Protein AF-0000000069699788 (afdb_homodimer)

InterPro domains:
  IPR000847 LysR, HTH, N-terminal domain [PF00126] (5-62)
  IPR000847 LysR, HTH, N-terminal domain [PS50931] (1-59)
  IPR005119 LysR, substrate-binding [PF03466] (88-291)
  IPR036388 Winged helix-like DNA-binding domain superfamily [G3DSA:1.10.10.10] (3-87)
  IPR036390 Winged helix DNA-binding domain superfamily [SSF46785] (4-112)
  IPR058163 LysR-type transcriptional regulator, proteobacterial-type [PTHR30537] (1-296)

Foldseek 3Di:
DDPLVLLVLLLQCVVVQHLVVSCVVVVHDSVVSVVSQVVNCVVVVHHQWDDDPPGTDGDPVVVVSNVVSQVVNVVVVLVVCVVVVPPDLDADEAEEEEAAVCCVPFVVVLVVVVCVVRVRYHYHYHHDPAPPPCVVVVHQKYKDWFDDDDDLWDKDFLFWWFKFKKAFVVQCVVQNADPAQVSLQSKAEEAADYPDDDFADAWQDPDPCRGGDDHDHPYYDHGLLVVLVCRLVGNTMYIDTQLSNLVCVVVRSMDTGPVVTTDDTIIIIMIGNPDVDRRPSSVVSCVRRSVSSSVVVVVSVPRD/DDPLVLLVLLLQCVVVQHLVVSCVVVVHDSVVSVVSQVVNCVVVVHHQWDDDPPGTDGDPVVVVSNVVSQVVNVVVVLVVVVVVVPPDLDADEAEEEEAAVCCVPFVVVLVVVLCVVRVRYHYHYHHDPAPPPCVVPVHQKYKDWFDDDDDLWDKDFLFWWFKFKKAFVVQCVVQNADPAQVSLQSKAEEAADYPDDDFADAWQDPDPCRGGDDHDHPYYDHGLLVVLVCRLVGNTMYIDTQLSNLVCVVVRSMDTGPVVTTDDTIIIIMIGNPDVDRRPSSVVSCVSRSVSSSVVVVVSVVRD

pLDDT: mean 87.3, std 12.42, range [48.44, 98.69]

Secondary structure (DSSP, 8-state):
--HHHHHHHHHHHHHHT-HHHHHHHTT--HHHHHHHHHHHHHHHTS--EEE-SS-EEE-HHHHHHHHHHHHHHHHHHHHHHHHHT------EEEEEEE-HHHIIIIIHHHHHHHHHH-TTEEEEEEE-SS---TTTTT-SEEEEESPPP--SEEEEEEEEE-EEEEE-HHHHHHH---SSGGGGGGS-BEEE--SSPP--EE---SSGGGTEE----SEEESSHHHHHHHHHTTS-BEEEEHHHHHHHHHTTS-EEE-GGG--PPEEEEEEEE--TT--HHHHHHHHHHHHHHHHHHHHHHH--/--HHHHHHHHHHHHHHT-HHHHHHHTT--HHHHHHHHHHHHHHHTS--EEEETTEEEE-HHHHHHHHHHHHHHHHHHHHHHHHHT------EEEEEEE-HHHIIIIIHHHHHHHHHH-TTEEEEEEE-SS---TTTTT-SEEEEESPPP--SEEEEEEEEE-EEEEE-HHHHHHH---SSGGGGGGS-BEEE--SSPP--EE---SSGGGTEE----SEEESSHHHHHHHHHTTS-BEEEEHHHHHHHHHTTS-EEE-GGG--PPEEEEEEEE--TT--HHHHHHHHHHHHHHHHHHHHHHH--

Radius of gyration: 26.77 Å; Cα contacts (8 Å, |Δi|>4): 1022; chains: 2; bounding box: 54×75×65 Å

Sequence (608 aa):
MDRLSAMALLVKVTELGSMSAAARALNMPLTTVSRHIGELESALGVRLLARTTRKLTLTDAGVDYVAAARRILEEVENAERQATGEYQEPKGELVISAPTMFGRQHVLPVISEFIARYPQIRVRLLLSDRNADLVSDHVDLAVRIGDLADSSMVATRLGTMRIVACAHPALLAKYGEPQRPRDLAALPIIRIESPMPYRGWRFRAAEREDQLINLPPVLSVTTPESAADAARLGVGVARLLHYQALDGLRHGELRLLLESVEPDPAPVHLLYTARDLAPLKLRKFIDFAAPALRQALLRIAGAAMDRLSAMALLVKVTELGSMSAAARALNMPLTTVSRHIGELESALGVRLLARTTRKLTLTDAGVDYVAAARRILEEVENAERQATGEYQEPKGELVISAPTMFGRQHVLPVISEFIARYPQIRVRLLLSDRNADLVSDHVDLAVRIGDLADSSMVATRLGTMRIVACAHPALLAKYGEPQRPRDLAALPIIRIESPMPYRGWRFRAAEREDQLINLPPVLSVTTPESAADAARLGVGVARLLHYQALDGLRHGELRLLLESVEPDPAPVHLLYTARDLAPLKLRKFIDFAAPALRQALLRIAGAA

Nearest PDB structures (foldseek):
  3szp-assembly1_A-2  TM=6.443E-01  e=1.017E-22  Vibrio cholerae
  7trw-assembly1_A-2  TM=9.042E-01  e=1.168E-17  Yersinia pestis CO92
  3mz1-assembly1_A  TM=8.546E-01  e=2.684E-17  Sinorhizobium meliloti 1021
  8sbf-assembly1_D  TM=5.765E-01  e=1.850E-18  Acinetobacter baylyi ADP1
  5y2v-assembly1_C  TM=5.385E-01  e=7.259E-18  Synechocystis sp. PCC 6803 substr. Kazusa

Organism: Klebsiella variicola (NCBI:txid244366)

Solvent-accessible surface area (backbone atoms only — not comparable to full-atom values): 32813 Å² total; per-residue (Å²): 127,56,69,65,58,44,40,52,49,51,46,41,22,60,74,62,49,28,62,62,54,29,12,61,74,65,72,39,59,50,68,56,51,53,47,44,52,49,51,52,23,59,75,70,71,45,65,36,66,42,74,51,104,85,47,67,38,68,30,75,60,19,52,54,47,44,58,50,35,55,50,50,54,50,50,52,51,48,52,53,40,61,71,64,65,57,86,69,72,47,56,49,77,45,33,36,32,23,37,42,70,56,27,51,71,57,45,43,58,49,49,48,54,48,36,71,73,33,73,56,35,27,39,35,42,45,57,41,82,55,88,60,66,56,74,79,68,66,48,51,31,34,46,43,78,39,86,76,71,95,59,86,46,41,74,42,80,54,50,62,41,49,46,39,36,33,26,15,56,68,49,33,73,73,68,50,74,56,82,49,65,66,50,50,72,76,48,50,26,42,38,70,57,54,98,54,79,85,78,54,48,66,31,54,46,90,49,74,77,31,26,54,42,78,72,80,53,45,34,35,26,54,40,70,65,48,39,42,52,39,13,48,72,47,60,20,36,26,75,40,48,44,75,69,44,42,67,35,36,73,70,60,30,30,42,82,43,58,70,91,29,40,39,80,55,33,42,28,32,40,32,29,64,63,47,101,72,62,53,62,48,56,53,53,45,49,69,57,42,51,62,52,49,31,49,50,44,52,52,51,69,67,52,116,126,56,68,66,56,44,37,52,50,51,45,42,23,59,75,63,49,27,62,61,54,29,11,62,74,66,73,39,57,51,68,54,51,50,47,44,52,49,49,51,24,60,76,70,71,45,67,37,66,42,75,50,102,84,48,67,39,67,30,75,60,18,52,54,46,43,56,50,36,54,50,50,53,50,49,51,52,49,53,55,38,62,72,66,63,57,84,65,73,47,56,48,77,45,32,36,32,21,37,43,68,56,28,52,71,56,43,43,58,48,49,48,54,48,37,72,75,34,75,58,34,26,40,36,42,46,56,40,83,55,87,61,65,56,76,77,68,66,50,52,32,33,45,44,76,40,86,76,70,95,59,87,46,41,73,41,81,54,50,62,40,50,47,39,35,32,26,14,56,67,50,34,72,72,69,49,75,56,84,50,64,69,49,51,72,78,47,52,26,41,37,68,57,53,97,52,78,85,80,54,47,66,32,55,45,92,49,73,77,34,26,55,44,78,73,80,53,45,33,35,24,54,39,70,66,48,38,40,51,38,12,46,71,46,60,20,37,26,77,40,49,45,75,66,42,42,69,35,37,72,71,60,29,28,41,81,44,57,69,91,28,40,40,79,54,31,41,28,32,41,31,30,62,63,47,99,70,61,53,62,48,56,52,53,44,49,68,57,43,51,63,54,50,31,51,50,44,50,52,52,70,65,52,117

Structure (mmCIF, N/CA/C/O backbone):
data_AF-0000000069699788-model_v1
#
loop_
_entity.id
_entity.type
_entity.pdbx_description
1 polymer 'HTH-type transcriptional regulator DmlR'
#
loop_
_atom_site.group_PDB
_atom_site.id
_atom_site.type_symbol
_atom_site.label_atom_id
_atom_site.label_alt_id
_atom_site.label_comp_id
_atom_site.label_asym_id
_atom_site.label_entity_id
_atom_site.label_seq_id
_atom_site.pdbx_PDB_ins_code
_atom_site.Cartn_x
_atom_site.Cartn_y
_atom_site.Cartn_z
_atom_site.occupancy
_atom_site.B_iso_or_equiv
_atom_site.auth_seq_id
_atom_site.auth_comp_id
_atom_site.auth_asym_id
_atom_site.auth_atom_id
_atom_site.pdbx_PDB_model_num
ATOM 1 N N . MET A 1 1 ? 3.166 20.844 39.188 1 67.69 1 MET A N 1
ATOM 2 C CA . MET A 1 1 ? 2.504 21.031 37.906 1 67.69 1 MET A CA 1
ATOM 3 C C . MET A 1 1 ? 1.3 20.109 37.781 1 67.69 1 MET A C 1
ATOM 5 O O . MET A 1 1 ? 1.326 18.969 38.25 1 67.69 1 MET A O 1
ATOM 9 N N . ASP A 1 2 ? 0.26 20.703 37.438 1 76.5 2 ASP A N 1
ATOM 10 C CA . ASP A 1 2 ? -0.927 19.875 37.312 1 76.5 2 ASP A CA 1
ATOM 11 C C . ASP A 1 2 ? -0.752 18.875 36.156 1 76.5 2 ASP A C 1
ATOM 13 O O . ASP A 1 2 ? 0.087 19.062 35.281 1 76.5 2 ASP A O 1
ATOM 17 N N . ARG A 1 3 ? -1.4 17.875 36.375 1 78.81 3 ARG A N 1
ATOM 18 C CA . ARG A 1 3 ? -1.256 16.703 35.531 1 78.81 3 ARG A CA 1
ATOM 19 C C . ARG A 1 3 ? -1.461 17.062 34.062 1 78.81 3 ARG A C 1
ATOM 21 O O . ARG A 1 3 ? -0.766 16.531 33.188 1 78.81 3 ARG A O 1
ATOM 28 N N . LEU A 1 4 ? -2.289 17.984 33.812 1 82.38 4 LEU A N 1
ATOM 29 C CA . LEU A 1 4 ? -2.572 18.391 32.438 1 82.38 4 LEU A CA 1
ATOM 30 C C . LEU A 1 4 ? -1.394 19.156 31.859 1 82.38 4 LEU A C 1
ATOM 32 O O . LEU A 1 4 ? -1.051 18.953 30.688 1 82.38 4 LEU A O 1
ATOM 36 N N . SER A 1 5 ? -0.827 19.938 32.656 1 84.44 5 SER A N 1
ATOM 37 C CA . SER A 1 5 ? 0.346 20.688 32.219 1 84.44 5 SER A CA 1
ATOM 38 C C . SER A 1 5 ? 1.521 19.75 31.922 1 84.44 5 SER A C 1
ATOM 40 O O . SER A 1 5 ? 2.264 19.969 30.953 1 84.44 5 SER A O 1
ATOM 42 N N . ALA A 1 6 ? 1.62 18.797 32.719 1 86.81 6 ALA A N 1
ATOM 43 C CA . ALA A 1 6 ? 2.686 17.812 32.5 1 86.81 6 ALA A CA 1
ATOM 44 C C . ALA A 1 6 ? 2.463 17.031 31.203 1 86.81 6 ALA A C 1
ATOM 46 O O . ALA A 1 6 ? 3.41 16.766 30.469 1 86.81 6 ALA A O 1
ATOM 47 N N . MET A 1 7 ? 1.229 16.688 30.969 1 86.56 7 MET A N 1
ATOM 48 C CA . MET A 1 7 ? 0.874 16 29.719 1 86.56 7 MET A CA 1
ATOM 49 C C . MET A 1 7 ? 1.205 16.875 28.516 1 86.56 7 MET A C 1
ATOM 51 O O . MET A 1 7 ? 1.792 16.391 27.547 1 86.56 7 MET A O 1
ATOM 55 N N . ALA A 1 8 ? 0.854 18.078 28.609 1 87.12 8 ALA A N 1
ATOM 56 C CA . ALA A 1 8 ? 1.105 19.016 27.516 1 87.12 8 ALA A CA 1
ATOM 57 C C . ALA A 1 8 ? 2.602 19.172 27.25 1 87.12 8 ALA A C 1
ATOM 59 O O . ALA A 1 8 ? 3.031 19.234 26.094 1 87.12 8 ALA A O 1
ATOM 60 N N . LEU A 1 9 ? 3.299 19.203 28.297 1 88.56 9 LEU A N 1
ATOM 61 C CA . LEU A 1 9 ? 4.75 19.328 28.203 1 88.56 9 LEU A CA 1
ATOM 62 C C . LEU A 1 9 ? 5.352 18.109 27.531 1 88.56 9 LEU A C 1
ATOM 64 O O . LEU A 1 9 ? 6.191 18.234 26.641 1 88.56 9 LEU A O 1
ATOM 68 N N . LEU A 1 10 ? 4.93 16.953 27.891 1 90 10 LEU A N 1
ATOM 69 C CA . LEU A 1 10 ? 5.426 15.711 27.297 1 90 10 LEU A CA 1
ATOM 70 C C . LEU A 1 10 ? 5.098 15.641 25.812 1 90 10 LEU A C 1
ATOM 72 O O . LEU A 1 10 ? 5.949 15.266 25 1 90 10 LEU A O 1
ATOM 76 N N . VAL A 1 11 ? 3.91 16 25.484 1 87.56 11 VAL A N 1
ATOM 77 C CA . VAL A 1 11 ? 3.488 16 24.094 1 87.56 11 VAL A CA 1
ATOM 78 C C . VAL A 1 11 ? 4.363 16.969 23.281 1 87.56 11 VAL A C 1
ATOM 80 O O . VAL A 1 11 ? 4.809 16.641 22.188 1 87.56 11 VAL A O 1
ATOM 83 N N . LYS A 1 12 ? 4.645 18.094 23.828 1 88 12 LYS A N 1
ATOM 84 C CA . LYS A 1 12 ? 5.465 19.094 23.141 1 88 12 LYS A CA 1
ATOM 85 C C . LYS A 1 12 ? 6.902 18.594 22.984 1 88 12 LYS A C 1
ATOM 87 O O . LYS A 1 12 ? 7.512 18.781 21.922 1 88 12 LYS A O 1
ATOM 92 N N . VAL A 1 13 ? 7.402 18 23.984 1 86.62 13 VAL A N 1
ATOM 93 C CA . VAL A 1 13 ? 8.742 17.438 23.938 1 86.62 13 VAL A CA 1
ATOM 94 C C . VAL A 1 13 ? 8.828 16.375 22.828 1 86.62 13 VAL A C 1
ATOM 96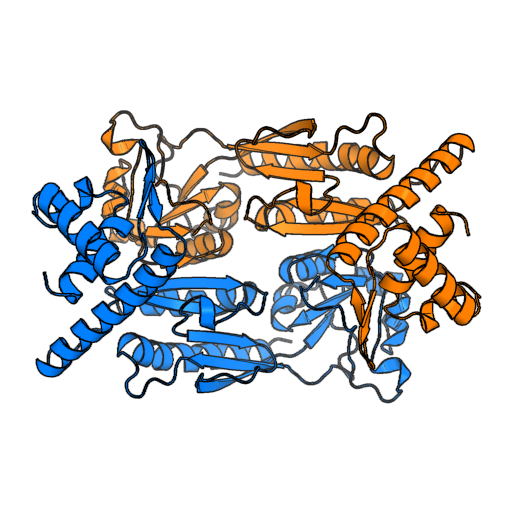 O O . VAL A 1 13 ? 9.812 16.328 22.094 1 86.62 13 VAL A O 1
ATOM 99 N N . THR A 1 14 ? 7.801 15.633 22.75 1 85.25 14 THR A N 1
ATOM 100 C CA . THR A 1 14 ? 7.762 14.562 21.766 1 85.25 14 THR A CA 1
ATOM 101 C C . THR A 1 14 ? 7.66 15.141 20.359 1 85.25 14 THR A C 1
ATOM 103 O O . THR A 1 14 ? 8.328 14.664 19.438 1 85.25 14 THR A O 1
ATOM 106 N N . GLU A 1 15 ? 6.852 16.094 20.25 1 80.12 15 GLU A N 1
ATOM 107 C CA . GLU A 1 15 ? 6.645 16.75 18.953 1 80.12 15 GLU A CA 1
ATOM 108 C C . GLU A 1 15 ? 7.941 17.375 18.438 1 80.12 15 GLU A C 1
ATOM 110 O O . GLU A 1 15 ? 8.25 17.281 17.25 1 80.12 15 GLU A O 1
ATOM 115 N N . LEU A 1 16 ? 8.688 17.938 19.375 1 77.81 16 LEU A N 1
ATOM 116 C CA . LEU A 1 16 ? 9.875 18.688 18.984 1 77.81 16 LEU A CA 1
ATOM 117 C C . LEU A 1 16 ? 11.117 17.797 19.062 1 77.81 16 LEU A C 1
ATOM 119 O O . LEU A 1 16 ? 12.18 18.172 18.562 1 77.81 16 LEU A O 1
ATOM 123 N N . GLY A 1 17 ? 10.938 16.641 19.672 1 79.75 17 GLY A N 1
ATOM 124 C CA . GLY A 1 17 ? 11.992 15.648 19.766 1 79.75 17 GLY A CA 1
ATOM 125 C C . GLY A 1 17 ? 13.125 16.062 20.672 1 79.75 17 GLY A C 1
ATOM 126 O O . GLY A 1 17 ? 14.219 15.492 20.625 1 79.75 17 GLY A O 1
ATOM 127 N N . SER A 1 18 ? 12.938 17.156 21.391 1 84.38 18 SER A N 1
ATOM 128 C CA . SER A 1 18 ? 13.984 17.703 22.25 1 84.38 18 SER A CA 1
ATOM 129 C C . SER A 1 18 ? 13.398 18.406 23.469 1 84.38 18 SER A C 1
ATOM 131 O O . SER A 1 18 ? 12.438 19.172 23.344 1 84.38 18 SER A O 1
ATOM 133 N N . MET A 1 19 ? 14.039 18.172 24.609 1 86.69 19 MET A N 1
ATOM 134 C CA . MET A 1 19 ? 13.609 18.828 25.828 1 86.69 19 MET A CA 1
ATOM 135 C C . MET A 1 19 ? 13.977 20.312 25.797 1 86.69 19 MET A C 1
ATOM 137 O O . MET A 1 19 ? 13.203 21.156 26.25 1 86.69 19 MET A O 1
ATOM 141 N N . SER A 1 20 ? 15.141 20.531 25.219 1 87.56 20 SER A N 1
ATOM 142 C CA . SER A 1 20 ? 15.586 21.922 25.141 1 87.56 20 SER A CA 1
ATOM 143 C C . SER A 1 20 ? 14.711 22.734 24.188 1 87.56 20 SER A C 1
ATOM 145 O O . SER A 1 20 ? 14.375 23.891 24.453 1 87.56 20 SER A O 1
ATOM 147 N N . ALA A 1 21 ? 14.367 22.094 23.156 1 85.06 21 ALA A N 1
ATOM 148 C CA . ALA A 1 21 ? 13.5 22.75 22.188 1 85.06 21 ALA A CA 1
ATOM 149 C C . ALA A 1 21 ? 12.125 23.047 22.797 1 85.06 21 ALA A C 1
ATOM 151 O O . ALA A 1 21 ? 11.562 24.109 22.578 1 85.06 21 ALA A O 1
ATOM 152 N N . ALA A 1 22 ? 11.68 22.094 23.5 1 88.62 22 ALA A N 1
ATOM 153 C CA . ALA A 1 22 ? 10.391 22.281 24.172 1 88.62 22 ALA A CA 1
ATOM 154 C C . ALA A 1 22 ? 10.469 23.391 25.203 1 88.62 22 ALA A C 1
ATOM 156 O O . ALA A 1 22 ? 9.547 24.203 25.328 1 88.62 22 ALA A O 1
ATOM 157 N N . ALA A 1 23 ? 11.523 23.453 25.875 1 89.75 23 ALA A N 1
ATOM 158 C CA . ALA A 1 23 ? 11.727 24.5 26.875 1 89.75 23 ALA A CA 1
ATOM 159 C C . ALA A 1 23 ? 11.68 25.891 26.234 1 89.75 23 ALA A C 1
ATOM 161 O O . ALA A 1 23 ? 10.992 26.781 26.734 1 89.75 23 ALA A O 1
ATOM 162 N N . ARG A 1 24 ? 12.328 26 25.172 1 86.44 24 ARG A N 1
ATOM 163 C CA . ARG A 1 24 ? 12.352 27.266 24.438 1 86.44 24 ARG A CA 1
ATOM 164 C C . ARG A 1 24 ? 10.961 27.625 23.922 1 86.44 24 ARG A C 1
ATOM 166 O O . ARG A 1 24 ? 10.516 28.766 24.062 1 86.44 24 ARG A O 1
ATOM 173 N N . ALA A 1 25 ? 10.344 26.625 23.438 1 83.19 25 ALA A N 1
ATOM 174 C CA . ALA A 1 25 ? 9.031 26.844 22.844 1 83.19 25 ALA A CA 1
ATOM 175 C C . ALA A 1 25 ? 8 27.25 23.891 1 83.19 25 ALA A C 1
ATOM 177 O O . ALA A 1 25 ? 7.094 28.031 23.609 1 83.19 25 ALA A O 1
ATOM 178 N N . LEU A 1 26 ? 8.188 26.719 25 1 83.5 26 LEU A N 1
ATOM 179 C CA . LEU A 1 26 ? 7.207 26.953 26.062 1 83.5 26 LEU A CA 1
ATOM 180 C C . LEU A 1 26 ? 7.688 28.031 27.016 1 83.5 26 LEU A C 1
ATOM 182 O O . LEU A 1 26 ? 7.039 28.297 28.031 1 83.5 26 LEU A O 1
ATOM 186 N N . ASN A 1 27 ? 8.836 28.578 26.656 1 88.25 27 ASN A N 1
ATOM 187 C CA . ASN A 1 27 ? 9.445 29.609 27.484 1 88.25 27 ASN A CA 1
ATOM 188 C C . ASN A 1 27 ? 9.586 29.156 28.938 1 88.25 27 ASN A C 1
ATOM 190 O O . ASN A 1 27 ? 9.18 29.875 29.859 1 88.25 27 ASN A O 1
ATOM 194 N N . MET A 1 28 ? 10 27.953 29.109 1 87.94 28 MET A N 1
ATOM 195 C CA . MET A 1 28 ? 10.266 27.344 30.406 1 87.94 28 MET A CA 1
ATOM 196 C C . MET A 1 28 ? 11.719 26.891 30.5 1 87.94 28 MET A C 1
ATOM 198 O O . MET A 1 28 ? 12.312 26.453 29.516 1 87.94 28 MET A O 1
ATOM 202 N N . PRO A 1 29 ? 12.328 27.156 31.656 1 89.06 29 PRO A N 1
ATOM 203 C CA . PRO A 1 29 ? 13.688 26.625 31.828 1 89.06 29 PRO A CA 1
ATOM 204 C C . PRO A 1 29 ? 13.758 25.109 31.609 1 89.06 29 PRO A C 1
ATOM 206 O O . PRO A 1 29 ? 12.836 24.391 31.984 1 89.06 29 PRO A O 1
ATOM 209 N N . LEU A 1 30 ? 14.867 24.734 31.047 1 91.19 30 LEU A N 1
ATOM 210 C CA . LEU A 1 30 ? 15.094 23.328 30.781 1 91.19 30 LEU A CA 1
ATOM 211 C C . LEU A 1 30 ? 15.008 22.5 32.062 1 91.19 30 LEU A C 1
ATOM 213 O O . LEU A 1 30 ? 14.5 21.375 32.062 1 91.19 30 LEU A O 1
ATOM 217 N N . THR A 1 31 ? 15.508 23.047 33.125 1 90.56 31 THR A N 1
ATOM 218 C CA . THR A 1 31 ? 15.484 22.359 34.438 1 90.56 31 THR A CA 1
ATOM 219 C C . THR A 1 31 ? 14.055 22.078 34.875 1 90.56 31 THR A C 1
ATOM 221 O O . THR A 1 31 ? 13.773 21.016 35.438 1 90.56 31 THR A O 1
ATOM 224 N N . THR A 1 32 ? 13.203 23.016 34.531 1 88.56 32 THR A N 1
ATOM 225 C CA . THR A 1 32 ? 11.797 22.859 34.875 1 88.56 32 THR A CA 1
ATOM 226 C C . THR A 1 32 ? 11.141 21.781 34.031 1 88.56 32 THR A C 1
ATOM 228 O O . THR A 1 32 ? 10.406 20.938 34.562 1 88.56 32 THR A O 1
ATOM 231 N N . VAL A 1 33 ? 11.461 21.797 32.75 1 90.38 33 VAL A N 1
ATOM 232 C CA . VAL A 1 33 ? 10.938 20.797 31.828 1 90.38 33 VAL A CA 1
ATOM 233 C C . VAL A 1 33 ? 11.383 19.406 32.281 1 90.38 33 VAL A C 1
ATOM 235 O O . VAL A 1 33 ? 10.562 18.484 32.344 1 90.38 33 VAL A O 1
ATOM 238 N N . SER A 1 34 ? 12.617 19.266 32.594 1 89.56 34 SER A N 1
ATOM 239 C CA . SER A 1 34 ? 13.188 17.984 33 1 89.56 34 SER A CA 1
ATOM 240 C C . SER A 1 34 ? 12.555 17.5 34.312 1 89.56 34 SER A C 1
ATOM 242 O O . SER A 1 34 ? 12.234 16.312 34.438 1 89.56 34 SER A O 1
ATOM 244 N N . ARG A 1 35 ? 12.414 18.422 35.156 1 88.88 35 ARG A N 1
ATOM 245 C CA . ARG A 1 35 ? 11.836 18.094 36.469 1 88.88 35 ARG A CA 1
ATOM 246 C C . ARG A 1 35 ? 10.391 17.609 36.312 1 88.88 35 ARG A C 1
ATOM 248 O O . ARG A 1 35 ? 10 16.609 36.906 1 88.88 35 ARG A O 1
ATOM 255 N N . HIS A 1 36 ? 9.664 18.328 35.5 1 89.38 36 HIS A N 1
ATOM 256 C CA . HIS A 1 36 ? 8.258 18 35.344 1 89.38 36 HIS A CA 1
ATOM 257 C C . HIS A 1 36 ? 8.094 16.641 34.656 1 89.38 36 HIS A C 1
ATOM 259 O O . HIS A 1 36 ? 7.219 15.852 35.062 1 89.38 36 HIS A O 1
ATOM 265 N N . ILE A 1 37 ? 8.906 16.359 33.719 1 89.88 37 ILE A N 1
ATOM 266 C CA . ILE A 1 37 ? 8.867 15.055 33.031 1 89.88 37 ILE A CA 1
ATOM 267 C C . ILE A 1 37 ? 9.25 13.961 34.031 1 89.88 37 ILE A C 1
ATOM 269 O O . ILE A 1 37 ? 8.609 12.906 34.062 1 89.88 37 ILE A O 1
ATOM 273 N N . GLY A 1 38 ? 10.273 14.234 34.781 1 88.75 38 GLY A N 1
ATOM 274 C CA . GLY A 1 38 ? 10.664 13.297 35.844 1 88.75 38 GLY A CA 1
ATOM 275 C C . GLY A 1 38 ? 9.57 13.023 36.844 1 88.75 38 GLY A C 1
ATOM 276 O O . GLY A 1 38 ? 9.359 11.875 37.25 1 88.75 38 GLY A O 1
ATOM 277 N N . GLU A 1 39 ? 8.953 14.062 37.25 1 88.44 39 GLU A N 1
ATOM 278 C CA . GLU A 1 39 ? 7.848 13.938 38.188 1 88.44 39 GLU A CA 1
ATOM 279 C C . GLU A 1 39 ? 6.711 13.102 37.625 1 88.44 39 GLU A C 1
ATOM 281 O O . GLU A 1 39 ? 6.113 12.281 38.312 1 88.44 39 GLU A O 1
ATOM 286 N N . LEU A 1 40 ? 6.43 13.352 36.406 1 89.12 40 LEU A N 1
ATOM 287 C CA . LEU A 1 40 ? 5.387 12.594 35.719 1 89.12 40 LEU A CA 1
ATOM 288 C C . LEU A 1 40 ? 5.738 11.117 35.656 1 89.12 40 LEU A C 1
ATOM 290 O O . LEU A 1 40 ? 4.91 10.266 35.969 1 89.12 40 LEU A O 1
ATOM 294 N N . GLU A 1 41 ? 6.949 10.805 35.312 1 91.06 41 GLU A N 1
ATOM 295 C CA . GLU A 1 41 ? 7.414 9.422 35.25 1 91.06 41 GLU A CA 1
ATOM 296 C C . GLU A 1 41 ? 7.383 8.766 36.625 1 91.06 41 GLU A C 1
ATOM 298 O O . GLU A 1 41 ? 6.984 7.605 36.75 1 91.06 41 GLU A O 1
ATOM 303 N N . SER A 1 42 ? 7.785 9.5 37.625 1 87.5 42 SER A N 1
ATOM 304 C CA . SER A 1 42 ? 7.777 9.008 39 1 87.5 42 SER A CA 1
ATOM 305 C C . SER A 1 42 ? 6.359 8.703 39.469 1 87.5 42 SER A C 1
ATOM 307 O O . SER A 1 42 ? 6.117 7.664 40.094 1 87.5 42 SER A O 1
ATOM 309 N N . ALA A 1 43 ? 5.488 9.602 39.156 1 85.81 43 ALA A N 1
ATOM 310 C CA . ALA A 1 43 ? 4.098 9.422 39.562 1 85.81 43 ALA A CA 1
ATOM 311 C C . ALA A 1 43 ? 3.494 8.188 38.906 1 85.81 43 ALA A C 1
ATOM 313 O O . ALA A 1 43 ? 2.682 7.48 39.5 1 85.81 43 ALA A O 1
ATOM 314 N N . LEU A 1 44 ? 3.898 7.98 37.625 1 85.88 44 LEU A N 1
ATOM 315 C CA . LEU A 1 44 ? 3.377 6.863 36.844 1 85.88 44 LEU A CA 1
ATOM 316 C C . LEU A 1 44 ? 4.129 5.578 37.156 1 85.88 44 LEU A C 1
ATOM 318 O O . LEU A 1 44 ? 3.643 4.48 36.875 1 85.88 44 LEU A O 1
ATOM 322 N N . GLY A 1 45 ? 5.387 5.746 37.719 1 88.19 45 GLY A N 1
ATOM 323 C CA . GLY A 1 45 ? 6.215 4.602 38.031 1 88.19 45 GLY A CA 1
ATOM 324 C C . GLY A 1 45 ? 6.879 3.967 36.844 1 88.19 45 GLY A C 1
ATOM 325 O O . GLY A 1 45 ? 7.281 2.801 36.875 1 88.19 45 GLY A O 1
ATOM 326 N N . VAL A 1 46 ? 6.797 4.648 35.719 1 88.69 46 VAL A N 1
ATOM 327 C CA . VAL A 1 46 ? 7.406 4.133 34.5 1 88.69 46 VAL A CA 1
ATOM 328 C C . VAL A 1 46 ? 8.156 5.254 33.781 1 88.69 46 VAL A C 1
ATOM 330 O O . VAL A 1 46 ? 7.84 6.434 33.969 1 88.69 46 VAL A O 1
ATOM 333 N N . ARG A 1 47 ? 9.148 4.855 33.031 1 89.25 47 ARG A N 1
ATOM 334 C CA . ARG A 1 47 ? 9.844 5.809 32.156 1 89.25 47 ARG A CA 1
ATOM 335 C C . ARG A 1 47 ? 9.109 5.996 30.844 1 89.25 47 ARG A C 1
ATOM 337 O O . ARG A 1 47 ? 8.664 5.023 30.234 1 89.25 47 ARG A O 1
ATOM 344 N N . LEU A 1 48 ? 8.93 7.277 30.547 1 89.5 48 LEU A N 1
ATOM 345 C CA . LEU A 1 48 ? 8.242 7.598 29.297 1 89.5 48 LEU A CA 1
ATOM 346 C C . LEU A 1 48 ? 9.242 7.957 28.203 1 89.5 48 LEU A C 1
ATOM 348 O O . LEU A 1 48 ? 8.984 7.723 27.016 1 89.5 48 LEU A O 1
ATOM 352 N N . LEU A 1 49 ? 10.359 8.523 28.641 1 88.06 49 LEU A N 1
ATOM 353 C CA . LEU A 1 49 ? 11.398 8.961 27.703 1 88.06 49 LEU A CA 1
ATOM 354 C C . LEU A 1 49 ? 12.695 8.188 27.938 1 88.06 49 LEU A C 1
ATOM 356 O O . LEU A 1 49 ? 13.055 7.906 29.078 1 88.06 49 LEU A O 1
ATOM 360 N N . ALA A 1 50 ? 13.156 7.594 26.812 1 81.44 50 ALA A N 1
ATOM 361 C CA . ALA A 1 50 ? 14.492 6.996 26.875 1 81.44 50 ALA A CA 1
ATOM 362 C C . ALA A 1 50 ? 15.547 7.934 26.297 1 81.44 50 ALA A C 1
ATOM 364 O O . ALA A 1 50 ? 15.344 8.523 25.234 1 81.44 50 ALA A O 1
ATOM 365 N N . ARG A 1 51 ? 16.438 8.375 27.172 1 67.81 51 ARG A N 1
ATOM 366 C CA . ARG A 1 51 ? 17.469 9.328 26.797 1 67.81 51 ARG A CA 1
ATOM 367 C C . ARG A 1 51 ? 18.781 8.609 26.469 1 67.81 51 ARG A C 1
ATOM 369 O O . ARG A 1 51 ? 19.25 7.781 27.25 1 67.81 51 ARG A O 1
ATOM 376 N N . THR A 1 52 ? 18.969 8.383 25.281 1 58.5 52 THR A N 1
ATOM 377 C CA . THR A 1 52 ? 20.375 8.094 25.016 1 58.5 52 THR A CA 1
ATOM 378 C C . THR A 1 52 ? 21.141 9.375 24.734 1 58.5 52 THR A C 1
ATOM 380 O O . THR A 1 52 ? 20.547 10.445 24.578 1 58.5 52 THR A O 1
ATOM 383 N N . THR A 1 53 ? 22.562 9.523 24.953 1 52.91 53 THR A N 1
ATOM 384 C CA . THR A 1 53 ? 23.438 10.688 24.828 1 52.91 53 THR A CA 1
ATOM 385 C C . THR A 1 53 ? 23.047 11.539 23.625 1 52.91 53 THR A C 1
ATOM 387 O O . THR A 1 53 ? 23.234 12.75 23.641 1 52.91 53 THR A O 1
ATOM 390 N N . ARG A 1 54 ? 22.453 11.039 22.547 1 55.62 54 ARG A N 1
ATOM 391 C CA . ARG A 1 54 ? 22.344 11.758 21.281 1 55.62 54 ARG A CA 1
ATOM 392 C C . ARG A 1 54 ? 20.891 11.891 20.844 1 55.62 54 ARG A C 1
ATOM 394 O O . ARG A 1 54 ? 20.562 12.695 19.969 1 55.62 54 ARG A O 1
ATOM 401 N N . LYS A 1 55 ? 19.984 10.984 21.516 1 61.97 55 LYS A N 1
ATOM 402 C CA . LYS A 1 55 ? 18.656 11.062 20.938 1 61.97 55 LYS A CA 1
ATOM 403 C C . LYS A 1 55 ? 17.578 10.797 21.969 1 61.97 55 LYS A C 1
ATOM 405 O O . LYS A 1 55 ? 17.719 9.906 22.812 1 61.97 55 LYS A O 1
ATOM 410 N N . LEU A 1 56 ? 16.484 11.727 22.109 1 76.44 56 LEU A N 1
ATOM 411 C CA . LEU A 1 56 ? 15.297 11.539 22.938 1 76.44 56 LEU A CA 1
ATOM 412 C C . LEU A 1 56 ? 14.281 10.648 22.234 1 76.44 56 LEU A C 1
ATOM 414 O O . LEU A 1 56 ? 13.828 10.969 21.125 1 76.44 56 LEU A O 1
ATOM 418 N N . THR A 1 57 ? 14.125 9.422 22.781 1 82.06 57 THR A N 1
ATOM 419 C CA . THR A 1 57 ? 13.125 8.523 22.219 1 82.06 57 THR A CA 1
ATOM 420 C C . THR A 1 57 ? 12.078 8.156 23.266 1 82.06 57 THR A C 1
ATOM 422 O O . THR A 1 57 ? 12.344 8.219 24.469 1 82.06 57 THR A O 1
ATOM 425 N N . LEU A 1 58 ? 10.852 7.883 22.766 1 84.56 58 LEU A N 1
ATOM 426 C CA . LEU A 1 58 ? 9.797 7.398 23.641 1 84.56 58 LEU A CA 1
ATOM 427 C C . LEU A 1 58 ? 9.977 5.918 23.953 1 84.56 58 LEU A C 1
ATOM 429 O O . LEU A 1 58 ? 10.367 5.141 23.078 1 84.56 58 LEU A O 1
ATOM 433 N N . THR A 1 59 ? 9.758 5.539 25.188 1 81.81 59 THR A N 1
ATOM 434 C CA . THR A 1 59 ? 9.57 4.129 25.516 1 81.81 59 THR A CA 1
ATOM 435 C C . THR A 1 59 ? 8.227 3.629 25 1 81.81 59 THR A C 1
ATOM 437 O O . THR A 1 59 ? 7.414 4.414 24.516 1 81.81 59 THR A O 1
ATOM 440 N N . ASP A 1 60 ? 8.023 2.312 25.078 1 79.25 60 ASP A N 1
ATOM 441 C CA . ASP A 1 60 ? 6.723 1.765 24.703 1 79.25 60 ASP A CA 1
ATOM 442 C C . ASP A 1 60 ? 5.602 2.4 25.531 1 79.25 60 ASP A C 1
ATOM 444 O O . ASP A 1 60 ? 4.566 2.781 24.984 1 79.25 60 ASP A O 1
ATOM 448 N N . ALA A 1 61 ? 5.898 2.498 26.719 1 81.75 61 ALA A N 1
ATOM 449 C CA . ALA A 1 61 ? 4.941 3.16 27.609 1 81.75 61 ALA A CA 1
ATOM 450 C C . ALA A 1 61 ? 4.77 4.629 27.234 1 81.75 61 ALA A C 1
ATOM 452 O O . ALA A 1 61 ? 3.668 5.176 27.328 1 81.75 61 ALA A O 1
ATOM 453 N N . GLY A 1 62 ? 5.828 5.211 26.781 1 86.5 62 GLY A N 1
ATOM 454 C CA . GLY A 1 62 ? 5.789 6.594 26.328 1 86.5 62 GLY A CA 1
ATOM 455 C C . GLY A 1 62 ? 4.918 6.801 25.109 1 86.5 62 GLY A C 1
ATOM 456 O O . GLY A 1 62 ? 4.156 7.77 25.031 1 86.5 62 GLY A O 1
ATOM 457 N N . VAL A 1 63 ? 5.012 5.891 24.234 1 80.19 63 VAL A N 1
ATOM 458 C CA . VAL A 1 63 ? 4.215 5.961 23.016 1 80.19 63 VAL A CA 1
ATOM 459 C C . VAL A 1 63 ? 2.73 5.918 23.359 1 80.19 63 VAL A C 1
ATOM 461 O O . VAL A 1 63 ? 1.955 6.762 22.906 1 80.19 63 VAL A O 1
ATOM 464 N N . ASP A 1 64 ? 2.41 5.055 24.234 1 79.75 64 ASP A N 1
ATOM 465 C CA . ASP A 1 64 ? 1.022 4.895 24.656 1 79.75 64 ASP A CA 1
ATOM 466 C C . ASP A 1 64 ? 0.539 6.117 25.422 1 79.75 64 ASP A C 1
ATOM 468 O O . ASP A 1 64 ? -0.571 6.605 25.203 1 79.75 64 ASP A O 1
ATOM 472 N N . TYR A 1 65 ? 1.383 6.551 26.297 1 83.62 65 TYR A N 1
ATOM 473 C CA . TYR A 1 65 ? 0.98 7.652 27.156 1 83.62 65 TYR A CA 1
ATOM 474 C C . TYR A 1 65 ? 0.825 8.945 26.359 1 83.62 65 TYR A C 1
ATOM 476 O O . TYR A 1 65 ? -0.108 9.711 26.594 1 83.62 65 TYR A O 1
ATOM 484 N N . VAL A 1 66 ? 1.705 9.148 25.406 1 86.12 66 VAL A N 1
ATOM 485 C CA . VAL A 1 66 ? 1.637 10.359 24.594 1 86.12 66 VAL A CA 1
ATOM 486 C C . VAL A 1 66 ? 0.37 10.344 23.734 1 86.12 66 VAL A C 1
ATOM 488 O O . VAL A 1 66 ? -0.309 11.359 23.609 1 86.12 66 VAL A O 1
ATOM 491 N N . ALA A 1 67 ? 0.029 9.25 23.281 1 78 67 ALA A N 1
ATOM 492 C CA . ALA A 1 67 ? -1.21 9.117 22.516 1 78 67 ALA A CA 1
ATOM 493 C C . ALA A 1 67 ? -2.424 9.453 23.375 1 78 67 ALA A C 1
ATOM 495 O O . ALA A 1 67 ? -3.312 10.195 22.953 1 78 67 ALA A O 1
ATOM 496 N N . ALA A 1 68 ? -2.383 8.953 24.562 1 79.44 68 ALA A N 1
ATOM 497 C CA . ALA A 1 68 ? -3.473 9.203 25.5 1 79.44 68 ALA A CA 1
ATOM 498 C C . ALA A 1 68 ? -3.504 10.672 25.906 1 79.44 68 ALA A C 1
ATOM 500 O O . ALA A 1 68 ? -4.574 11.281 25.969 1 79.44 68 ALA A O 1
ATOM 501 N N . ALA A 1 69 ? -2.326 11.195 26.156 1 85.06 69 ALA A N 1
ATOM 502 C CA . ALA A 1 69 ? -2.223 12.586 26.594 1 85.06 69 ALA A CA 1
ATOM 503 C C . ALA A 1 69 ? -2.783 13.539 25.531 1 85.06 69 ALA A C 1
ATOM 505 O O . ALA A 1 69 ? -3.488 14.492 25.859 1 85.06 69 ALA A O 1
ATOM 506 N N . ARG A 1 70 ? -2.5 13.242 24.328 1 80.69 70 ARG A N 1
ATOM 507 C CA . ARG A 1 70 ? -3.014 14.07 23.25 1 80.69 70 ARG A CA 1
ATOM 508 C C . ARG A 1 70 ? -4.539 14.078 23.234 1 80.69 70 ARG A C 1
ATOM 510 O O . ARG A 1 70 ? -5.16 15.133 23.109 1 80.69 70 ARG A O 1
ATOM 517 N N . ARG A 1 71 ? -5.086 13.016 23.516 1 74.69 71 ARG A N 1
ATOM 518 C CA . ARG A 1 71 ? -6.539 12.875 23.531 1 74.69 71 ARG A CA 1
ATOM 519 C C . ARG A 1 71 ? -7.141 13.648 24.703 1 74.69 71 ARG A C 1
ATOM 521 O O . ARG A 1 71 ? -8.148 14.344 24.547 1 74.69 71 ARG A O 1
ATOM 528 N N . ILE A 1 72 ? -6.527 13.422 25.797 1 76.19 72 ILE A N 1
ATOM 529 C CA . ILE A 1 72 ? -7.02 14.047 27.016 1 76.19 72 ILE A CA 1
ATOM 530 C C . ILE A 1 72 ? -6.961 15.562 26.875 1 76.19 72 ILE A C 1
ATOM 532 O O . ILE A 1 72 ? -7.93 16.266 27.188 1 76.19 72 ILE A O 1
ATOM 536 N N . LEU A 1 73 ? -5.871 16.016 26.406 1 80.69 73 LEU A N 1
ATOM 537 C CA . LEU A 1 73 ? -5.707 17.453 26.266 1 80.69 73 LEU A CA 1
ATOM 538 C C . LEU A 1 73 ? -6.723 18.031 25.281 1 80.69 73 LEU A C 1
ATOM 540 O O . LEU A 1 73 ? -7.258 19.109 25.484 1 80.69 73 LEU A O 1
ATOM 544 N N . GLU A 1 74 ? -6.984 17.344 24.312 1 74.94 74 GLU A N 1
ATOM 545 C CA . GLU A 1 74 ? -7.992 17.75 23.328 1 74.94 74 GLU A CA 1
ATOM 546 C C . GLU A 1 74 ? -9.383 17.781 23.953 1 74.94 74 GLU A C 1
ATOM 548 O O . GLU A 1 74 ? -10.164 18.703 23.703 1 74.94 74 GLU A O 1
ATOM 553 N N . GLU A 1 75 ? -9.633 16.828 24.781 1 71 75 GLU A N 1
ATOM 554 C CA . GLU A 1 75 ? -10.922 16.766 25.453 1 71 75 GLU A CA 1
ATOM 555 C C . GLU A 1 75 ? -11.094 17.938 26.422 1 71 75 GLU A C 1
ATOM 557 O O . GLU A 1 75 ? -12.18 18.5 26.531 1 71 75 GLU A O 1
ATOM 562 N N . VAL A 1 76 ? -10.055 18.234 27.094 1 71.81 76 VAL A N 1
ATOM 563 C CA . VAL A 1 76 ? -10.078 19.359 28.016 1 71.81 76 VAL A CA 1
ATOM 564 C C . VAL A 1 76 ? -10.352 20.656 27.25 1 71.81 76 VAL A C 1
ATOM 566 O O . VAL A 1 76 ? -11.195 21.453 27.656 1 71.81 76 VAL A O 1
ATOM 569 N N . GLU A 1 77 ? -9.648 20.797 26.203 1 71.69 77 GLU A N 1
ATOM 570 C CA . GLU A 1 77 ? -9.828 21.984 25.391 1 71.69 77 GLU A CA 1
ATOM 571 C C . GLU A 1 77 ? -11.258 22.094 24.859 1 71.69 77 GLU A C 1
ATOM 573 O O . GLU A 1 77 ? -11.859 23.172 24.875 1 71.69 77 GLU A O 1
ATOM 578 N N . ASN A 1 78 ? -11.789 21.047 24.469 1 68.56 78 ASN A N 1
ATOM 579 C CA . ASN A 1 78 ? -13.156 21 23.969 1 68.56 78 ASN A CA 1
ATOM 580 C C . ASN A 1 78 ? -14.164 21.375 25.047 1 68.56 78 ASN A C 1
ATOM 582 O O . ASN A 1 78 ? -15.102 22.125 24.781 1 68.56 78 ASN A O 1
ATOM 586 N N . ALA A 1 79 ? -13.938 20.859 26.172 1 66.5 79 ALA A N 1
ATOM 587 C CA . ALA A 1 79 ? -14.82 21.156 27.297 1 66.5 79 ALA A CA 1
ATOM 588 C C . ALA A 1 79 ? -14.797 22.641 27.641 1 66.5 79 ALA A C 1
ATOM 590 O O . ALA A 1 79 ? -15.844 23.234 27.906 1 66.5 79 ALA A O 1
ATOM 591 N N . GLU A 1 80 ? -13.656 23.125 27.641 1 67.38 80 GLU A N 1
ATOM 592 C CA . GLU A 1 80 ? -13.508 24.531 27.969 1 67.38 80 GLU A CA 1
ATOM 593 C C . GLU A 1 80 ? -14.148 25.422 26.922 1 67.38 80 GLU A C 1
ATOM 595 O O . GLU A 1 80 ? -14.805 26.406 27.25 1 67.38 80 GLU A O 1
ATOM 600 N N . ARG A 1 81 ? -13.984 25.078 25.734 1 67.56 81 ARG A N 1
ATOM 601 C CA . ARG A 1 81 ? -14.57 25.828 24.625 1 67.56 81 ARG A CA 1
ATOM 602 C C . ARG A 1 81 ? -16.094 25.734 24.641 1 67.56 81 ARG A C 1
ATOM 604 O O . ARG A 1 81 ? -16.781 26.734 24.422 1 67.56 81 ARG A O 1
ATOM 611 N N . GLN A 1 82 ? -16.547 24.609 24.812 1 62.72 82 GLN A N 1
ATOM 612 C CA . GLN A 1 82 ? -18 24.438 24.938 1 62.72 82 GLN A CA 1
ATOM 613 C C . GLN A 1 82 ? -18.562 25.297 26.047 1 62.72 82 GLN A C 1
ATOM 615 O O . GLN A 1 82 ? -19.641 25.891 25.906 1 62.72 82 GLN A O 1
ATOM 620 N N . ALA A 1 83 ? -17.859 25.359 26.969 1 61.75 83 ALA A N 1
ATOM 621 C CA . ALA A 1 83 ? -18.297 26.156 28.109 1 61.75 83 ALA A CA 1
ATOM 622 C C . ALA A 1 83 ? -18.297 27.641 27.781 1 61.75 83 ALA A C 1
ATOM 624 O O . ALA A 1 83 ? -19.141 28.391 28.297 1 61.75 83 ALA A O 1
ATOM 625 N N . THR A 1 84 ? -17.391 27.953 26.906 1 59.88 84 THR A N 1
ATOM 626 C CA . THR A 1 84 ? -17.297 29.375 26.625 1 59.88 84 THR A CA 1
ATOM 627 C C . THR A 1 84 ? -18.141 29.766 25.422 1 59.88 84 THR A C 1
ATOM 629 O O . THR A 1 84 ? -18.188 30.938 25.031 1 59.88 84 THR A O 1
ATOM 632 N N . GLY A 1 85 ? -19.016 29.047 24.797 1 55.53 85 GLY A N 1
ATOM 633 C CA . GLY A 1 85 ? -19.906 29.312 23.688 1 55.53 85 GLY A CA 1
ATOM 634 C C . GLY A 1 85 ? -19.172 29.516 22.375 1 55.53 85 GLY A C 1
ATOM 635 O O . GLY A 1 85 ? -19.75 30.016 21.406 1 55.53 85 GLY A O 1
ATOM 636 N N . GLU A 1 86 ? -17.969 29.766 22.25 1 50.62 86 GLU A N 1
ATOM 637 C CA . GLU A 1 86 ? -17.203 30.078 21.047 1 50.62 86 GLU A CA 1
ATOM 638 C C . GLU A 1 86 ? -17.531 29.109 19.906 1 50.62 86 GLU A C 1
ATOM 640 O O . GLU A 1 86 ? -17.625 27.906 20.125 1 50.62 86 GLU A O 1
ATOM 645 N N . TYR A 1 87 ? -18.391 29.75 18.938 1 52.97 87 TYR A N 1
ATOM 646 C CA . TYR A 1 87 ? -18.703 29.156 17.641 1 52.97 87 TYR A CA 1
ATOM 647 C C . TYR A 1 87 ? -17.547 28.297 17.156 1 52.97 87 TYR A C 1
ATOM 649 O O . TYR A 1 87 ? -16.422 28.781 17.016 1 52.97 87 TYR A O 1
ATOM 657 N N . GLN A 1 88 ? -17.422 27.094 17.469 1 62.22 88 GLN A N 1
ATOM 658 C CA . GLN A 1 88 ? -16.391 26.094 17.688 1 62.22 88 GLN A CA 1
ATOM 659 C C . GLN A 1 88 ? -15.859 25.547 16.359 1 62.22 88 GLN A C 1
ATOM 661 O O . GLN A 1 88 ? -16.5 24.719 15.727 1 62.22 88 GLN A O 1
ATOM 666 N N . GLU A 1 89 ? -15.234 26.438 15.633 1 79.75 89 GLU A N 1
ATOM 667 C CA . GLU A 1 89 ? -14.508 25.812 14.523 1 79.75 89 GLU A CA 1
ATOM 668 C C . GLU A 1 89 ? -13.773 24.547 14.992 1 79.75 89 GLU A C 1
ATOM 670 O O . GLU A 1 89 ? -13.055 24.578 15.992 1 79.75 89 GLU A O 1
ATOM 675 N N . PRO A 1 90 ? -14.188 23.484 14.32 1 86.31 90 PRO A N 1
ATOM 676 C CA . PRO A 1 90 ? -13.492 22.266 14.719 1 86.31 90 PRO A CA 1
ATOM 677 C C . PRO A 1 90 ? -11.977 22.359 14.57 1 86.31 90 PRO A C 1
ATOM 679 O O . PRO A 1 90 ? -11.484 23.016 13.641 1 86.31 90 PRO A O 1
ATOM 682 N N . LYS A 1 91 ? -11.32 21.922 15.516 1 88.06 91 LYS A N 1
ATOM 683 C CA . LYS A 1 91 ? -9.859 21.922 15.5 1 88.06 91 LYS A CA 1
ATOM 684 C C . LYS A 1 91 ? -9.289 20.625 16.062 1 88.06 91 LYS A C 1
ATOM 686 O O . LYS A 1 91 ? -10.016 19.844 16.688 1 88.06 91 LYS A O 1
ATOM 691 N N . GLY A 1 92 ? -7.977 20.422 15.789 1 89.25 92 GLY A N 1
ATOM 692 C CA . GLY A 1 92 ? -7.293 19.266 16.344 1 89.25 92 GLY A CA 1
ATOM 693 C C . GLY A 1 92 ? -6.949 18.219 15.297 1 89.25 92 GLY A C 1
ATOM 694 O O . GLY A 1 92 ? -6.898 18.516 14.102 1 89.25 92 GLY A O 1
ATOM 695 N N . GLU A 1 93 ? -6.648 17.031 15.781 1 91.38 93 GLU A N 1
ATOM 696 C CA . GLU A 1 93 ? -6.203 15.961 14.891 1 91.38 93 GLU A CA 1
ATOM 697 C C . GLU A 1 93 ? -7.254 14.859 14.789 1 91.38 93 GLU A C 1
ATOM 699 O O . GLU A 1 93 ? -7.836 14.445 15.797 1 91.38 93 GLU A O 1
ATOM 704 N N . LEU A 1 94 ? -7.512 14.523 13.641 1 92.75 94 LEU A N 1
ATOM 705 C CA . LEU A 1 94 ? -8.391 13.398 13.359 1 92.75 94 LEU A CA 1
ATOM 706 C C . LEU A 1 94 ? -7.605 12.227 12.781 1 92.75 94 LEU A C 1
ATOM 708 O O . LEU A 1 94 ? -6.883 12.375 11.797 1 92.75 94 LEU A O 1
ATOM 712 N N . VAL A 1 95 ? -7.707 11.086 13.398 1 93.12 95 VAL A N 1
ATOM 713 C CA . VAL A 1 95 ? -7.027 9.891 12.93 1 93.12 95 VAL A CA 1
ATOM 714 C C . VAL A 1 95 ? -8.023 8.977 12.219 1 93.12 95 VAL A C 1
ATOM 716 O O . VAL A 1 95 ? -8.977 8.492 12.828 1 93.12 95 VAL A O 1
ATOM 719 N N . ILE A 1 96 ? -7.746 8.773 10.938 1 94.56 96 ILE A N 1
ATOM 720 C CA . ILE A 1 96 ? -8.648 8.008 10.086 1 94.56 96 ILE A CA 1
ATOM 721 C C . ILE A 1 96 ? -7.922 6.789 9.523 1 94.56 96 ILE A C 1
ATOM 723 O O . ILE A 1 96 ? -6.777 6.891 9.078 1 94.56 96 ILE A O 1
ATOM 727 N N . SER A 1 97 ? -8.562 5.633 9.562 1 93.5 97 SER A N 1
ATOM 728 C CA . SER A 1 97 ? -8.008 4.422 8.969 1 93.5 97 SER A CA 1
ATOM 729 C C . SER A 1 97 ? -8.914 3.881 7.871 1 93.5 97 SER A C 1
ATOM 731 O O . SER A 1 97 ? -10.141 4.016 7.945 1 93.5 97 SER A O 1
ATOM 733 N N . ALA A 1 98 ? -8.312 3.279 6.875 1 94.19 98 ALA A N 1
ATOM 734 C CA . ALA A 1 98 ? -9.047 2.697 5.758 1 94.19 98 ALA A CA 1
ATOM 735 C C . ALA A 1 98 ? -8.203 1.667 5.016 1 94.19 98 ALA A C 1
ATOM 737 O O . ALA A 1 98 ? -6.977 1.63 5.176 1 94.19 98 ALA A O 1
ATOM 738 N N . PRO A 1 99 ? -8.867 0.782 4.254 1 93.38 99 PRO A N 1
ATOM 739 C CA . PRO A 1 99 ? -8.078 -0.037 3.332 1 93.38 99 PRO A CA 1
ATOM 740 C C . PRO A 1 99 ? -7.246 0.8 2.363 1 93.38 99 PRO A C 1
ATOM 742 O O . PRO A 1 99 ? -7.691 1.86 1.917 1 93.38 99 PRO A O 1
ATOM 745 N N . THR A 1 100 ? -6.168 0.319 1.968 1 93.62 100 THR A N 1
ATOM 746 C CA . THR A 1 100 ? -5.156 1.119 1.286 1 93.62 100 THR A CA 1
ATOM 747 C C . THR A 1 100 ? -5.711 1.71 -0.006 1 93.62 100 THR A C 1
ATOM 749 O O . THR A 1 100 ? -5.789 2.932 -0.154 1 93.62 100 THR A O 1
ATOM 752 N N . MET A 1 101 ? -6.113 0.91 -0.907 1 95.69 101 MET A N 1
ATOM 753 C CA . MET A 1 101 ? -6.574 1.394 -2.205 1 95.69 101 MET A CA 1
ATOM 754 C C . MET A 1 101 ? -7.848 2.219 -2.059 1 95.69 101 MET A C 1
ATOM 756 O O . MET A 1 101 ? -7.992 3.264 -2.695 1 95.69 101 MET A O 1
ATOM 760 N N . PHE A 1 102 ? -8.773 1.771 -1.214 1 96.62 102 PHE A N 1
ATOM 761 C CA . PHE A 1 102 ? -10.016 2.506 -1.01 1 96.62 102 PHE A CA 1
ATOM 762 C C . PHE A 1 102 ? -9.75 3.859 -0.364 1 96.62 102 PHE A C 1
ATOM 764 O O . PHE A 1 102 ? -10.359 4.863 -0.73 1 96.62 102 PHE A O 1
ATOM 771 N N . GLY A 1 103 ? -8.914 3.807 0.606 1 97.31 103 GLY A N 1
ATOM 772 C CA . GLY A 1 103 ? -8.516 5.039 1.271 1 97.31 103 GLY A CA 1
ATOM 773 C C . GLY A 1 103 ? -7.934 6.066 0.322 1 97.31 103 GLY A C 1
ATOM 774 O O . GLY A 1 103 ? -8.258 7.254 0.405 1 97.31 103 GLY A O 1
ATOM 775 N N . ARG A 1 104 ? -7.121 5.625 -0.548 1 97.12 104 ARG A N 1
ATOM 776 C CA . ARG A 1 104 ? -6.48 6.523 -1.504 1 97.12 104 ARG A CA 1
ATOM 777 C C . ARG A 1 104 ? -7.488 7.059 -2.514 1 97.12 104 ARG A C 1
ATOM 779 O O . ARG A 1 104 ? -7.52 8.266 -2.787 1 97.12 104 ARG A O 1
ATOM 786 N N . GLN A 1 105 ? -8.305 6.227 -2.969 1 97.12 105 GLN A N 1
ATOM 787 C CA . GLN A 1 105 ? -9.156 6.574 -4.105 1 97.12 105 GLN A CA 1
ATOM 788 C C . GLN A 1 105 ? -10.406 7.32 -3.646 1 97.12 105 GLN A C 1
ATOM 790 O O . GLN A 1 105 ? -10.93 8.172 -4.371 1 97.12 105 GLN A O 1
ATOM 795 N N . HIS A 1 106 ? -10.836 7 -2.422 1 97.69 106 HIS A N 1
ATOM 796 C CA . HIS A 1 106 ? -12.172 7.488 -2.1 1 97.69 106 HIS A CA 1
ATOM 797 C C . HIS A 1 106 ? -12.18 8.25 -0.777 1 97.69 106 HIS A C 1
ATOM 799 O O . HIS A 1 106 ? -12.992 9.156 -0.581 1 97.69 106 HIS A O 1
ATOM 805 N N . VAL A 1 107 ? -11.289 7.93 0.141 1 98.31 107 VAL A N 1
ATOM 806 C CA . VAL A 1 107 ? -11.289 8.594 1.441 1 98.31 107 VAL A CA 1
ATOM 807 C C . VAL A 1 107 ? -10.43 9.852 1.375 1 98.31 107 VAL A C 1
ATOM 809 O O . VAL A 1 107 ? -10.844 10.922 1.839 1 98.31 107 VAL A O 1
ATOM 812 N N . LEU A 1 108 ? -9.312 9.75 0.768 1 98.56 108 LEU A N 1
ATOM 813 C CA . LEU A 1 108 ? -8.344 10.844 0.705 1 98.56 108 LEU A CA 1
ATOM 814 C C . LEU A 1 108 ? -8.938 12.055 -0.004 1 98.56 108 LEU A C 1
ATOM 816 O O . LEU A 1 108 ? -8.773 13.188 0.46 1 98.56 108 LEU A O 1
ATOM 820 N N . PRO A 1 109 ? -9.672 11.914 -1.096 1 98.31 109 PRO A N 1
ATOM 821 C CA . PRO A 1 109 ? -10.297 13.086 -1.715 1 98.31 109 PRO A CA 1
ATOM 822 C C . PRO A 1 109 ? -11.273 13.797 -0.777 1 98.31 109 PRO A C 1
ATOM 824 O O . PRO A 1 109 ? -11.344 15.031 -0.775 1 98.31 109 PRO A O 1
ATOM 827 N N . VAL A 1 110 ? -11.945 13.008 -0.017 1 98.19 110 VAL A N 1
ATOM 828 C CA . VAL A 1 110 ? -12.867 13.578 0.952 1 98.19 110 VAL A CA 1
ATOM 829 C C . VAL A 1 110 ? -12.094 14.336 2.025 1 98.19 110 VAL A C 1
ATOM 831 O O . VAL A 1 110 ? -12.469 15.445 2.404 1 98.19 110 VAL A O 1
ATOM 834 N N . ILE A 1 111 ? -11.047 13.734 2.498 1 98.38 111 ILE A N 1
ATOM 835 C CA . ILE A 1 111 ? -10.188 14.367 3.494 1 98.38 111 ILE A CA 1
ATOM 836 C C . ILE A 1 111 ? -9.641 15.68 2.941 1 98.38 111 ILE A C 1
ATOM 838 O O . ILE A 1 111 ? -9.594 16.688 3.648 1 98.38 111 ILE A O 1
ATOM 842 N N . SER A 1 112 ? -9.188 15.633 1.711 1 97.75 112 SER A N 1
ATOM 843 C CA . SER A 1 112 ? -8.625 16.812 1.062 1 97.75 112 SER A CA 1
ATOM 844 C C . SER A 1 112 ? -9.617 17.969 1.084 1 97.75 112 SER A C 1
ATOM 846 O O . S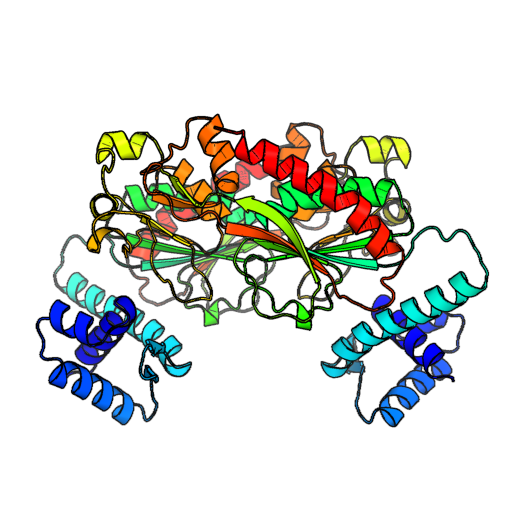ER A 1 112 ? -9.258 19.094 1.47 1 97.75 112 SER A O 1
ATOM 848 N N . GLU A 1 113 ? -10.836 17.75 0.768 1 96.88 113 GLU A N 1
ATOM 849 C CA . GLU A 1 113 ? -11.875 18.781 0.77 1 96.88 113 GLU A CA 1
ATOM 850 C C . GLU A 1 113 ? -12.18 19.25 2.188 1 96.88 113 GLU A C 1
ATOM 852 O O . GLU A 1 113 ? -12.43 20.438 2.41 1 96.88 113 GLU A O 1
ATOM 857 N N . PHE A 1 114 ? -12.164 18.281 3.09 1 97.5 114 PHE A N 1
ATOM 858 C CA . PHE A 1 114 ? -12.492 18.594 4.48 1 97.5 114 PHE A CA 1
ATOM 859 C C . PHE A 1 114 ? -11.438 19.516 5.086 1 97.5 114 PHE A C 1
ATOM 861 O O . PHE A 1 114 ? -11.781 20.484 5.762 1 97.5 114 PHE A O 1
ATOM 868 N N . ILE A 1 115 ? -10.172 19.234 4.809 1 95.5 115 ILE A N 1
ATOM 869 C CA . ILE A 1 115 ? -9.078 20.031 5.332 1 95.5 115 ILE A CA 1
ATOM 870 C C . ILE A 1 115 ? -9.125 21.438 4.727 1 95.5 115 ILE A C 1
ATOM 872 O O . ILE A 1 115 ? -8.805 22.422 5.395 1 95.5 115 ILE A O 1
ATOM 876 N N . ALA A 1 116 ? -9.477 21.531 3.504 1 93.94 116 ALA A N 1
ATOM 877 C CA . ALA A 1 116 ? -9.625 22.828 2.85 1 93.94 116 ALA A CA 1
ATOM 878 C C . ALA A 1 116 ? -10.711 23.656 3.516 1 93.94 116 ALA A C 1
ATOM 880 O O . ALA A 1 116 ? -10.578 24.875 3.648 1 93.94 116 ALA A O 1
ATOM 881 N N . ARG A 1 117 ? -11.766 23 3.986 1 93.12 117 ARG A N 1
ATOM 882 C CA . ARG A 1 117 ? -12.906 23.656 4.613 1 93.12 117 ARG A CA 1
ATOM 883 C C . ARG A 1 117 ? -12.609 24.016 6.066 1 93.12 117 ARG A C 1
ATOM 885 O O . ARG A 1 117 ? -13.086 25.016 6.578 1 93.12 117 ARG A O 1
ATOM 892 N N . TYR A 1 118 ? -11.867 23.156 6.691 1 93.69 118 TYR A N 1
ATOM 893 C CA . TYR A 1 118 ? -11.547 23.359 8.102 1 93.69 118 TYR A CA 1
ATOM 894 C C . TYR A 1 118 ? -10.039 23.391 8.32 1 93.69 118 TYR A C 1
ATOM 896 O O . TYR A 1 118 ? -9.445 22.406 8.781 1 93.69 118 TYR A O 1
ATOM 904 N N . PRO A 1 119 ? -9.414 24.484 8.188 1 90.62 119 PRO A N 1
ATOM 905 C CA . PRO A 1 119 ? -7.957 24.594 8.125 1 90.62 119 PRO A CA 1
ATOM 906 C C . PRO A 1 119 ? -7.285 24.328 9.469 1 90.62 119 PRO A C 1
ATOM 908 O O . PRO A 1 119 ? -6.066 24.156 9.539 1 90.62 119 PRO A O 1
ATOM 911 N N . GLN A 1 120 ? -8.031 24.297 10.539 1 91.75 120 GLN A N 1
ATOM 912 C CA . GLN A 1 120 ? -7.426 24.062 11.852 1 91.75 120 GLN A CA 1
ATOM 913 C C . GLN A 1 120 ? -7.43 22.578 12.203 1 91.75 120 GLN A C 1
ATOM 915 O O . GLN A 1 120 ? -6.992 22.203 13.289 1 91.75 120 GLN A O 1
ATOM 920 N N . ILE A 1 121 ? -7.902 21.797 11.32 1 93 121 ILE A N 1
ATOM 921 C CA . ILE A 1 121 ? -7.906 20.344 11.508 1 93 121 ILE A CA 1
ATOM 922 C C . ILE A 1 121 ? -6.707 19.719 10.797 1 93 121 ILE A C 1
ATOM 924 O O . ILE A 1 121 ? -6.383 20.109 9.672 1 93 121 ILE A O 1
ATOM 928 N N . ARG A 1 122 ? -6.035 18.906 11.5 1 95.44 122 ARG A N 1
ATOM 929 C CA . ARG A 1 122 ? -5.027 18.031 10.906 1 95.44 122 ARG A CA 1
ATOM 930 C C . ARG A 1 122 ? -5.523 16.594 10.836 1 95.44 122 ARG A C 1
ATOM 932 O O . ARG A 1 122 ? -6.309 16.156 11.68 1 95.44 122 ARG A O 1
ATOM 939 N N . VAL A 1 123 ? -5.059 15.898 9.836 1 97.06 123 VAL A N 1
ATOM 940 C CA . VAL A 1 123 ? -5.539 14.531 9.656 1 97.06 123 VAL A CA 1
ATOM 941 C C . VAL A 1 123 ? -4.355 13.578 9.57 1 97.06 123 VAL A C 1
ATOM 943 O O . VAL A 1 123 ? -3.344 13.883 8.938 1 97.06 123 VAL A O 1
ATOM 946 N N . ARG A 1 124 ? -4.465 12.5 10.227 1 95.75 124 ARG A N 1
ATOM 947 C CA . ARG A 1 124 ? -3.607 11.336 10.039 1 95.75 124 ARG A CA 1
ATOM 948 C C . ARG A 1 124 ? -4.371 10.195 9.367 1 95.75 124 ARG A C 1
ATOM 950 O O . ARG A 1 124 ? -5.348 9.68 9.922 1 95.75 124 ARG A O 1
ATOM 957 N N . LEU A 1 125 ? -3.959 9.906 8.188 1 96.06 125 LEU A N 1
ATOM 958 C CA . LEU A 1 125 ? -4.594 8.828 7.43 1 96.06 125 LEU A CA 1
ATOM 959 C C . LEU A 1 125 ? -3.736 7.566 7.465 1 96.06 125 LEU A C 1
ATOM 961 O O . LEU A 1 125 ? -2.678 7.512 6.832 1 96.06 125 LEU A O 1
ATOM 965 N N . LEU A 1 126 ? -4.23 6.566 8.141 1 93.12 126 LEU A N 1
ATOM 966 C CA . LEU A 1 126 ? -3.555 5.281 8.289 1 93.12 126 LEU A CA 1
ATOM 967 C C . LEU A 1 126 ? -4.148 4.242 7.344 1 93.12 126 LEU A C 1
ATOM 969 O O . LEU A 1 126 ? -5.273 3.777 7.555 1 93.12 126 LEU A O 1
ATOM 973 N N . LEU A 1 127 ? -3.363 3.891 6.355 1 91.62 127 LEU A N 1
ATOM 974 C CA . LEU A 1 127 ? -3.859 2.943 5.363 1 91.62 127 LEU A CA 1
ATOM 975 C C . LEU A 1 127 ? -3.223 1.57 5.559 1 91.62 127 LEU A C 1
ATOM 977 O O . LEU A 1 127 ? -2.002 1.461 5.688 1 91.62 127 LEU A O 1
ATOM 981 N N . SER A 1 128 ? -4.117 0.55 5.586 1 87.62 128 SER A N 1
ATOM 982 C CA . SER A 1 128 ? -3.648 -0.824 5.738 1 87.62 128 SER A CA 1
ATOM 983 C C . SER A 1 128 ? -4.707 -1.822 5.285 1 87.62 128 SER A C 1
ATOM 985 O O . SER A 1 128 ? -5.898 -1.617 5.512 1 87.62 128 SER A O 1
ATOM 987 N N . ASP A 1 129 ? -4.191 -2.879 4.695 1 84.81 129 ASP A N 1
ATOM 988 C CA . ASP A 1 129 ? -5.113 -3.936 4.293 1 84.81 129 ASP A CA 1
ATOM 989 C C . ASP A 1 129 ? -5.18 -5.039 5.348 1 84.81 129 ASP A C 1
ATOM 991 O O . ASP A 1 129 ? -5.879 -6.039 5.164 1 84.81 129 ASP A O 1
ATOM 995 N N . ARG A 1 130 ? -4.406 -4.805 6.309 1 70.31 130 ARG A N 1
ATOM 996 C CA . ARG A 1 130 ? -4.469 -5.734 7.43 1 70.31 130 ARG A CA 1
ATOM 997 C C . ARG A 1 130 ? -5.43 -5.238 8.508 1 70.31 130 ARG A C 1
ATOM 999 O O . ARG A 1 130 ? -5.59 -4.027 8.688 1 70.31 130 ARG A O 1
ATOM 1006 N N . ASN A 1 131 ? -6.512 -5.977 8.836 1 53.22 131 ASN A N 1
ATOM 1007 C CA . ASN A 1 131 ? -7.402 -5.48 9.875 1 53.22 131 ASN A CA 1
ATOM 1008 C C . ASN A 1 131 ? -6.625 -4.973 11.086 1 53.22 131 ASN A C 1
ATOM 1010 O O . ASN A 1 131 ? -6.055 -5.762 11.844 1 53.22 131 ASN A O 1
ATOM 1014 N N . ALA A 1 132 ? -6 -3.947 10.789 1 51 132 ALA A N 1
ATOM 1015 C CA . ALA A 1 132 ? -5.277 -3.314 11.891 1 51 132 ALA A CA 1
ATOM 1016 C C . ALA A 1 132 ? -6.109 -3.326 13.172 1 51 132 ALA A C 1
ATOM 1018 O O . ALA A 1 132 ? -7.34 -3.287 13.117 1 51 132 ALA A O 1
ATOM 1019 N N . ASP A 1 133 ? -5.48 -3.744 14.203 1 50.91 133 ASP A N 1
ATOM 1020 C CA . ASP A 1 133 ? -6.141 -3.564 15.492 1 50.91 133 ASP A CA 1
ATOM 1021 C C . ASP A 1 133 ? -6.516 -2.102 15.719 1 50.91 133 ASP A C 1
ATOM 1023 O O . ASP A 1 133 ? -5.641 -1.252 15.898 1 50.91 133 ASP A O 1
ATOM 1027 N N . LEU A 1 134 ? -7.672 -1.68 15.258 1 53.59 134 LEU A N 1
ATOM 1028 C CA . LEU A 1 134 ? -8.266 -0.352 15.383 1 53.59 134 LEU A CA 1
ATOM 1029 C C . LEU A 1 134 ? -8 0.231 16.766 1 53.59 134 LEU A C 1
ATOM 1031 O O . LEU A 1 134 ? -7.84 1.444 16.922 1 53.59 134 LEU A O 1
ATOM 1035 N N . VAL A 1 135 ? -7.992 -0.655 17.688 1 49.19 135 VAL A N 1
ATOM 1036 C CA . VAL A 1 135 ? -8 -0.208 19.078 1 49.19 135 VAL A CA 1
ATOM 1037 C C . VAL A 1 135 ? -6.613 0.301 19.453 1 49.19 135 VAL A C 1
ATOM 1039 O O . VAL A 1 135 ? -6.484 1.333 20.125 1 49.19 135 VAL A O 1
ATOM 1042 N N . SER A 1 136 ? -5.707 -0.367 18.828 1 52.22 136 SER A N 1
ATOM 1043 C CA . SER A 1 136 ? -4.379 -0.048 19.344 1 52.22 136 SER A CA 1
ATOM 1044 C C . SER A 1 136 ? -3.865 1.27 18.781 1 52.22 136 SER A C 1
ATOM 1046 O O . SER A 1 136 ? -3.096 1.978 19.422 1 52.22 136 SER A O 1
ATOM 1048 N N . ASP A 1 137 ? -4.492 1.663 17.641 1 59.91 137 ASP A N 1
ATOM 1049 C CA . ASP A 1 137 ? -3.869 2.826 17.016 1 59.91 137 ASP A CA 1
ATOM 1050 C C . ASP A 1 137 ? -4.664 4.098 17.312 1 59.91 137 ASP A C 1
ATOM 1052 O O . ASP A 1 137 ? -4.352 5.168 16.781 1 59.91 137 ASP A O 1
ATOM 1056 N N . HIS A 1 138 ? -5.512 4.164 18.312 1 74.69 138 HIS A N 1
ATOM 1057 C CA . HIS A 1 138 ? -6.336 5.32 18.656 1 74.69 138 HIS A CA 1
ATOM 1058 C C . HIS A 1 138 ? -6.98 5.922 17.406 1 74.69 138 HIS A C 1
ATOM 1060 O O . HIS A 1 138 ? -6.875 7.129 17.172 1 74.69 138 HIS A O 1
ATOM 1066 N N . VAL A 1 139 ? -7.625 5.188 16.703 1 86.25 139 VAL A N 1
ATOM 1067 C CA . VAL A 1 139 ? -8.32 5.586 15.477 1 86.25 139 VAL A CA 1
ATOM 1068 C C . VAL A 1 139 ? -9.672 6.207 15.836 1 86.25 139 VAL A C 1
ATOM 1070 O O . VAL A 1 139 ? -10.438 5.633 16.609 1 86.25 139 VAL A O 1
ATOM 1073 N N . ASP A 1 140 ? -9.836 7.48 15.352 1 87.69 140 ASP A N 1
ATOM 1074 C CA . ASP A 1 140 ? -11.102 8.164 15.57 1 87.69 140 ASP A CA 1
ATOM 1075 C C . ASP A 1 140 ? -12.203 7.574 14.695 1 87.69 140 ASP A C 1
ATOM 1077 O O . ASP A 1 140 ? -13.359 7.477 15.117 1 87.69 140 ASP A O 1
ATOM 1081 N N . LEU A 1 141 ? -11.82 7.273 13.492 1 91.5 141 LEU A N 1
ATOM 1082 C CA . LEU A 1 141 ? -12.766 6.793 12.484 1 91.5 141 LEU A CA 1
ATOM 1083 C C . LEU A 1 141 ? -12.102 5.781 11.555 1 91.5 141 LEU A C 1
ATOM 1085 O O . LEU A 1 141 ? -10.953 5.973 11.141 1 91.5 141 LEU A O 1
ATOM 1089 N N . ALA A 1 142 ? -12.891 4.738 11.234 1 92.25 142 ALA A N 1
ATOM 1090 C CA . ALA A 1 142 ? -12.367 3.717 10.328 1 92.25 142 ALA A CA 1
ATOM 1091 C C . ALA A 1 142 ? -13.383 3.367 9.242 1 92.25 142 ALA A C 1
ATOM 1093 O O . ALA A 1 142 ? -14.57 3.23 9.523 1 92.25 142 ALA A O 1
ATOM 1094 N N . VAL A 1 143 ? -12.852 3.301 8.023 1 93.88 143 VAL A N 1
ATOM 1095 C CA . VAL A 1 143 ? -13.617 2.66 6.965 1 93.88 143 VAL A CA 1
ATOM 1096 C C . VAL A 1 143 ? -13.242 1.185 6.867 1 93.88 143 VAL A C 1
ATOM 1098 O O . VAL A 1 143 ? -12.055 0.846 6.816 1 93.88 143 VAL A O 1
ATOM 1101 N N . ARG A 1 144 ? -14.25 0.345 6.848 1 92.12 144 ARG A N 1
ATOM 1102 C CA . ARG A 1 144 ? -14 -1.091 6.781 1 92.12 144 ARG A CA 1
ATOM 1103 C C . ARG A 1 144 ? -14.867 -1.752 5.715 1 92.12 144 ARG A C 1
ATOM 1105 O O . ARG A 1 144 ? -16.047 -1.409 5.562 1 92.12 144 ARG A O 1
ATOM 1112 N N . ILE A 1 145 ? -14.211 -2.623 5.062 1 93 145 ILE A N 1
ATOM 1113 C CA . ILE A 1 145 ? -14.906 -3.463 4.09 1 93 145 ILE A CA 1
ATOM 1114 C C . ILE A 1 145 ? -14.891 -4.914 4.559 1 93 145 ILE A C 1
ATOM 1116 O O . ILE A 1 145 ? -13.82 -5.5 4.754 1 93 145 ILE A O 1
ATOM 1120 N N . GLY A 1 146 ? -16.016 -5.496 4.695 1 89.5 146 GLY A N 1
ATOM 1121 C CA . GLY A 1 146 ? -16.141 -6.852 5.207 1 89.5 146 GLY A CA 1
ATOM 1122 C C . GLY A 1 146 ? -16.875 -6.922 6.527 1 89.5 146 GLY A C 1
ATOM 1123 O O . GLY A 1 146 ? -17.312 -5.898 7.059 1 89.5 146 GLY A O 1
ATOM 1124 N N . ASP A 1 147 ? -16.938 -8.094 7.062 1 81 147 ASP A N 1
ATOM 1125 C CA . ASP A 1 147 ? -17.672 -8.297 8.312 1 81 147 ASP A CA 1
ATOM 1126 C C . ASP A 1 147 ? -16.891 -7.754 9.5 1 81 147 ASP A C 1
ATOM 1128 O O . ASP A 1 147 ? -15.664 -7.824 9.531 1 81 147 ASP A O 1
ATOM 1132 N N . LEU A 1 148 ? -17.641 -7.133 10.328 1 76 148 LEU A N 1
ATOM 1133 C CA . LEU A 1 148 ? -17.016 -6.5 11.484 1 76 148 LEU A CA 1
ATOM 1134 C C . LEU A 1 148 ? -16.984 -7.453 12.672 1 76 148 LEU A C 1
ATOM 1136 O O . LEU A 1 148 ? -17.938 -8.219 12.891 1 76 148 LEU A O 1
ATOM 1140 N N . ALA A 1 149 ? -15.781 -7.402 13.25 1 69.06 149 ALA A N 1
ATOM 1141 C CA . ALA A 1 149 ? -15.758 -8.086 14.547 1 69.06 149 ALA A CA 1
ATOM 1142 C C . ALA A 1 149 ? -16.5 -7.277 15.602 1 69.06 149 ALA A C 1
ATOM 1144 O O . ALA A 1 149 ? -16.812 -6.102 15.398 1 69.06 149 ALA A O 1
ATOM 1145 N N . ASP A 1 150 ? -16.859 -7.93 16.625 1 63.66 150 ASP A N 1
ATOM 1146 C CA . ASP A 1 150 ? -17.5 -7.242 17.734 1 63.66 150 ASP A CA 1
ATOM 1147 C C . ASP A 1 150 ? -16.625 -6.133 18.297 1 63.66 150 ASP A C 1
ATOM 1149 O O . ASP A 1 150 ? -15.414 -6.336 18.484 1 63.66 150 ASP A O 1
ATOM 1153 N N . SER A 1 151 ? -17.094 -4.965 18 1 65.94 151 SER A N 1
ATOM 1154 C CA . SER A 1 151 ? -16.344 -3.869 18.594 1 65.94 151 SER A CA 1
ATOM 1155 C C . SER A 1 151 ? -17.25 -2.891 19.312 1 65.94 151 SER A C 1
ATOM 1157 O O . SER A 1 151 ? -18.469 -2.936 19.156 1 65.94 151 SER A O 1
ATOM 1159 N N . SER A 1 152 ? -16.625 -2.172 20.219 1 68.81 152 SER A N 1
ATOM 1160 C CA . SER A 1 152 ? -17.312 -1.121 20.953 1 68.81 152 SER A CA 1
ATOM 1161 C C . SER A 1 152 ? -17.547 0.102 20.078 1 68.81 152 SER A C 1
ATOM 1163 O O . SER A 1 152 ? -18.188 1.065 20.5 1 68.81 152 SER A O 1
ATOM 1165 N N . MET A 1 153 ? -17.312 -0.103 18.859 1 74.75 153 MET A N 1
ATOM 1166 C CA . MET A 1 153 ? -17.453 1.046 17.984 1 74.75 153 MET A CA 1
ATOM 1167 C C . MET A 1 153 ? -18.844 1.07 17.328 1 74.75 153 MET A C 1
ATOM 1169 O O . MET A 1 153 ? -19.484 0.028 17.188 1 74.75 153 MET A O 1
ATOM 1173 N N . VAL A 1 154 ? -19.266 2.299 17.172 1 82.25 154 VAL A N 1
ATOM 1174 C CA . VAL A 1 154 ? -20.5 2.488 16.406 1 82.25 154 VAL A CA 1
ATOM 1175 C C . VAL A 1 154 ? -20.234 2.244 14.93 1 82.25 154 VAL A C 1
ATOM 1177 O O . VAL A 1 154 ? -19.234 2.709 14.383 1 82.25 154 VAL A O 1
ATOM 1180 N N . ALA A 1 155 ? -21.125 1.513 14.359 1 87.62 155 ALA A N 1
ATOM 1181 C CA . ALA A 1 155 ? -20.969 1.191 12.945 1 87.62 155 ALA A CA 1
ATOM 1182 C C . ALA A 1 155 ? -22.109 1.794 12.133 1 87.62 155 ALA A C 1
ATOM 1184 O O . ALA A 1 155 ? -23.297 1.6 12.453 1 87.62 155 ALA A O 1
ATOM 1185 N N . THR A 1 156 ? -21.734 2.566 11.148 1 88.31 156 THR A N 1
ATOM 1186 C CA . THR A 1 156 ? -22.688 3.072 10.164 1 88.31 156 THR A CA 1
ATOM 1187 C C . THR A 1 156 ? -22.469 2.398 8.812 1 88.31 156 THR A C 1
ATOM 1189 O O . THR A 1 156 ? -21.359 2.438 8.258 1 88.31 156 THR A O 1
ATOM 1192 N N . ARG A 1 157 ? -23.547 1.839 8.305 1 92.56 157 ARG A N 1
ATOM 1193 C CA . ARG A 1 157 ? -23.453 1.178 7.004 1 92.56 157 ARG A CA 1
ATOM 1194 C C . ARG A 1 157 ? -23.406 2.197 5.871 1 92.56 157 ARG A C 1
ATOM 1196 O O . ARG A 1 157 ? -24.234 3.111 5.824 1 92.56 157 ARG A O 1
ATOM 1203 N N . LEU A 1 158 ? -22.469 2.006 5.012 1 95.75 158 LEU A N 1
ATOM 1204 C CA . LEU A 1 158 ? -22.344 2.895 3.863 1 95.75 158 LEU A CA 1
ATOM 1205 C C . LEU A 1 158 ? -22.875 2.234 2.6 1 95.75 158 LEU A C 1
ATOM 1207 O O . LEU A 1 158 ? -23.391 2.916 1.711 1 95.75 158 LEU A O 1
ATOM 1211 N N . GLY A 1 159 ? -22.719 0.952 2.463 1 95.94 159 GLY A N 1
ATOM 1212 C CA . GLY A 1 159 ? -23.078 0.19 1.277 1 95.94 159 GLY A CA 1
ATOM 1213 C C . GLY A 1 159 ? -22.438 -1.185 1.236 1 95.94 159 GLY A C 1
ATOM 1214 O O . GLY A 1 159 ? -22.203 -1.799 2.279 1 95.94 159 GLY A O 1
ATOM 1215 N N . THR A 1 160 ? -22.375 -1.687 0.04 1 96.12 160 THR A N 1
ATOM 1216 C CA . THR A 1 160 ? -21.766 -3 -0.154 1 96.12 160 THR A CA 1
ATOM 1217 C C . THR A 1 160 ? -20.766 -2.971 -1.313 1 96.12 160 THR A C 1
ATOM 1219 O O . THR A 1 160 ? -20.719 -1.999 -2.068 1 96.12 160 THR A O 1
ATOM 1222 N N . MET A 1 161 ? -19.938 -3.947 -1.343 1 97.06 161 MET A N 1
ATOM 1223 C CA . MET A 1 161 ? -18.891 -4.082 -2.352 1 97.06 161 MET A CA 1
ATOM 1224 C C . MET A 1 161 ? -18.875 -5.496 -2.924 1 97.06 161 MET A C 1
ATOM 1226 O O . MET A 1 161 ? -18.719 -6.469 -2.182 1 97.06 161 MET A O 1
ATOM 1230 N N . ARG A 1 162 ? -19.016 -5.598 -4.234 1 97.19 162 ARG A N 1
ATOM 1231 C CA . ARG A 1 162 ? -18.938 -6.898 -4.891 1 97.19 162 ARG A CA 1
ATOM 1232 C C . ARG A 1 162 ? -17.547 -7.496 -4.773 1 97.19 162 ARG A C 1
ATOM 1234 O O . ARG A 1 162 ? -16.547 -6.766 -4.73 1 97.19 162 ARG A O 1
ATOM 1241 N N . ILE A 1 163 ? -17.516 -8.773 -4.645 1 96.81 163 ILE A N 1
ATOM 1242 C CA . ILE A 1 163 ? -16.281 -9.562 -4.762 1 96.81 163 ILE A CA 1
ATOM 1243 C C . ILE A 1 163 ? -16.266 -10.289 -6.102 1 96.81 163 ILE A C 1
ATOM 1245 O O . ILE A 1 163 ? -17.188 -11.039 -6.422 1 96.81 163 ILE A O 1
ATOM 1249 N N . VAL A 1 164 ? -15.172 -10.109 -6.863 1 97.69 164 VAL A N 1
ATOM 1250 C CA . VAL A 1 164 ? -15.234 -10.562 -8.25 1 97.69 164 VAL A CA 1
ATOM 1251 C C . VAL A 1 164 ? -13.961 -11.32 -8.602 1 97.69 164 VAL A C 1
ATOM 1253 O O . VAL A 1 164 ? -12.898 -11.078 -8.016 1 97.69 164 VAL A O 1
ATOM 1256 N N . ALA A 1 165 ? -14.078 -12.203 -9.492 1 98.12 165 ALA A N 1
ATOM 1257 C CA . ALA A 1 165 ? -12.938 -12.805 -10.172 1 98.12 165 ALA A CA 1
ATOM 1258 C C . ALA A 1 165 ? -12.727 -12.164 -11.547 1 98.12 165 ALA A C 1
ATOM 1260 O O . ALA A 1 165 ? -13.688 -11.867 -12.258 1 98.12 165 ALA A O 1
ATOM 1261 N N . CYS A 1 166 ? -11.445 -11.945 -11.914 1 98.5 166 CYS A N 1
ATOM 1262 C CA . CYS A 1 166 ? -11.188 -11.297 -13.195 1 98.5 166 CYS A CA 1
ATOM 1263 C C . CYS A 1 166 ? -9.852 -11.75 -13.781 1 98.5 166 CYS A C 1
ATOM 1265 O O . CYS A 1 166 ? -8.992 -12.25 -13.055 1 98.5 166 CYS A O 1
ATOM 1267 N N . ALA A 1 167 ? -9.688 -11.578 -15.023 1 98.69 167 ALA A N 1
ATOM 1268 C CA . ALA A 1 167 ? -8.469 -11.922 -15.758 1 98.69 167 ALA A CA 1
ATOM 1269 C C . ALA A 1 167 ? -8.375 -11.141 -17.062 1 98.69 167 ALA A C 1
ATOM 1271 O O . ALA A 1 167 ? -9.359 -10.562 -17.516 1 98.69 167 ALA A O 1
ATOM 1272 N N . HIS A 1 168 ? -7.16 -11.102 -17.547 1 98.56 168 HIS A N 1
ATOM 1273 C CA . HIS A 1 168 ? -6.941 -10.5 -18.859 1 98.56 168 HIS A CA 1
ATOM 1274 C C . HIS A 1 168 ? -7.629 -11.312 -19.953 1 98.56 168 HIS A C 1
ATOM 1276 O O . HIS A 1 168 ? -7.598 -12.547 -19.938 1 98.56 168 HIS A O 1
ATOM 1282 N N . PRO A 1 169 ? -8.203 -10.688 -20.953 1 98.06 169 PRO A N 1
ATOM 1283 C CA . PRO A 1 169 ? -8.898 -11.398 -22.031 1 98.06 169 PRO A CA 1
ATOM 1284 C C . PRO A 1 169 ? -7.984 -12.375 -22.781 1 98.06 169 PRO A C 1
ATOM 1286 O O . PRO A 1 169 ? -8.445 -13.43 -23.234 1 98.06 169 PRO A O 1
ATOM 1289 N N . ALA A 1 170 ? -6.77 -12.062 -22.875 1 96.56 170 ALA A N 1
ATOM 1290 C CA . ALA A 1 170 ? -5.84 -12.938 -23.594 1 96.56 170 ALA A CA 1
ATOM 1291 C C . ALA A 1 170 ? -5.715 -14.289 -22.906 1 96.56 170 ALA A C 1
ATOM 1293 O O . ALA A 1 170 ? -5.496 -15.312 -23.562 1 96.56 170 ALA A O 1
ATOM 1294 N N . LEU A 1 171 ? -5.785 -14.32 -21.641 1 96.25 171 LEU A N 1
ATOM 1295 C CA . LEU A 1 171 ? -5.734 -15.57 -20.891 1 96.25 171 LEU A CA 1
ATOM 1296 C C . LEU A 1 171 ? -6.941 -16.453 -21.219 1 96.25 171 LEU A C 1
ATOM 1298 O O . LEU A 1 171 ? -6.816 -17.672 -21.328 1 96.25 171 LEU A O 1
ATOM 1302 N N . LEU A 1 172 ? -8.047 -15.789 -21.359 1 95.94 172 LEU A N 1
ATOM 1303 C CA . LEU A 1 172 ? -9.281 -16.5 -21.672 1 95.94 172 LEU A CA 1
ATOM 1304 C C . LEU A 1 172 ? -9.25 -17.078 -23.078 1 95.94 172 LEU A C 1
ATOM 1306 O O . LEU A 1 172 ? -9.773 -18.156 -23.328 1 95.94 172 LEU A O 1
ATOM 1310 N N . ALA A 1 173 ? -8.633 -16.328 -23.922 1 96.19 173 ALA A N 1
ATOM 1311 C CA . ALA A 1 173 ? -8.461 -16.828 -25.281 1 96.19 173 ALA A CA 1
ATOM 1312 C C . ALA A 1 173 ? -7.566 -18.062 -25.312 1 96.19 173 ALA A C 1
ATOM 1314 O O . ALA A 1 173 ? -7.805 -18.984 -26.094 1 96.19 173 ALA A O 1
ATOM 1315 N N . LYS A 1 174 ? -6.621 -18.109 -24.469 1 95.06 174 LYS A N 1
ATOM 1316 C CA . LYS A 1 174 ? -5.629 -19.172 -24.438 1 95.06 174 LYS A CA 1
ATOM 1317 C C . LYS A 1 174 ? -6.16 -20.406 -23.703 1 95.06 174 LYS A C 1
ATOM 1319 O O . LYS A 1 174 ? -5.98 -21.531 -24.156 1 95.06 174 LYS A O 1
ATOM 1324 N N . TYR A 1 175 ? -6.863 -20.203 -22.609 1 95.88 175 TYR A N 1
ATOM 1325 C CA . TYR A 1 175 ? -7.207 -21.312 -21.719 1 95.88 175 TYR A CA 1
ATOM 1326 C C . TYR A 1 175 ? -8.703 -21.594 -21.766 1 95.88 175 TYR A C 1
ATOM 1328 O O . TYR A 1 175 ? -9.156 -22.625 -21.266 1 95.88 175 TYR A O 1
ATOM 1336 N N . GLY A 1 176 ? -9.492 -20.672 -22.406 1 95.75 176 GLY A N 1
ATOM 1337 C CA . GLY A 1 176 ? -10.945 -20.797 -22.375 1 95.75 176 GLY A CA 1
ATOM 1338 C C . GLY A 1 176 ? -11.578 -20.062 -21.203 1 95.75 176 GLY A C 1
ATOM 1339 O O . GLY A 1 176 ? -10.922 -19.844 -20.172 1 95.75 176 GLY A O 1
ATOM 1340 N N . GLU A 1 177 ? -12.82 -19.734 -21.281 1 96.31 177 GLU A N 1
ATOM 1341 C CA . GLU A 1 177 ? -13.555 -19.062 -20.219 1 96.31 177 GLU A CA 1
ATOM 1342 C C . GLU A 1 177 ? -14.164 -20.078 -19.25 1 96.31 177 GLU A C 1
ATOM 1344 O O . GLU A 1 177 ? -14.867 -21 -19.656 1 96.31 177 GLU A O 1
ATOM 1349 N N . PRO A 1 178 ? -13.875 -19.891 -18.031 1 97.44 178 PRO A N 1
ATOM 1350 C CA . PRO A 1 178 ? -14.477 -20.812 -17.062 1 97.44 178 PRO A CA 1
ATOM 1351 C C . PRO A 1 178 ? -16 -20.672 -16.984 1 97.44 178 PRO A C 1
ATOM 1353 O O . PRO A 1 178 ? -16.516 -19.562 -16.984 1 97.44 178 PRO A O 1
ATOM 1356 N N . GLN A 1 179 ? -16.688 -21.781 -16.875 1 95.94 179 GLN A N 1
ATOM 1357 C CA . GLN A 1 179 ? -18.141 -21.781 -16.781 1 95.94 179 GLN A CA 1
ATOM 1358 C C . GLN A 1 179 ? -18.594 -22.031 -15.344 1 95.94 179 GLN A C 1
ATOM 1360 O O . GLN A 1 179 ? -19.703 -21.641 -14.969 1 95.94 179 GLN A O 1
ATOM 1365 N N . ARG A 1 180 ? -17.859 -22.812 -14.688 1 96.5 180 ARG A N 1
ATOM 1366 C CA . ARG A 1 180 ? -18.078 -23.062 -13.266 1 96.5 180 ARG A CA 1
ATOM 1367 C C . ARG A 1 180 ? -16.797 -22.875 -12.469 1 96.5 180 ARG A C 1
ATOM 1369 O O . ARG A 1 180 ? -15.695 -22.891 -13.039 1 96.5 180 ARG A O 1
ATOM 1376 N N . PRO A 1 181 ? -16.875 -22.656 -11.133 1 97.31 181 PRO A N 1
ATOM 1377 C CA . PRO A 1 181 ? -15.711 -22.312 -10.32 1 97.31 181 PRO A CA 1
ATOM 1378 C C . PRO A 1 181 ? -14.586 -23.344 -10.43 1 97.31 181 PRO A C 1
ATOM 1380 O O . PRO A 1 181 ? -13.414 -22.969 -10.523 1 97.31 181 PRO A O 1
ATOM 1383 N N . ARG A 1 182 ? -14.836 -24.578 -10.484 1 95.38 182 ARG A N 1
ATOM 1384 C CA . ARG A 1 182 ? -13.797 -25.609 -10.523 1 95.38 182 ARG A CA 1
ATOM 1385 C C . ARG A 1 182 ? -12.984 -25.5 -11.812 1 95.38 182 ARG A C 1
ATOM 1387 O O . ARG A 1 182 ? -11.867 -26.016 -11.891 1 95.38 182 ARG A O 1
ATOM 1394 N N . ASP A 1 183 ? -13.586 -24.875 -12.898 1 96.81 183 ASP A N 1
ATOM 1395 C CA . ASP A 1 183 ? -12.875 -24.688 -14.164 1 96.81 183 ASP A CA 1
ATOM 1396 C C . ASP A 1 183 ? -11.672 -23.766 -13.984 1 96.81 183 ASP A C 1
ATOM 1398 O O . ASP A 1 183 ? -10.773 -23.734 -14.828 1 96.81 183 ASP A O 1
ATOM 1402 N N . LEU A 1 184 ? -11.625 -23 -12.875 1 97.12 184 LEU A N 1
ATOM 1403 C CA . LEU A 1 184 ? -10.523 -22.078 -12.609 1 97.12 184 LEU A CA 1
ATOM 1404 C C . LEU A 1 184 ? -9.219 -22.828 -12.406 1 97.12 184 LEU A C 1
ATOM 1406 O O . LEU A 1 184 ? -8.133 -22.25 -12.516 1 97.12 184 LEU A O 1
ATOM 1410 N N . ALA A 1 185 ? -9.281 -24.078 -12.133 1 94.19 185 ALA A N 1
ATOM 1411 C CA . ALA A 1 185 ? -8.102 -24.906 -11.883 1 94.19 185 ALA A CA 1
ATOM 1412 C C . ALA A 1 185 ? -7.223 -24.984 -13.133 1 94.19 185 ALA A C 1
ATOM 1414 O O . ALA A 1 185 ? -6.031 -25.297 -13.039 1 94.19 185 ALA A O 1
ATOM 1415 N N . ALA A 1 186 ? -7.809 -24.734 -14.281 1 94.94 186 ALA A N 1
ATOM 1416 C CA . ALA A 1 186 ? -7.082 -24.828 -15.539 1 94.94 186 ALA A CA 1
ATOM 1417 C C . ALA A 1 186 ? -6.328 -23.547 -15.844 1 94.94 186 ALA A C 1
ATOM 1419 O O . ALA A 1 186 ? -5.531 -23.484 -16.781 1 94.94 186 ALA A O 1
ATOM 1420 N N . LEU A 1 187 ? -6.586 -22.516 -15.047 1 96.31 187 LEU A N 1
ATOM 1421 C CA . LEU A 1 187 ? -5.996 -21.203 -15.289 1 96.31 187 LEU A CA 1
ATOM 1422 C C . LEU A 1 187 ? -4.949 -20.875 -14.227 1 96.31 187 LEU A C 1
ATOM 1424 O O . LEU A 1 187 ? -5.039 -21.344 -13.094 1 96.31 187 LEU A O 1
ATOM 1428 N N . PRO A 1 188 ? -3.887 -20.062 -14.625 1 97.31 188 PRO A N 1
ATOM 1429 C CA . PRO A 1 188 ? -2.992 -19.547 -13.586 1 97.31 188 PRO A CA 1
ATOM 1430 C C . PRO A 1 188 ? -3.709 -18.656 -12.578 1 97.31 188 PRO A C 1
ATOM 1432 O O . PRO A 1 188 ? -4.613 -17.906 -12.945 1 97.31 188 PRO A O 1
ATOM 1435 N N . ILE A 1 189 ? -3.275 -18.781 -11.328 1 97.25 189 ILE A N 1
ATOM 1436 C CA . ILE A 1 189 ? -3.969 -18.094 -10.25 1 97.25 189 ILE A CA 1
ATOM 1437 C C . ILE A 1 189 ? -3.016 -17.109 -9.562 1 97.25 189 ILE A C 1
ATOM 1439 O O . ILE A 1 189 ? -1.845 -17.422 -9.344 1 97.25 189 ILE A O 1
ATOM 1443 N N . ILE A 1 190 ? -3.535 -15.938 -9.297 1 97.69 190 ILE A N 1
ATOM 1444 C CA . ILE A 1 190 ? -2.863 -14.953 -8.453 1 97.69 190 ILE A CA 1
ATOM 1445 C C . ILE A 1 190 ? -3.471 -14.977 -7.051 1 97.69 190 ILE A C 1
ATOM 1447 O O . ILE A 1 190 ? -4.688 -14.867 -6.895 1 97.69 190 ILE A O 1
ATOM 1451 N N . ARG A 1 191 ? -2.643 -15.109 -6.082 1 95.88 191 ARG A N 1
ATOM 1452 C CA . ARG A 1 191 ? -3.111 -15.141 -4.699 1 95.88 191 ARG A CA 1
ATOM 1453 C C . ARG A 1 191 ? -2.691 -13.883 -3.951 1 95.88 191 ARG A C 1
ATOM 1455 O O . ARG A 1 191 ? -1.559 -13.414 -4.094 1 95.88 191 ARG A O 1
ATOM 1462 N N . ILE A 1 192 ? -3.594 -13.352 -3.234 1 93.44 192 ILE A N 1
ATOM 1463 C CA . ILE A 1 192 ? -3.277 -12.273 -2.305 1 93.44 192 ILE A CA 1
ATOM 1464 C C . ILE A 1 192 ? -3.025 -12.844 -0.913 1 93.44 192 ILE A C 1
ATOM 1466 O O . ILE A 1 192 ? -3.922 -13.43 -0.305 1 93.44 192 ILE A O 1
ATOM 1470 N N . GLU A 1 193 ? -1.866 -12.578 -0.482 1 86.81 193 GLU A N 1
ATOM 1471 C CA . GLU A 1 193 ? -1.521 -13.102 0.837 1 86.81 193 GLU A CA 1
ATOM 1472 C C . GLU A 1 193 ? -2.139 -12.25 1.944 1 86.81 193 GLU A C 1
ATOM 1474 O O . GLU A 1 193 ? -2.188 -11.023 1.838 1 86.81 193 GLU A O 1
ATOM 1479 N N . SER A 1 194 ? -2.73 -12.844 2.832 1 72.06 194 SER A N 1
ATOM 1480 C CA . SER A 1 194 ? -3.328 -12.234 4.016 1 72.06 194 SER A CA 1
ATOM 1481 C C . SER A 1 194 ? -2.748 -12.828 5.297 1 72.06 194 SER A C 1
ATOM 1483 O O . SER A 1 194 ? -2.252 -13.953 5.293 1 72.06 194 SER A O 1
ATOM 1485 N N . PRO A 1 195 ? -2.635 -11.93 6.176 1 58.69 195 PRO A N 1
ATOM 1486 C CA . PRO A 1 195 ? -2.205 -12.508 7.449 1 58.69 195 PRO A CA 1
ATOM 1487 C C . PRO A 1 195 ? -3.084 -13.68 7.891 1 58.69 195 PRO A C 1
ATOM 1489 O O . PRO A 1 195 ? -2.65 -14.516 8.688 1 58.69 195 PRO A O 1
ATOM 1492 N N . MET A 1 196 ? -4.289 -13.602 7.402 1 55.12 196 MET A N 1
ATOM 1493 C CA . MET A 1 196 ? -5.191 -14.703 7.711 1 55.12 196 MET A CA 1
ATOM 1494 C C . MET A 1 196 ? -4.988 -15.859 6.734 1 55.12 196 MET A C 1
ATOM 1496 O O . MET A 1 196 ? -4.637 -15.641 5.574 1 55.12 196 MET A O 1
ATOM 1500 N N . PRO A 1 197 ? -5.09 -16.969 7.344 1 51.72 197 PRO A N 1
ATOM 1501 C CA . PRO A 1 197 ? -4.949 -18.125 6.457 1 51.72 197 PRO A CA 1
ATOM 1502 C C . PRO A 1 197 ? -5.863 -18.047 5.238 1 51.72 197 PRO A C 1
ATOM 1504 O O . PRO A 1 197 ? -7 -17.578 5.34 1 51.72 197 PRO A O 1
ATOM 1507 N N . TYR A 1 198 ? -5.18 -18.484 4.215 1 60.38 198 TYR A N 1
ATOM 1508 C CA . TYR A 1 198 ? -5.945 -18.531 2.975 1 60.38 198 TYR A CA 1
ATOM 1509 C C . TYR A 1 198 ? -7.121 -19.484 3.09 1 60.38 198 TYR A C 1
ATOM 1511 O O . TYR A 1 198 ? -6.949 -20.656 3.463 1 60.38 198 TYR A O 1
ATOM 1519 N N . ARG A 1 199 ? -8.297 -19.047 2.834 1 69.06 199 ARG A N 1
ATOM 1520 C CA . ARG A 1 199 ? -9.508 -19.844 3.027 1 69.06 199 ARG A CA 1
ATOM 1521 C C . ARG A 1 199 ? -10.164 -20.172 1.692 1 69.06 199 ARG A C 1
ATOM 1523 O O . ARG A 1 199 ? -11.312 -20.609 1.652 1 69.06 199 ARG A O 1
ATOM 1530 N N . GLY A 1 200 ? -9.422 -19.969 0.698 1 86.75 200 GLY A N 1
ATOM 1531 C CA . GLY A 1 200 ? -10 -20.297 -0.6 1 86.75 200 GLY A CA 1
ATOM 1532 C C . GLY A 1 200 ? -10.945 -19.234 -1.116 1 86.75 200 GLY A C 1
ATOM 1533 O O . GLY A 1 200 ? -11.156 -18.203 -0.457 1 86.75 200 GLY A O 1
ATOM 1534 N N . TRP A 1 201 ? -11.422 -19.516 -2.293 1 93.81 201 TRP A N 1
ATOM 1535 C CA . TRP A 1 201 ? -12.398 -18.641 -2.922 1 93.81 201 TRP A CA 1
ATOM 1536 C C . TRP A 1 201 ? -13.812 -19.203 -2.785 1 93.81 201 TRP A C 1
ATOM 1538 O O . TRP A 1 201 ? -14.07 -20.344 -3.178 1 93.81 201 TRP A O 1
ATOM 1548 N N . ARG A 1 202 ? -14.68 -18.375 -2.293 1 94.62 202 ARG A N 1
ATOM 1549 C CA . ARG A 1 202 ? -16.078 -18.781 -2.125 1 94.62 202 ARG A CA 1
ATOM 1550 C C . ARG A 1 202 ? -16.922 -18.312 -3.305 1 94.62 202 ARG A C 1
ATOM 1552 O O . ARG A 1 202 ? -16.734 -17.203 -3.816 1 94.62 202 ARG A O 1
ATOM 1559 N N . PHE A 1 203 ? -17.906 -19.156 -3.674 1 96.81 203 PHE A N 1
ATOM 1560 C CA . PHE A 1 203 ? -18.875 -18.875 -4.723 1 96.81 203 PHE A CA 1
ATOM 1561 C C . PHE A 1 203 ? -20.266 -19.281 -4.297 1 96.81 203 PHE A C 1
ATOM 1563 O O . PHE A 1 203 ? -20.438 -20.172 -3.459 1 96.81 203 PHE A O 1
ATOM 1570 N N . ARG A 1 204 ? -21.188 -18.562 -4.848 1 96.56 204 ARG A N 1
ATOM 1571 C CA . ARG A 1 204 ? -22.578 -19 -4.688 1 96.56 204 ARG A CA 1
ATOM 1572 C C . ARG A 1 204 ? -22.969 -19.969 -5.789 1 96.56 204 ARG A C 1
ATOM 1574 O O . ARG A 1 204 ? -23.828 -19.656 -6.625 1 96.56 204 ARG A O 1
ATOM 1581 N N . ALA A 1 205 ? -22.375 -21.109 -5.73 1 95.56 205 ALA A N 1
ATOM 1582 C CA . ALA A 1 205 ? -22.641 -22.141 -6.742 1 95.56 205 ALA A CA 1
ATOM 1583 C C . ALA A 1 205 ? -23.641 -23.172 -6.234 1 95.56 205 ALA A C 1
ATOM 1585 O O . ALA A 1 205 ? -23.828 -23.328 -5.027 1 95.56 205 ALA A O 1
ATOM 1586 N N . ALA A 1 206 ? -24.281 -23.844 -7.238 1 94.31 206 ALA A N 1
ATOM 1587 C CA . ALA A 1 206 ? -25.266 -24.875 -6.895 1 94.31 206 ALA A CA 1
ATOM 1588 C C . ALA A 1 206 ? -24.578 -26.125 -6.355 1 94.31 206 ALA A C 1
ATOM 1590 O O . ALA A 1 206 ? -25.031 -26.703 -5.367 1 94.31 206 ALA A O 1
ATOM 1591 N N . GLU A 1 207 ? -23.547 -26.453 -6.953 1 94.5 207 GLU A N 1
ATOM 1592 C CA . GLU A 1 207 ? -22.828 -27.672 -6.562 1 94.5 207 GLU A CA 1
ATOM 1593 C C . GLU A 1 207 ? -21.891 -27.391 -5.391 1 94.5 207 GLU A C 1
ATOM 1595 O O . GLU A 1 207 ? -21.156 -26.391 -5.391 1 94.5 207 GLU A O 1
ATOM 1600 N N . ARG A 1 208 ? -21.781 -28.281 -4.516 1 92.38 208 ARG A N 1
ATOM 1601 C CA . ARG A 1 208 ? -21 -28.125 -3.295 1 92.38 208 ARG A CA 1
ATOM 1602 C C . ARG A 1 208 ? -19.516 -27.984 -3.611 1 92.38 208 ARG A C 1
ATOM 1604 O O . ARG A 1 208 ? -18.812 -27.172 -2.988 1 92.38 208 ARG A O 1
ATOM 1611 N N . GLU A 1 209 ? -19.062 -28.734 -4.559 1 90.56 209 GLU A N 1
ATOM 1612 C CA . GLU A 1 209 ? -17.641 -28.734 -4.902 1 90.56 209 GLU A CA 1
ATOM 1613 C C . GLU A 1 209 ? -17.219 -27.391 -5.484 1 90.56 209 GLU A C 1
ATOM 1615 O O . GLU A 1 209 ? -16.016 -27.078 -5.512 1 90.56 209 GLU A O 1
ATOM 1620 N N . ASP A 1 210 ? -18.25 -26.656 -5.863 1 95 210 ASP A N 1
ATOM 1621 C CA . ASP A 1 210 ? -17.969 -25.375 -6.508 1 95 210 ASP A CA 1
ATOM 1622 C C . ASP A 1 210 ? -18.109 -24.219 -5.523 1 95 210 ASP A C 1
ATOM 1624 O O . ASP A 1 210 ? -17.781 -23.078 -5.852 1 95 210 ASP A O 1
ATOM 1628 N N . GLN A 1 211 ? -18.484 -24.469 -4.363 1 94.38 211 GLN A N 1
ATOM 1629 C CA . GLN A 1 211 ? -18.781 -23.406 -3.406 1 94.38 211 GLN A CA 1
ATOM 1630 C C . GLN A 1 211 ? -17.516 -22.891 -2.738 1 94.38 211 GLN A C 1
ATOM 1632 O O . GLN A 1 211 ? -17.469 -21.75 -2.26 1 94.38 211 GLN A O 1
ATOM 1637 N N . LEU A 1 212 ? -16.562 -23.688 -2.672 1 93.44 212 LEU A N 1
ATOM 1638 C CA . LEU A 1 212 ? -15.25 -23.344 -2.125 1 93.44 212 LEU A CA 1
ATOM 1639 C C . LEU A 1 212 ? -14.133 -23.984 -2.934 1 93.44 212 LEU A C 1
ATOM 1641 O O . LEU A 1 212 ? -14.055 -25.219 -3.027 1 93.44 212 LEU A O 1
ATOM 1645 N N . ILE A 1 213 ? -13.258 -23.094 -3.471 1 91.56 213 ILE A N 1
ATOM 1646 C CA . ILE A 1 213 ? -12.188 -23.625 -4.305 1 91.56 213 ILE A CA 1
ATOM 1647 C C . ILE A 1 213 ? -10.836 -23.156 -3.771 1 91.56 213 ILE A C 1
ATOM 1649 O O . ILE A 1 213 ? -10.695 -22 -3.359 1 91.56 213 ILE A O 1
ATOM 1653 N N . ASN A 1 214 ? -9.938 -24.016 -3.713 1 89.06 214 ASN A N 1
ATOM 1654 C CA . ASN A 1 214 ? -8.555 -23.734 -3.359 1 89.06 214 ASN A CA 1
ATOM 1655 C C . ASN A 1 214 ? -7.613 -24.016 -4.527 1 89.06 214 ASN A C 1
ATOM 1657 O O . ASN A 1 214 ? -7.555 -25.141 -5.039 1 89.06 214 ASN A O 1
ATOM 1661 N N . LEU A 1 215 ? -7 -23.031 -4.938 1 87.81 215 LEU A N 1
ATOM 1662 C CA . LEU A 1 215 ? -6.191 -23.125 -6.148 1 87.81 215 LEU A CA 1
ATOM 1663 C C . LEU A 1 215 ? -4.742 -22.734 -5.863 1 87.81 215 LEU A C 1
ATOM 1665 O O . LEU A 1 215 ? -4.488 -21.734 -5.188 1 87.81 215 LEU A O 1
ATOM 1669 N N . PRO A 1 216 ? -3.797 -23.531 -6.301 1 88.5 216 PRO A N 1
ATOM 1670 C CA . PRO A 1 216 ? -2.395 -23.141 -6.141 1 88.5 216 PRO A CA 1
ATOM 1671 C C . PRO A 1 216 ? -2.018 -21.938 -7.012 1 88.5 216 PRO A C 1
ATOM 1673 O O . PRO A 1 216 ? -2.303 -21.938 -8.211 1 88.5 216 PRO A O 1
ATOM 1676 N N . PRO A 1 217 ? -1.323 -21.016 -6.484 1 93.94 217 PRO A N 1
ATOM 1677 C CA . PRO A 1 217 ? -1.01 -19.812 -7.258 1 93.94 217 PRO A CA 1
ATOM 1678 C C . PRO A 1 217 ? 0.303 -19.938 -8.031 1 93.94 217 PRO A C 1
ATOM 1680 O O . PRO A 1 217 ? 1.216 -20.641 -7.598 1 93.94 217 PRO A O 1
ATOM 1683 N N . VAL A 1 218 ? 0.396 -19.219 -9.133 1 95.88 218 VAL A N 1
ATOM 1684 C CA . VAL A 1 218 ? 1.661 -19.031 -9.836 1 95.88 218 VAL A CA 1
ATOM 1685 C C . VAL A 1 218 ? 2.363 -17.781 -9.32 1 95.88 218 VAL A C 1
ATOM 1687 O O . VAL A 1 218 ? 3.574 -17.625 -9.492 1 95.88 218 VAL A O 1
ATOM 1690 N N . LEU A 1 219 ? 1.566 -16.906 -8.773 1 97.69 219 LEU A N 1
ATOM 1691 C CA . LEU A 1 219 ? 2.051 -15.664 -8.195 1 97.69 219 LEU A CA 1
ATOM 1692 C C . LEU A 1 219 ? 1.301 -15.336 -6.902 1 97.69 219 LEU A C 1
ATOM 1694 O O . LEU A 1 219 ? 0.069 -15.383 -6.867 1 97.69 219 LEU A O 1
ATOM 1698 N N . SER A 1 220 ? 2.043 -15.117 -5.867 1 96 220 SER A N 1
ATOM 1699 C CA . SER A 1 220 ? 1.497 -14.609 -4.613 1 96 220 SER A CA 1
ATOM 1700 C C . SER A 1 220 ? 1.987 -13.195 -4.328 1 96 220 SER A C 1
ATOM 1702 O O . SER A 1 220 ? 3.176 -12.898 -4.477 1 96 220 SER A O 1
ATOM 1704 N N . VAL A 1 221 ? 1.039 -12.367 -3.996 1 95.5 221 VAL A N 1
ATOM 1705 C CA . VAL A 1 221 ? 1.366 -10.969 -3.715 1 95.5 221 VAL A CA 1
ATOM 1706 C C . VAL A 1 221 ? 0.784 -10.57 -2.361 1 95.5 221 VAL A C 1
ATOM 1708 O O . VAL A 1 221 ? -0.069 -11.266 -1.812 1 95.5 221 VAL A O 1
ATOM 1711 N N . THR A 1 222 ? 1.215 -9.367 -1.902 1 91.12 222 THR A N 1
ATOM 1712 C CA . THR A 1 222 ? 0.798 -8.992 -0.557 1 91.12 222 THR A CA 1
ATOM 1713 C C . THR A 1 222 ? -0.213 -7.852 -0.604 1 91.12 222 THR A C 1
ATOM 1715 O O . THR A 1 222 ? -0.754 -7.449 0.429 1 91.12 222 THR A O 1
ATOM 1718 N N . THR A 1 223 ? -0.455 -7.328 -1.793 1 91.69 223 THR A N 1
ATOM 1719 C CA . THR A 1 223 ? -1.409 -6.23 -1.878 1 91.69 223 THR A CA 1
ATOM 1720 C C . THR A 1 223 ? -2.436 -6.488 -2.977 1 91.69 223 THR A C 1
ATOM 1722 O O . THR A 1 223 ? -2.1 -7.023 -4.035 1 91.69 223 THR A O 1
ATOM 1725 N N . PRO A 1 224 ? -3.715 -6.066 -2.764 1 94.56 224 PRO A N 1
ATOM 1726 C CA . PRO A 1 224 ? -4.711 -6.188 -3.832 1 94.56 224 PRO A CA 1
ATOM 1727 C C . PRO A 1 224 ? -4.332 -5.395 -5.082 1 94.56 224 PRO A C 1
ATOM 1729 O O . PRO A 1 224 ? -4.664 -5.805 -6.199 1 94.56 224 PRO A O 1
ATOM 1732 N N . GLU A 1 225 ? -3.654 -4.316 -4.883 1 95.56 225 GLU A N 1
ATOM 1733 C CA . GLU A 1 225 ? -3.227 -3.51 -6.023 1 95.56 225 GLU A CA 1
ATOM 1734 C C . GLU A 1 225 ? -2.295 -4.301 -6.938 1 95.56 225 GLU A C 1
ATOM 1736 O O . GLU A 1 225 ? -2.438 -4.262 -8.164 1 95.56 225 GLU A O 1
ATOM 1741 N N . SER A 1 226 ? -1.365 -4.965 -6.285 1 96.88 226 SER A N 1
ATOM 1742 C CA . SER A 1 226 ? -0.435 -5.75 -7.09 1 96.88 226 SER A CA 1
ATOM 1743 C C . SER A 1 226 ? -1.14 -6.922 -7.766 1 96.88 226 SER A C 1
ATOM 1745 O O . SER A 1 226 ? -0.772 -7.32 -8.875 1 96.88 226 SER A O 1
ATOM 1747 N N . ALA A 1 227 ? -2.123 -7.473 -7.121 1 97.69 227 ALA A N 1
ATOM 1748 C CA . ALA A 1 227 ? -2.91 -8.531 -7.75 1 97.69 227 ALA A CA 1
ATOM 1749 C C . ALA A 1 227 ? -3.656 -8 -8.977 1 97.69 227 ALA A C 1
ATOM 1751 O O . ALA A 1 227 ? -3.68 -8.656 -10.023 1 97.69 227 ALA A O 1
ATOM 1752 N N . ALA A 1 228 ? -4.258 -6.863 -8.812 1 98.25 228 ALA A N 1
ATOM 1753 C CA . ALA A 1 228 ? -4.961 -6.246 -9.93 1 98.25 228 ALA A CA 1
ATOM 1754 C C . ALA A 1 228 ? -4.008 -5.965 -11.094 1 98.25 228 ALA A C 1
ATOM 1756 O O . ALA A 1 228 ? -4.324 -6.258 -12.25 1 98.25 228 ALA A O 1
ATOM 1757 N N . ASP A 1 229 ? -2.844 -5.414 -10.766 1 98.44 229 ASP A N 1
ATOM 1758 C CA . ASP A 1 229 ? -1.842 -5.125 -11.789 1 98.44 229 ASP A CA 1
ATOM 1759 C C . ASP A 1 229 ? -1.402 -6.402 -12.5 1 98.44 229 ASP A C 1
ATOM 1761 O O . ASP A 1 229 ? -1.307 -6.43 -13.734 1 98.44 229 ASP A O 1
ATOM 1765 N N . ALA A 1 230 ? -1.151 -7.395 -11.719 1 98.62 230 ALA A N 1
ATOM 1766 C CA . ALA A 1 230 ? -0.706 -8.664 -12.281 1 98.62 230 ALA A CA 1
ATOM 1767 C C . ALA A 1 230 ? -1.762 -9.25 -13.219 1 98.62 230 ALA A C 1
ATOM 1769 O O . ALA A 1 230 ? -1.434 -9.773 -14.289 1 98.62 230 ALA A O 1
ATOM 1770 N N . ALA A 1 231 ? -3.023 -9.188 -12.797 1 98.69 231 ALA A N 1
ATOM 1771 C CA . ALA A 1 231 ? -4.109 -9.688 -13.633 1 98.69 231 ALA A CA 1
ATOM 1772 C C . ALA A 1 231 ? -4.18 -8.914 -14.953 1 98.69 231 ALA A C 1
ATOM 1774 O O . ALA A 1 231 ? -4.371 -9.516 -16.016 1 98.69 231 ALA A O 1
ATOM 1775 N N . ARG A 1 232 ? -4 -7.629 -14.883 1 98.44 232 ARG A N 1
ATOM 1776 C CA . ARG A 1 232 ? -4.035 -6.785 -16.062 1 98.44 232 ARG A CA 1
ATOM 1777 C C . ARG A 1 232 ? -2.889 -7.129 -17.016 1 98.44 232 ARG A C 1
ATOM 1779 O O . ARG A 1 232 ? -3.014 -6.969 -18.234 1 98.44 232 ARG A O 1
ATOM 1786 N N . LEU A 1 233 ? -1.818 -7.59 -16.453 1 97.75 233 LEU A N 1
ATOM 1787 C CA . LEU A 1 233 ? -0.646 -7.961 -17.25 1 97.75 233 LEU A CA 1
ATOM 1788 C C . LEU A 1 233 ? -0.806 -9.359 -17.828 1 97.75 233 LEU A C 1
ATOM 1790 O O . LEU A 1 233 ? 0.058 -9.828 -18.578 1 97.75 233 LEU A O 1
ATOM 1794 N N . GLY A 1 234 ? -1.803 -10.047 -17.406 1 97.38 234 GLY A N 1
ATOM 1795 C CA . GLY A 1 234 ? -2.098 -11.352 -17.984 1 97.38 234 GLY A CA 1
ATOM 1796 C C . GLY A 1 234 ? -1.459 -12.5 -17.219 1 97.38 234 GLY A C 1
ATOM 1797 O O . GLY A 1 234 ? -1.314 -13.602 -17.75 1 97.38 234 GLY A O 1
ATOM 1798 N N . VAL A 1 235 ? -1.111 -12.273 -15.961 1 97.81 235 VAL A N 1
ATOM 1799 C CA . VAL A 1 235 ? -0.401 -13.289 -15.195 1 97.81 235 VAL A CA 1
ATOM 1800 C C . VAL A 1 235 ? -1.358 -14.422 -14.828 1 97.81 235 VAL A C 1
ATOM 1802 O O . VAL A 1 235 ? -0.969 -15.594 -14.805 1 97.81 235 VAL A O 1
ATOM 1805 N N . GLY A 1 236 ? -2.545 -14.031 -14.477 1 98.31 236 GLY A N 1
ATOM 1806 C CA . GLY A 1 236 ? -3.508 -15.023 -14.016 1 98.31 236 GLY A CA 1
ATOM 1807 C C . GLY A 1 236 ? -4.84 -14.414 -13.617 1 98.31 236 GLY A C 1
ATOM 1808 O O . GLY A 1 236 ? -5.109 -13.25 -13.914 1 98.31 236 GLY A O 1
ATOM 1809 N N . VAL A 1 237 ? -5.664 -15.273 -12.969 1 98.5 237 VAL A N 1
ATOM 1810 C CA . VAL A 1 237 ? -6.961 -14.867 -12.422 1 98.5 237 VAL A CA 1
ATOM 1811 C C . VAL A 1 237 ? -6.781 -14.328 -11.008 1 98.5 237 VAL A C 1
ATOM 1813 O O . VAL A 1 237 ? -6.074 -14.922 -10.195 1 98.5 237 VAL A O 1
ATOM 1816 N N . ALA A 1 238 ? -7.375 -13.211 -10.742 1 98.12 238 ALA A N 1
ATOM 1817 C CA . ALA A 1 238 ? -7.34 -12.625 -9.406 1 98.12 238 ALA A CA 1
ATOM 1818 C C . ALA A 1 238 ? -8.75 -12.508 -8.82 1 98.12 238 ALA A C 1
ATOM 1820 O O . ALA A 1 238 ? -9.719 -12.344 -9.555 1 98.12 238 ALA A O 1
ATOM 1821 N N . ARG A 1 239 ? -8.852 -12.664 -7.543 1 96.94 239 ARG A N 1
ATOM 1822 C CA . ARG A 1 239 ? -10.039 -12.32 -6.773 1 96.94 239 ARG A CA 1
ATOM 1823 C C . ARG A 1 239 ? -9.898 -10.938 -6.137 1 96.94 239 ARG A C 1
ATOM 1825 O O . ARG A 1 239 ? -8.969 -10.703 -5.355 1 96.94 239 ARG A O 1
ATOM 1832 N N . LEU A 1 240 ? -10.805 -10.078 -6.492 1 97.06 240 LEU A N 1
ATOM 1833 C CA . LEU A 1 240 ? -10.695 -8.68 -6.07 1 97.06 240 LEU A CA 1
ATOM 1834 C C . LEU A 1 240 ? -12.039 -8.148 -5.594 1 97.06 240 LEU A C 1
ATOM 1836 O O . LEU A 1 240 ? -13.086 -8.734 -5.887 1 97.06 240 LEU A O 1
ATOM 1840 N N . LEU A 1 241 ? -11.984 -7.078 -4.789 1 97.31 241 LEU A N 1
ATOM 1841 C CA . LEU A 1 241 ? -13.172 -6.238 -4.707 1 97.31 241 LEU A CA 1
ATOM 1842 C C . LEU A 1 241 ? -13.43 -5.523 -6.027 1 97.31 241 LEU A C 1
ATOM 1844 O O . LEU A 1 241 ? -12.484 -5.105 -6.703 1 97.31 241 LEU A O 1
ATOM 1848 N N . HIS A 1 242 ? -14.656 -5.34 -6.363 1 97.81 242 HIS A N 1
ATOM 1849 C CA . HIS A 1 242 ? -15.047 -4.844 -7.676 1 97.81 242 HIS A CA 1
ATOM 1850 C C . HIS A 1 242 ? -14.336 -3.533 -8.008 1 97.81 242 HIS A C 1
ATOM 1852 O O . HIS A 1 242 ? -13.82 -3.361 -9.109 1 97.81 242 HIS A O 1
ATOM 1858 N N . TYR A 1 243 ? -14.234 -2.643 -7.062 1 97.31 243 TYR A N 1
ATOM 1859 C CA . TYR A 1 243 ? -13.656 -1.331 -7.328 1 97.31 243 TYR A CA 1
ATOM 1860 C C . TYR A 1 243 ? -12.18 -1.45 -7.684 1 97.31 243 TYR A C 1
ATOM 1862 O O . TYR A 1 243 ? -11.633 -0.593 -8.383 1 97.31 243 TYR A O 1
ATOM 1870 N N . GLN A 1 244 ? -11.539 -2.475 -7.246 1 97.62 244 GLN A N 1
ATOM 1871 C CA . GLN A 1 244 ? -10.117 -2.697 -7.5 1 97.62 244 GLN A CA 1
ATOM 1872 C C . GLN A 1 244 ? -9.883 -3.146 -8.938 1 97.62 244 GLN A C 1
ATOM 1874 O O . GLN A 1 244 ? -8.766 -3.07 -9.445 1 97.62 244 GLN A O 1
ATOM 1879 N N . ALA A 1 245 ? -10.891 -3.592 -9.594 1 97.94 245 ALA A N 1
ATOM 1880 C CA . ALA A 1 245 ? -10.789 -4.125 -10.953 1 97.94 245 ALA A CA 1
ATOM 1881 C C . ALA A 1 245 ? -11.242 -3.092 -11.984 1 97.94 245 ALA A C 1
ATOM 1883 O O . ALA A 1 245 ? -11.055 -3.277 -13.188 1 97.94 245 ALA A O 1
ATOM 1884 N N . LEU A 1 246 ? -11.828 -2.023 -11.57 1 97.62 246 LEU A N 1
ATOM 1885 C CA . LEU A 1 246 ? -12.586 -1.126 -12.43 1 97.62 246 LEU A CA 1
ATOM 1886 C C . LEU A 1 246 ? -11.703 -0.543 -13.523 1 97.62 246 LEU A C 1
ATOM 1888 O O . LEU A 1 246 ? -12.109 -0.451 -14.68 1 97.62 246 LEU A O 1
ATOM 1892 N N . ASP A 1 247 ? -10.508 -0.096 -13.18 1 95.75 247 ASP A N 1
ATOM 1893 C CA . ASP A 1 247 ? -9.641 0.496 -14.188 1 95.75 247 ASP A CA 1
ATOM 1894 C C . ASP A 1 247 ? -9.336 -0.501 -15.305 1 95.75 247 ASP A C 1
ATOM 1896 O O . ASP A 1 247 ? -9.383 -0.153 -16.484 1 95.75 247 ASP A O 1
ATOM 1900 N N . GLY A 1 248 ? -9 -1.714 -14.883 1 97.75 248 GLY A N 1
ATOM 1901 C CA . GLY A 1 248 ? -8.734 -2.748 -15.875 1 97.75 248 GLY A CA 1
ATOM 1902 C C . GLY A 1 248 ? -9.953 -3.09 -16.719 1 97.75 248 GLY A C 1
ATOM 1903 O O . GLY A 1 248 ? -9.828 -3.373 -17.906 1 97.75 248 GLY A O 1
ATOM 1904 N N . LEU A 1 249 ? -11.117 -3.025 -16.125 1 97.75 249 LEU A N 1
ATOM 1905 C CA . LEU A 1 249 ? -12.359 -3.295 -16.844 1 97.75 249 LEU A CA 1
ATOM 1906 C C . LEU A 1 249 ? -12.656 -2.188 -17.844 1 97.75 249 LEU A C 1
ATOM 1908 O O . LEU A 1 249 ? -13 -2.463 -19 1 97.75 249 LEU A O 1
ATOM 1912 N N . ARG A 1 250 ? -12.414 -1.015 -17.469 1 96.06 250 ARG A N 1
ATOM 1913 C CA . ARG A 1 250 ? -12.695 0.149 -18.297 1 96.06 250 ARG A CA 1
ATOM 1914 C C . ARG A 1 250 ? -11.789 0.17 -19.531 1 96.06 250 ARG A C 1
ATOM 1916 O O . ARG A 1 250 ? -12.219 0.558 -20.609 1 96.06 250 ARG A O 1
ATOM 1923 N N . HIS A 1 251 ? -10.617 -0.309 -19.422 1 96.5 251 HIS A N 1
ATOM 1924 C CA . HIS A 1 251 ? -9.641 -0.24 -20.5 1 96.5 251 HIS A CA 1
ATOM 1925 C C . HIS A 1 251 ? -9.578 -1.556 -21.266 1 96.5 251 HIS A C 1
ATOM 1927 O O . HIS A 1 251 ? -8.742 -1.719 -22.156 1 96.5 251 HIS A O 1
ATOM 1933 N N . GLY A 1 252 ? -10.344 -2.455 -20.875 1 96.75 252 GLY A N 1
ATOM 1934 C CA . GLY A 1 252 ? -10.414 -3.725 -21.578 1 96.75 252 GLY A CA 1
ATOM 1935 C C . GLY A 1 252 ? -9.273 -4.664 -21.234 1 96.75 252 GLY A C 1
ATOM 1936 O O . GLY A 1 252 ? -9.023 -5.629 -21.953 1 96.75 252 GLY A O 1
ATOM 1937 N N . GLU A 1 253 ? -8.633 -4.391 -20.156 1 98.12 253 GLU A N 1
ATOM 1938 C CA . GLU A 1 253 ? -7.504 -5.203 -19.734 1 98.12 253 GLU A CA 1
ATOM 1939 C C . GLU A 1 253 ? -7.957 -6.332 -18.812 1 98.12 253 GLU A C 1
ATOM 1941 O O . GLU A 1 253 ? -7.188 -7.25 -18.516 1 98.12 253 GLU A O 1
ATOM 1946 N N . LEU A 1 254 ? -9.188 -6.207 -18.328 1 98.5 254 LEU A N 1
ATOM 1947 C CA . LEU A 1 254 ? -9.773 -7.238 -17.484 1 98.5 254 LEU A CA 1
ATOM 1948 C C . LEU A 1 254 ? -11.188 -7.578 -17.938 1 98.5 254 LEU A C 1
ATOM 1950 O O . LEU A 1 254 ? -11.891 -6.727 -18.484 1 98.5 254 LEU A O 1
ATOM 1954 N N . ARG A 1 255 ? -11.547 -8.75 -17.672 1 98.25 255 ARG A N 1
ATOM 1955 C CA . ARG A 1 255 ? -12.914 -9.242 -17.797 1 98.25 255 ARG A CA 1
ATOM 1956 C C . ARG A 1 255 ? -13.352 -9.977 -16.547 1 98.25 255 ARG A C 1
ATOM 1958 O O . ARG A 1 255 ? -12.578 -10.734 -15.961 1 98.25 255 ARG A O 1
ATOM 1965 N N . LEU A 1 256 ? -14.617 -9.789 -16.203 1 98.25 256 LEU A N 1
ATOM 1966 C CA . LEU A 1 256 ? -15.172 -10.484 -15.039 1 98.25 256 LEU A CA 1
ATOM 1967 C C . LEU A 1 256 ? -15.484 -11.938 -15.383 1 98.25 256 LEU A C 1
ATOM 1969 O O . LEU A 1 256 ? -15.914 -12.242 -16.5 1 98.25 256 LEU A O 1
ATOM 1973 N N . LEU A 1 257 ? -15.25 -12.742 -14.461 1 98.38 257 LEU A N 1
ATOM 1974 C CA . LEU A 1 257 ? -15.516 -14.172 -14.602 1 98.38 257 LEU A CA 1
ATOM 1975 C C . LEU A 1 257 ? -16.547 -14.633 -13.586 1 98.38 257 LEU A C 1
ATOM 1977 O O . LEU A 1 257 ? -16.594 -14.125 -12.469 1 98.38 257 LEU A O 1
ATOM 1981 N N . LEU A 1 258 ? -17.438 -15.586 -14.07 1 98.12 258 LEU A N 1
ATOM 1982 C CA . LEU A 1 258 ? -18.328 -16.297 -13.164 1 98.12 258 LEU A CA 1
ATOM 1983 C C . LEU A 1 258 ? -19.203 -15.328 -12.375 1 98.12 258 LEU A C 1
ATOM 1985 O O . LEU A 1 258 ? -19.375 -15.477 -11.164 1 98.12 258 LEU A O 1
ATOM 1989 N N . GLU A 1 259 ? -19.688 -14.344 -13 1 97.31 259 GLU A N 1
ATOM 1990 C CA . GLU A 1 259 ? -20.469 -13.289 -12.352 1 97.31 259 GLU A CA 1
ATOM 1991 C C . GLU A 1 259 ? -21.75 -13.852 -11.727 1 97.31 259 GLU A C 1
ATOM 1993 O O . GLU A 1 259 ? -22.172 -13.398 -10.664 1 97.31 259 GLU A O 1
ATOM 1998 N N . SER A 1 260 ? -22.266 -14.844 -12.375 1 96.88 260 SER A N 1
ATOM 1999 C CA . SER A 1 260 ? -23.562 -15.383 -11.961 1 96.88 260 SER A CA 1
ATOM 2000 C C . SER A 1 260 ? -23.453 -16.094 -10.609 1 96.88 260 SER A C 1
ATOM 2002 O O . SER A 1 260 ? -24.469 -16.344 -9.969 1 96.88 260 SER A O 1
ATOM 2004 N N . VAL A 1 261 ? -22.281 -16.438 -10.234 1 97.81 261 VAL A N 1
ATOM 2005 C CA . VAL A 1 261 ? -22.156 -17.188 -8.984 1 97.81 261 VAL A CA 1
ATOM 2006 C C . VAL A 1 261 ? -21.266 -16.422 -8.016 1 97.81 261 VAL A C 1
ATOM 2008 O O . VAL A 1 261 ? -20.641 -17.016 -7.133 1 97.81 261 VAL A O 1
ATOM 2011 N N . GLU A 1 262 ? -21.109 -15.148 -8.141 1 97.38 262 GLU A N 1
ATOM 2012 C CA . GLU A 1 262 ? -20.375 -14.32 -7.191 1 97.38 262 GLU A CA 1
ATOM 2013 C C . GLU A 1 262 ? -20.859 -14.539 -5.766 1 97.38 262 GLU A C 1
ATOM 2015 O O . GLU A 1 262 ? -22.047 -14.797 -5.547 1 97.38 262 GLU A O 1
ATOM 2020 N N . PRO A 1 263 ? -19.969 -14.445 -4.773 1 95.94 263 PRO A N 1
ATOM 2021 C CA . PRO A 1 263 ? -20.453 -14.508 -3.391 1 95.94 263 PRO A CA 1
ATOM 2022 C C . PRO A 1 263 ? -21.234 -13.266 -2.984 1 95.94 263 PRO A C 1
ATOM 2024 O O . PRO A 1 263 ? -21.344 -12.312 -3.762 1 95.94 263 PRO A O 1
ATOM 2027 N N . ASP A 1 264 ? -21.766 -13.336 -1.762 1 95.06 264 ASP A N 1
ATOM 2028 C CA . ASP A 1 264 ? -22.438 -12.148 -1.236 1 95.06 264 ASP A CA 1
ATOM 2029 C C . ASP A 1 264 ? -21.469 -10.969 -1.146 1 95.06 264 ASP A C 1
ATOM 2031 O O . ASP A 1 264 ? -20.312 -11.141 -0.769 1 95.06 264 ASP A O 1
ATOM 2035 N N . PRO A 1 265 ? -22.016 -9.844 -1.549 1 96.12 265 PRO A N 1
ATOM 2036 C CA . PRO A 1 265 ? -21.156 -8.672 -1.429 1 96.12 265 PRO A CA 1
ATOM 2037 C C . PRO A 1 265 ? -20.734 -8.383 0.013 1 96.12 265 PRO A C 1
ATOM 2039 O O . PRO A 1 265 ? -21.453 -8.742 0.948 1 96.12 265 PRO A O 1
ATOM 2042 N N . ALA A 1 266 ? -19.578 -7.781 0.115 1 94.75 266 ALA A N 1
ATOM 2043 C CA . ALA A 1 266 ? -19.078 -7.395 1.428 1 94.75 266 ALA A CA 1
ATOM 2044 C C . ALA A 1 266 ? -19.672 -6.07 1.886 1 94.75 266 ALA A C 1
ATOM 2046 O O . ALA A 1 266 ? -19.75 -5.117 1.108 1 94.75 266 ALA A O 1
ATOM 2047 N N . PRO A 1 267 ? -20.078 -5.992 3.158 1 94.94 267 PRO A N 1
ATOM 2048 C CA . PRO A 1 267 ? -20.562 -4.703 3.656 1 94.94 267 PRO A CA 1
ATOM 2049 C C . PRO A 1 267 ? -19.438 -3.682 3.844 1 94.94 267 PRO A C 1
ATOM 2051 O O . PRO A 1 267 ? -18.312 -4.055 4.168 1 94.94 267 PRO A O 1
ATOM 2054 N N . VAL A 1 268 ? -19.75 -2.467 3.615 1 95.56 268 VAL A N 1
ATOM 2055 C CA . VAL A 1 268 ? -18.844 -1.352 3.879 1 95.56 268 VAL A CA 1
ATOM 2056 C C . VAL A 1 268 ? -19.391 -0.502 5.023 1 95.56 268 VAL A C 1
ATOM 2058 O O . VAL A 1 268 ? -20.562 -0.099 5.004 1 95.56 268 VAL A O 1
ATOM 2061 N N . HIS A 1 269 ? -18.516 -0.257 6.004 1 94.25 269 HIS A N 1
ATOM 2062 C CA . HIS A 1 269 ? -18.969 0.483 7.172 1 94.25 269 HIS A CA 1
ATOM 2063 C C . HIS A 1 269 ? -18.031 1.636 7.5 1 94.25 269 HIS A C 1
ATOM 2065 O O . HIS A 1 269 ? -16.844 1.59 7.156 1 94.25 269 HIS A O 1
ATOM 2071 N N . LEU A 1 270 ? -18.609 2.566 8.039 1 93 270 LEU A N 1
ATOM 2072 C CA . LEU A 1 270 ? -17.891 3.59 8.789 1 93 270 LEU A CA 1
ATOM 2073 C C . LEU A 1 270 ? -17.984 3.324 10.289 1 93 270 LEU A C 1
ATOM 2075 O O . LEU A 1 270 ? -19.078 3.252 10.844 1 93 270 LEU A O 1
ATOM 2079 N N . LEU A 1 271 ? -16.812 3.148 10.898 1 89.94 271 LEU A N 1
ATOM 2080 C CA . LEU A 1 271 ? -16.75 2.881 12.336 1 89.94 271 LEU A CA 1
ATOM 2081 C C . LEU A 1 271 ? -16.172 4.07 13.086 1 89.94 271 LEU A C 1
ATOM 2083 O O . LEU A 1 271 ? -15.203 4.691 12.617 1 89.94 271 LEU A O 1
ATOM 2087 N N . TYR A 1 272 ? -16.719 4.34 14.17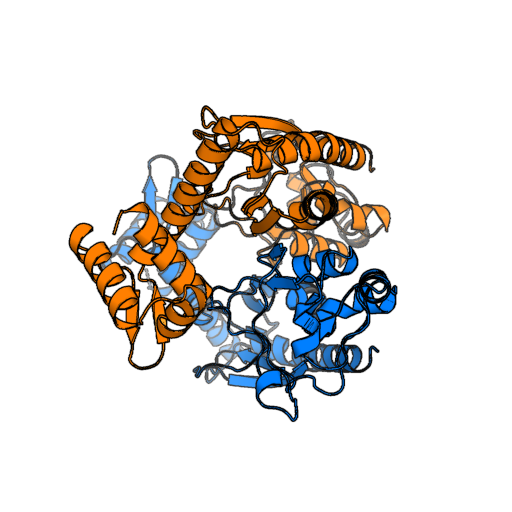2 1 87.06 272 TYR A N 1
ATOM 2088 C CA . TYR A 1 272 ? -16.141 5.395 15 1 87.06 272 TYR A CA 1
ATOM 2089 C C . TYR A 1 272 ? -16.469 5.168 16.469 1 87.06 272 TYR A C 1
ATOM 2091 O O . TYR A 1 272 ? -17.391 4.414 16.797 1 87.06 272 TYR A O 1
ATOM 2099 N N . THR A 1 273 ? -15.609 5.633 17.312 1 75.12 273 THR A N 1
ATOM 2100 C CA . THR A 1 273 ? -15.742 5.449 18.766 1 75.12 273 THR A CA 1
ATOM 2101 C C . THR A 1 273 ? -16.969 6.195 19.281 1 75.12 273 THR A C 1
ATOM 2103 O O . THR A 1 273 ? -17.203 7.355 18.922 1 75.12 273 THR A O 1
ATOM 2106 N N . ALA A 1 274 ? -17.969 5.395 19.875 1 65.25 274 ALA A N 1
ATOM 2107 C CA . ALA A 1 274 ? -19.219 5.91 20.438 1 65.25 274 ALA A CA 1
ATOM 2108 C C . ALA A 1 274 ? -18.953 6.746 21.672 1 65.25 274 ALA A C 1
ATOM 2110 O O . ALA A 1 274 ? -18.469 6.23 22.688 1 65.25 274 ALA A O 1
ATOM 2111 N N . ARG A 1 275 ? -18.141 7.566 21.719 1 57.62 275 ARG A N 1
ATOM 2112 C CA . ARG A 1 275 ? -18.172 8.211 23.031 1 57.62 275 ARG A CA 1
ATOM 2113 C C . ARG A 1 275 ? -19.359 9.148 23.156 1 57.62 275 ARG A C 1
ATOM 2115 O O . ARG A 1 275 ? -19.875 9.641 22.156 1 57.62 275 ARG A O 1
ATOM 2122 N N . ASP A 1 276 ? -20.094 9.086 24.281 1 53.06 276 ASP A N 1
ATOM 2123 C CA . ASP A 1 276 ? -21.25 9.922 24.609 1 53.06 276 ASP A CA 1
ATOM 2124 C C . ASP A 1 276 ? -21.141 11.289 23.938 1 53.06 276 ASP A C 1
ATOM 2126 O O . ASP A 1 276 ? -22.141 11.836 23.453 1 53.06 276 ASP A O 1
ATOM 2130 N N . LEU A 1 277 ? -19.984 11.852 23.906 1 60.88 277 LEU A N 1
ATOM 2131 C CA . LEU A 1 277 ? -19.844 13.156 23.281 1 60.88 277 LEU A CA 1
ATOM 2132 C C . LEU A 1 277 ? -18.719 13.133 22.25 1 60.88 277 LEU A C 1
ATOM 2134 O O . LEU A 1 277 ? -17.562 13.406 22.578 1 60.88 277 LEU A O 1
ATOM 2138 N N . ALA A 1 278 ? -19.047 12.711 21.062 1 73.12 278 ALA A N 1
ATOM 2139 C CA . ALA A 1 278 ? -18.047 12.773 20.016 1 73.12 278 ALA A CA 1
ATOM 2140 C C . ALA A 1 278 ? -17.547 14.195 19.797 1 73.12 278 ALA A C 1
ATOM 2142 O O . ALA A 1 278 ? -18.344 15.141 19.75 1 73.12 278 ALA A O 1
ATOM 2143 N N . PRO A 1 279 ? -16.266 14.398 19.797 1 78.69 279 PRO A N 1
ATOM 2144 C CA . PRO A 1 279 ? -15.734 15.734 19.531 1 78.69 279 PRO A CA 1
ATOM 2145 C C . PRO A 1 279 ? -16.281 16.344 18.234 1 78.69 279 PRO A C 1
ATOM 2147 O O . PRO A 1 279 ? -16.625 15.609 17.297 1 78.69 279 PRO A O 1
ATOM 2150 N N . LEU A 1 280 ? -16.422 17.594 18.172 1 83.06 280 LEU A N 1
ATOM 2151 C CA . LEU A 1 280 ? -17 18.312 17.047 1 83.06 280 LEU A CA 1
ATOM 2152 C C . LEU A 1 280 ? -16.297 17.953 15.742 1 83.06 280 LEU A C 1
ATOM 2154 O O . LEU A 1 280 ? -16.938 17.797 14.703 1 83.06 280 LEU A O 1
ATOM 2158 N N . LYS A 1 281 ? -14.93 17.859 15.75 1 88.56 281 LYS A N 1
ATOM 2159 C CA . LYS A 1 281 ? -14.164 17.516 14.555 1 88.56 281 LYS A CA 1
ATOM 2160 C C . LYS A 1 281 ? -14.617 16.172 13.969 1 88.56 281 LYS A C 1
ATOM 2162 O O . LYS A 1 281 ? -14.734 16.031 12.75 1 88.56 281 LYS A O 1
ATOM 2167 N N . LEU A 1 282 ? -14.906 15.258 14.805 1 90.5 282 LEU A N 1
ATOM 2168 C CA . LEU A 1 282 ? -15.336 13.93 14.367 1 90.5 282 LEU A CA 1
ATOM 2169 C C . LEU A 1 282 ? -16.75 13.984 13.797 1 90.5 282 LEU A C 1
ATOM 2171 O O . LEU A 1 282 ? -17.016 13.438 12.727 1 90.5 282 LEU A O 1
ATOM 2175 N N . ARG A 1 283 ? -17.672 14.664 14.461 1 87.5 283 ARG A N 1
ATOM 2176 C CA . ARG A 1 283 ? -19.047 14.781 14 1 87.5 283 ARG A CA 1
ATOM 2177 C C . ARG A 1 283 ? -19.125 15.484 12.648 1 87.5 283 ARG A C 1
ATOM 2179 O O . ARG A 1 283 ? -19.844 15.047 11.75 1 87.5 283 ARG A O 1
ATOM 2186 N N . LYS A 1 284 ? -18.344 16.516 12.57 1 90.94 284 LYS A N 1
ATOM 2187 C CA . LYS A 1 284 ? -18.328 17.25 11.312 1 90.94 284 LYS A CA 1
ATOM 2188 C C . LYS A 1 284 ? -17.766 16.406 10.18 1 90.94 284 LYS A C 1
ATOM 2190 O O . LYS A 1 284 ? -18.266 16.469 9.047 1 90.94 284 LYS A O 1
ATOM 2195 N N . PHE A 1 285 ? -16.781 15.648 10.5 1 94.94 285 PHE A N 1
ATOM 2196 C CA . PHE A 1 285 ? -16.219 14.812 9.445 1 94.94 285 PHE A CA 1
ATOM 2197 C C . PHE A 1 285 ? -17.203 13.727 9.031 1 94.94 285 PHE A C 1
ATOM 2199 O O . PHE A 1 285 ? -17.344 13.438 7.84 1 94.94 285 PHE A O 1
ATOM 2206 N N . ILE A 1 286 ? -17.844 13.125 9.984 1 92.75 286 ILE A N 1
ATOM 2207 C CA . ILE A 1 286 ? -18.828 12.086 9.68 1 92.75 286 ILE A CA 1
ATOM 2208 C C . ILE A 1 286 ? -19.906 12.648 8.766 1 92.75 286 ILE A C 1
ATOM 2210 O O . ILE A 1 286 ? -20.266 12.031 7.762 1 92.75 286 ILE A O 1
ATOM 2214 N N . ASP A 1 287 ? -20.422 13.828 9.109 1 90.88 287 ASP A N 1
ATOM 2215 C CA . ASP A 1 287 ? -21.469 14.484 8.328 1 90.88 287 ASP A CA 1
ATOM 2216 C C . ASP A 1 287 ? -20.984 14.781 6.91 1 90.88 287 ASP A C 1
ATOM 2218 O O . ASP A 1 287 ? -21.766 14.719 5.957 1 90.88 287 ASP A O 1
ATOM 2222 N N . PHE A 1 288 ? -19.734 15.031 6.824 1 93.56 288 PHE A N 1
ATOM 2223 C CA . PHE A 1 288 ? -19.125 15.406 5.555 1 93.56 288 PHE A CA 1
ATOM 2224 C C . PHE A 1 288 ? -18.797 14.164 4.723 1 93.56 288 PHE A C 1
ATOM 2226 O O . PHE A 1 288 ? -19.109 14.117 3.531 1 93.56 288 PHE A O 1
ATOM 2233 N N . ALA A 1 289 ? -18.281 13.141 5.316 1 96.12 289 ALA A N 1
ATOM 2234 C CA . ALA A 1 289 ? -17.688 12 4.629 1 96.12 289 ALA A CA 1
ATOM 2235 C C . ALA A 1 289 ? -18.75 10.969 4.258 1 96.12 289 ALA A C 1
ATOM 2237 O O . ALA A 1 289 ? -18.672 10.344 3.197 1 96.12 289 ALA A O 1
ATOM 2238 N N . ALA A 1 290 ? -19.719 10.758 5.129 1 95.31 290 ALA A N 1
ATOM 2239 C CA . ALA A 1 290 ? -20.656 9.648 4.945 1 95.31 290 ALA A CA 1
ATOM 2240 C C . ALA A 1 290 ? -21.406 9.773 3.627 1 95.31 290 ALA A C 1
ATOM 2242 O O . ALA A 1 290 ? -21.406 8.852 2.812 1 95.31 290 ALA A O 1
ATOM 2243 N N . PRO A 1 291 ? -22.047 10.938 3.33 1 95.06 291 PRO A N 1
ATOM 2244 C CA . PRO A 1 291 ? -22.734 11.055 2.049 1 95.06 291 PRO A CA 1
ATOM 2245 C C . PRO A 1 291 ? -21.797 10.914 0.851 1 95.06 291 PRO A C 1
ATOM 2247 O O . PRO A 1 291 ? -22.172 10.312 -0.16 1 95.06 291 PRO A O 1
ATOM 2250 N N . ALA A 1 292 ? -20.609 11.422 0.921 1 96.88 292 ALA A N 1
ATOM 2251 C CA . ALA A 1 292 ? -19.656 11.344 -0.172 1 96.88 292 ALA A CA 1
ATOM 2252 C C . ALA A 1 292 ? -19.234 9.906 -0.44 1 96.88 292 ALA A C 1
ATOM 2254 O O . ALA A 1 292 ? -19.141 9.484 -1.596 1 96.88 292 ALA A O 1
ATOM 2255 N N . LEU A 1 293 ? -19 9.172 0.566 1 97.75 293 LEU A N 1
ATOM 2256 C CA . LEU A 1 293 ? -18.578 7.781 0.428 1 97.75 293 LEU A CA 1
ATOM 2257 C C . LEU A 1 293 ? -19.719 6.91 -0.08 1 97.75 293 LEU A C 1
ATOM 2259 O O . LEU A 1 293 ? -19.5 5.984 -0.865 1 97.75 293 LEU A O 1
ATOM 2263 N N . ARG A 1 294 ? -20.922 7.234 0.393 1 97.12 294 ARG A N 1
ATOM 2264 C CA . ARG A 1 294 ? -22.094 6.527 -0.138 1 97.12 294 ARG A CA 1
ATOM 2265 C C . ARG A 1 294 ? -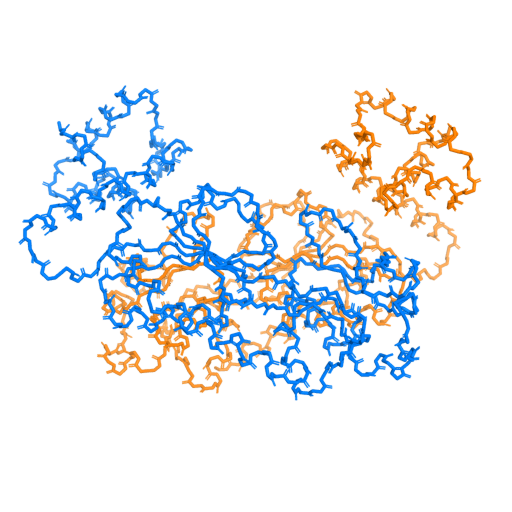22.234 6.75 -1.64 1 97.12 294 ARG A C 1
ATOM 2267 O O . ARG A 1 294 ? -22.516 5.816 -2.391 1 97.12 294 ARG A O 1
ATOM 2274 N N . GLN A 1 295 ? -22.031 7.926 -2.031 1 96.31 295 GLN A N 1
ATOM 2275 C CA . GLN A 1 295 ? -22.109 8.25 -3.451 1 96.31 295 GLN A CA 1
ATOM 2276 C C . GLN A 1 295 ? -21.016 7.539 -4.242 1 96.31 295 GLN A C 1
ATOM 2278 O O . GLN A 1 295 ? -21.266 7.062 -5.352 1 96.31 295 GLN A O 1
ATOM 2283 N N . ALA A 1 296 ? -19.844 7.527 -3.699 1 96.5 296 ALA A N 1
ATOM 2284 C CA . ALA A 1 296 ? -18.75 6.805 -4.348 1 96.5 296 ALA A CA 1
ATOM 2285 C C . ALA A 1 296 ? -19.109 5.336 -4.543 1 96.5 296 ALA A C 1
ATOM 2287 O O . ALA A 1 296 ? -18.844 4.762 -5.602 1 96.5 296 ALA A O 1
ATOM 2288 N N . LEU A 1 297 ? -19.703 4.742 -3.52 1 96.81 297 LEU A N 1
ATOM 2289 C CA . LEU A 1 297 ? -20.078 3.336 -3.596 1 96.81 297 LEU A CA 1
ATOM 2290 C C . LEU A 1 297 ? -21.141 3.119 -4.656 1 96.81 297 LEU A C 1
ATOM 2292 O O . LEU A 1 297 ? -21.141 2.107 -5.363 1 96.81 297 LEU A O 1
ATOM 2296 N N . LEU A 1 298 ? -22.062 4.059 -4.797 1 95.31 298 LEU A N 1
ATOM 2297 C CA . LEU A 1 298 ? -23.094 3.979 -5.828 1 95.31 298 LEU A CA 1
ATOM 2298 C C . LEU A 1 298 ? -22.469 4.059 -7.219 1 95.31 298 LEU A C 1
ATOM 2300 O O . LEU A 1 298 ? -22.875 3.324 -8.125 1 95.31 298 LEU A O 1
ATOM 2304 N N . ARG A 1 299 ? -21.5 4.902 -7.391 1 95.38 299 ARG A N 1
ATOM 2305 C CA . ARG A 1 299 ? -20.812 5.027 -8.672 1 95.38 299 ARG A CA 1
ATOM 2306 C C . ARG A 1 299 ? -20.062 3.742 -9.016 1 95.38 299 ARG A C 1
ATOM 2308 O O . ARG A 1 299 ? -20.078 3.297 -10.164 1 95.38 299 ARG A O 1
ATOM 2315 N N . ILE A 1 300 ? -19.453 3.242 -8 1 95.44 300 ILE A N 1
ATOM 2316 C CA . ILE A 1 300 ? -18.734 1.993 -8.188 1 95.44 300 ILE A CA 1
ATOM 2317 C C . ILE A 1 300 ? -19.688 0.889 -8.609 1 95.44 300 ILE A C 1
ATOM 2319 O O . ILE A 1 300 ? -19.422 0.135 -9.547 1 95.44 300 ILE A O 1
ATOM 2323 N N . ALA A 1 301 ? -20.781 0.815 -7.922 1 93.06 301 ALA A N 1
ATOM 2324 C CA . ALA A 1 301 ? -21.781 -0.202 -8.211 1 93.06 301 ALA A CA 1
ATOM 2325 C C . ALA A 1 301 ? -22.328 -0.043 -9.625 1 93.06 301 ALA A C 1
ATOM 2327 O O . ALA A 1 301 ? -22.688 -1.03 -10.281 1 93.06 301 ALA A O 1
ATOM 2328 N N . GLY A 1 302 ? -22.344 1.146 -10.078 1 90.31 302 GLY A N 1
ATOM 2329 C CA . GLY A 1 302 ? -22.891 1.425 -11.398 1 90.31 302 GLY A CA 1
ATOM 2330 C C . GLY A 1 302 ? -21.875 1.237 -12.508 1 90.31 302 GLY A C 1
ATOM 2331 O O . GLY A 1 302 ? -22.234 1.217 -13.688 1 90.31 302 GLY A O 1
ATOM 2332 N N . ALA A 1 303 ? -20.656 1.101 -12.055 1 86.06 303 ALA A N 1
ATOM 2333 C CA . ALA A 1 303 ? -19.609 0.947 -13.055 1 86.06 303 ALA A CA 1
ATOM 2334 C C . ALA A 1 303 ? -19.531 -0.494 -13.547 1 86.06 303 ALA A C 1
ATOM 2336 O O . ALA A 1 303 ? -19.719 -1.436 -12.781 1 86.06 303 ALA A O 1
ATOM 2337 N N . ALA A 1 304 ? -19.844 -0.756 -14.766 1 65.94 304 ALA A N 1
ATOM 2338 C CA . ALA A 1 304 ? -19.891 -2.062 -15.414 1 65.94 304 ALA A CA 1
ATOM 2339 C C . ALA A 1 304 ? -18.5 -2.658 -15.562 1 65.94 304 ALA A C 1
ATOM 2341 O O . ALA A 1 304 ? -17.516 -1.929 -15.734 1 65.94 304 ALA A O 1
ATOM 2342 N N . MET B 1 1 ? 11.547 -42.75 8.852 1 67.88 1 MET B N 1
ATOM 2343 C CA . MET B 1 1 ? 11.5 -41.844 7.695 1 67.88 1 MET B CA 1
ATOM 2344 C C . MET B 1 1 ? 12.664 -40.875 7.715 1 67.88 1 MET B C 1
ATOM 2346 O O . MET B 1 1 ? 13.094 -40.438 8.781 1 67.88 1 MET B O 1
ATOM 2350 N N . ASP B 1 2 ? 13.305 -40.844 6.648 1 76.62 2 ASP B N 1
ATOM 2351 C CA . ASP B 1 2 ? 14.43 -39.938 6.605 1 76.62 2 ASP B CA 1
ATOM 2352 C C . ASP B 1 2 ? 13.961 -38.469 6.738 1 76.62 2 ASP B C 1
ATOM 2354 O O . ASP B 1 2 ? 12.789 -38.188 6.484 1 76.62 2 ASP B O 1
ATOM 2358 N N . ARG B 1 3 ? 14.797 -37.781 7.266 1 79.06 3 ARG B N 1
ATOM 2359 C CA . ARG B 1 3 ? 14.508 -36.406 7.668 1 79.06 3 ARG B CA 1
ATOM 2360 C C . ARG B 1 3 ? 13.953 -35.625 6.496 1 79.06 3 ARG B C 1
ATOM 2362 O O . ARG B 1 3 ? 13.055 -34.781 6.68 1 79.06 3 ARG B O 1
ATOM 2369 N N . LEU B 1 4 ? 14.398 -35.938 5.352 1 82.44 4 LEU B N 1
ATOM 2370 C CA . LEU B 1 4 ? 13.938 -35.188 4.168 1 82.44 4 LEU B CA 1
ATOM 2371 C C . LEU B 1 4 ? 12.492 -35.562 3.838 1 82.44 4 LEU B C 1
ATOM 2373 O O . LEU B 1 4 ? 11.703 -34.688 3.467 1 82.44 4 LEU B O 1
ATOM 2377 N N . SER B 1 5 ? 12.203 -36.75 4.004 1 84.44 5 SER B N 1
ATOM 2378 C CA . SER B 1 5 ? 10.836 -37.219 3.77 1 84.44 5 SER B CA 1
ATOM 2379 C C . SER B 1 5 ? 9.867 -36.625 4.777 1 84.44 5 SER B C 1
ATOM 2381 O O . SER B 1 5 ? 8.742 -36.25 4.422 1 84.44 5 SER B O 1
ATOM 2383 N N . ALA B 1 6 ? 10.32 -36.531 5.938 1 86.75 6 ALA B N 1
ATOM 2384 C CA . ALA B 1 6 ? 9.492 -35.906 6.98 1 86.75 6 ALA B CA 1
ATOM 2385 C C . ALA B 1 6 ? 9.25 -34.438 6.699 1 86.75 6 ALA B C 1
ATOM 2387 O O . ALA B 1 6 ? 8.141 -33.938 6.895 1 86.75 6 ALA B O 1
ATOM 2388 N N . MET B 1 7 ? 10.289 -33.781 6.246 1 86.5 7 MET B N 1
ATOM 2389 C CA . MET B 1 7 ? 10.164 -32.375 5.863 1 86.5 7 MET B CA 1
ATOM 2390 C C . MET B 1 7 ? 9.164 -32.188 4.73 1 86.5 7 MET B C 1
ATOM 2392 O O . MET B 1 7 ? 8.305 -31.312 4.781 1 86.5 7 MET B O 1
ATOM 2396 N N . ALA B 1 8 ? 9.266 -33.031 3.779 1 86.94 8 ALA B N 1
ATOM 2397 C CA . ALA B 1 8 ? 8.367 -32.969 2.629 1 86.94 8 ALA B CA 1
ATOM 2398 C C . ALA B 1 8 ? 6.918 -33.188 3.053 1 86.94 8 ALA B C 1
ATOM 2400 O O . ALA B 1 8 ? 6.008 -32.531 2.557 1 86.94 8 ALA B O 1
ATOM 2401 N N . LEU B 1 9 ? 6.781 -34.094 3.932 1 88.56 9 LEU B N 1
ATOM 2402 C CA . LEU B 1 9 ? 5.453 -34.406 4.445 1 88.56 9 LEU B CA 1
ATOM 2403 C C . LEU B 1 9 ? 4.863 -33.219 5.191 1 88.56 9 LEU B C 1
ATOM 2405 O O . LEU B 1 9 ? 3.703 -32.875 4.977 1 88.56 9 LEU B O 1
ATOM 2409 N N . LEU B 1 10 ? 5.617 -32.594 6.004 1 90 10 LEU B N 1
ATOM 2410 C CA . LEU B 1 10 ? 5.168 -31.422 6.762 1 90 10 LEU B CA 1
ATOM 2411 C C . LEU B 1 10 ? 4.789 -30.281 5.832 1 90 10 LEU B C 1
ATOM 2413 O O . LEU B 1 10 ? 3.758 -29.641 6.023 1 90 10 LEU B O 1
ATOM 2417 N N . VAL B 1 11 ? 5.602 -30.062 4.852 1 87.56 11 VAL B N 1
ATOM 2418 C CA . VAL B 1 11 ? 5.332 -29.016 3.875 1 87.56 11 VAL B CA 1
ATOM 2419 C C . VAL B 1 11 ? 4.016 -29.297 3.154 1 87.56 11 VAL B C 1
ATOM 2421 O O . VAL B 1 11 ? 3.195 -28.406 2.965 1 87.56 11 VAL B O 1
ATOM 2424 N N . LYS B 1 12 ? 3.797 -30.5 2.801 1 87.94 12 LYS B N 1
ATOM 2425 C CA . LYS B 1 12 ? 2.58 -30.891 2.1 1 87.94 12 LYS B CA 1
ATOM 2426 C C . LYS B 1 12 ? 1.354 -30.734 2.994 1 87.94 12 LYS B C 1
ATOM 2428 O O . LYS B 1 12 ? 0.307 -30.266 2.543 1 87.94 12 LYS B O 1
ATOM 2433 N N . VAL B 1 13 ? 1.495 -31.125 4.199 1 86.56 13 VAL B N 1
ATOM 2434 C CA . VAL B 1 13 ? 0.415 -30.969 5.172 1 86.56 13 VAL B CA 1
ATOM 2435 C C . VAL B 1 13 ? 0.051 -29.5 5.316 1 86.56 13 VAL B C 1
ATOM 2437 O O . VAL B 1 13 ? -1.129 -29.156 5.387 1 86.56 13 VAL B O 1
ATOM 2440 N N . THR B 1 14 ? 1.059 -28.719 5.336 1 85.31 14 THR B N 1
ATOM 2441 C CA . THR B 1 14 ? 0.848 -27.297 5.5 1 85.31 14 THR B CA 1
ATOM 2442 C C . THR B 1 14 ? 0.181 -26.703 4.262 1 85.31 14 THR B C 1
ATOM 2444 O O . THR B 1 14 ? -0.724 -25.875 4.371 1 85.31 14 THR B O 1
ATOM 2447 N N . GLU B 1 15 ? 0.646 -27.125 3.172 1 80.12 15 GLU B N 1
ATOM 2448 C CA . GLU B 1 15 ? 0.111 -26.641 1.9 1 80.12 15 GLU B CA 1
ATOM 2449 C C . GLU B 1 15 ? -1.37 -26.984 1.763 1 80.12 15 GLU B C 1
ATOM 2451 O O . GLU B 1 15 ? -2.16 -26.172 1.295 1 80.12 15 GLU B O 1
ATOM 2456 N N . LEU B 1 16 ? -1.708 -28.172 2.227 1 77.81 16 LEU B N 1
ATOM 2457 C CA . LEU B 1 16 ? -3.066 -28.656 2.029 1 77.81 16 LEU B CA 1
ATOM 2458 C C . LEU B 1 16 ? -3.938 -28.359 3.244 1 77.81 16 LEU B C 1
ATOM 2460 O O . LEU B 1 16 ? -5.164 -28.484 3.184 1 77.81 16 LEU B O 1
ATOM 2464 N N . GLY B 1 17 ? -3.26 -27.938 4.309 1 79.88 17 GLY B N 1
ATOM 2465 C CA . GLY B 1 17 ? -3.939 -27.531 5.527 1 79.88 17 GLY B CA 1
ATOM 2466 C C . GLY B 1 17 ? -4.586 -28.688 6.266 1 79.88 17 GLY B C 1
ATOM 2467 O O . GLY B 1 17 ? -5.449 -28.469 7.125 1 79.88 17 GLY B O 1
ATOM 2468 N N . SER B 1 18 ? -4.316 -29.891 5.82 1 84.19 18 SER B N 1
ATOM 2469 C CA . SER B 1 18 ? -4.945 -31.078 6.391 1 84.19 18 SER B CA 1
ATOM 2470 C C . SER B 1 18 ? -4.016 -32.281 6.324 1 84.19 18 SER B C 1
ATOM 2472 O O . SER B 1 18 ? -3.393 -32.531 5.289 1 84.19 18 SER B O 1
ATOM 2474 N N . MET B 1 19 ? -4.008 -33.031 7.418 1 86.69 19 MET B N 1
ATOM 2475 C CA . MET B 1 19 ? -3.205 -34.25 7.445 1 86.69 19 MET B CA 1
ATOM 2476 C C . MET B 1 19 ? -3.832 -35.344 6.57 1 86.69 19 MET B C 1
ATOM 2478 O O . MET B 1 19 ? -3.121 -36.062 5.879 1 86.69 19 MET B O 1
ATOM 2482 N N . SER B 1 20 ? -5.156 -35.312 6.621 1 87.38 20 SER B N 1
ATOM 2483 C CA . SER B 1 20 ? -5.852 -36.312 5.816 1 87.38 20 SER B CA 1
ATOM 2484 C C . SER B 1 20 ? -5.684 -36.031 4.324 1 87.38 20 SER B C 1
ATOM 2486 O O . SER B 1 20 ? -5.496 -36.969 3.531 1 87.38 20 SER B O 1
ATOM 2488 N N . ALA B 1 21 ? -5.723 -34.844 4.031 1 84.94 21 ALA B N 1
ATOM 2489 C CA . ALA B 1 21 ? -5.539 -34.438 2.635 1 84.94 21 ALA B CA 1
ATOM 2490 C C . ALA B 1 21 ? -4.129 -34.781 2.154 1 84.94 21 ALA B C 1
ATOM 2492 O O . ALA B 1 21 ? -3.943 -35.25 1.034 1 84.94 21 ALA B O 1
ATOM 2493 N N . ALA B 1 22 ? -3.23 -34.5 3.01 1 88.44 22 ALA B N 1
ATOM 2494 C CA . ALA B 1 22 ? -1.844 -34.844 2.68 1 88.44 22 ALA B CA 1
ATOM 2495 C C . ALA B 1 22 ? -1.651 -36.344 2.521 1 88.44 22 ALA B C 1
ATOM 2497 O O . ALA B 1 22 ? -0.949 -36.781 1.612 1 88.44 22 ALA B O 1
ATOM 2498 N N . ALA B 1 23 ? -2.283 -37.062 3.328 1 89.44 23 ALA B N 1
ATOM 2499 C CA . ALA B 1 23 ? -2.215 -38.531 3.256 1 89.44 23 ALA B CA 1
ATOM 2500 C C . ALA B 1 23 ? -2.732 -39.031 1.913 1 89.44 23 ALA B C 1
ATOM 2502 O O . ALA B 1 23 ? -2.084 -39.844 1.264 1 89.44 23 ALA B O 1
ATOM 2503 N N . ARG B 1 24 ? -3.801 -38.5 1.528 1 86.12 24 ARG B N 1
ATOM 2504 C CA . ARG B 1 24 ? -4.398 -38.875 0.251 1 86.12 24 ARG B CA 1
ATOM 2505 C C . ARG B 1 24 ? -3.496 -38.469 -0.913 1 86.12 24 ARG B C 1
ATOM 2507 O O . ARG B 1 24 ? -3.268 -39.281 -1.826 1 86.12 24 ARG B O 1
ATOM 2514 N N . ALA B 1 25 ? -2.973 -37.312 -0.77 1 83.12 25 ALA B N 1
ATOM 2515 C CA . ALA B 1 25 ? -2.148 -36.781 -1.847 1 83.12 25 ALA B CA 1
ATOM 2516 C C . ALA B 1 25 ? -0.855 -37.594 -2 1 83.12 25 ALA B C 1
ATOM 2518 O O . ALA B 1 25 ? -0.349 -37.75 -3.113 1 83.12 25 ALA B O 1
ATOM 2519 N N . LEU B 1 26 ? -0.411 -38.031 -0.927 1 82.88 26 LEU B N 1
ATOM 2520 C CA . LEU B 1 26 ? 0.875 -38.719 -0.934 1 82.88 26 LEU B CA 1
ATOM 2521 C C . LEU B 1 26 ? 0.684 -40.25 -0.931 1 82.88 26 LEU B C 1
ATOM 2523 O O . LEU B 1 26 ? 1.656 -41 -0.848 1 82.88 26 LEU B O 1
ATOM 2527 N N . ASN B 1 27 ? -0.581 -40.625 -1.008 1 88.12 27 ASN B N 1
ATOM 2528 C CA . ASN B 1 27 ? -0.933 -42.031 -0.994 1 88.12 27 ASN B CA 1
ATOM 2529 C C . ASN B 1 27 ? -0.314 -42.75 0.201 1 88.12 27 ASN B C 1
ATOM 2531 O O . ASN B 1 27 ? 0.324 -43.781 0.04 1 88.12 27 ASN B O 1
ATOM 2535 N N . MET B 1 28 ? -0.372 -42.094 1.321 1 87.75 28 MET B N 1
ATOM 2536 C CA . MET B 1 28 ? 0.11 -42.625 2.594 1 87.75 28 MET B CA 1
ATOM 2537 C C . MET B 1 28 ? -1.017 -42.688 3.619 1 87.75 28 MET B C 1
ATOM 2539 O O . MET B 1 28 ? -1.894 -41.844 3.637 1 87.75 28 MET B O 1
ATOM 2543 N N . PRO B 1 29 ? -1.075 -43.781 4.363 1 89 29 PRO B N 1
ATOM 2544 C CA . PRO B 1 29 ? -2.07 -43.812 5.438 1 89 29 PRO B CA 1
ATOM 2545 C C . PRO B 1 29 ? -1.938 -42.625 6.395 1 89 29 PRO B C 1
ATOM 2547 O O . PRO B 1 29 ? -0.823 -42.188 6.691 1 89 29 PRO B O 1
ATOM 2550 N N . LEU B 1 30 ? -3.076 -42.219 6.848 1 91.19 30 LEU B N 1
ATOM 2551 C CA . LEU B 1 30 ? -3.119 -41.094 7.781 1 91.19 30 LEU B CA 1
ATOM 2552 C C . LEU B 1 30 ? -2.297 -41.406 9.031 1 91.19 30 LEU B C 1
ATOM 2554 O O . LEU B 1 30 ? -1.639 -40.5 9.578 1 91.19 30 LEU B O 1
ATOM 2558 N N . THR B 1 31 ? -2.354 -42.625 9.477 1 90.44 31 THR B N 1
ATOM 2559 C CA . THR B 1 31 ? -1.612 -43.031 10.664 1 90.44 31 THR B CA 1
ATOM 2560 C C . THR B 1 31 ? -0.112 -42.844 10.461 1 90.44 31 THR B C 1
ATOM 2562 O O . THR B 1 31 ? 0.601 -42.438 11.383 1 90.44 31 THR B O 1
ATOM 2565 N N . THR B 1 32 ? 0.291 -43.094 9.25 1 88.44 32 THR B N 1
ATOM 2566 C CA . THR B 1 32 ? 1.7 -42.938 8.906 1 88.44 32 THR B CA 1
ATOM 2567 C C . THR B 1 32 ? 2.094 -41.469 8.883 1 88.44 32 THR B C 1
ATOM 2569 O O . THR B 1 32 ? 3.135 -41.094 9.43 1 88.44 32 THR B O 1
ATOM 2572 N N . VAL B 1 33 ? 1.223 -40.656 8.297 1 90.25 33 VAL B N 1
ATOM 2573 C CA . VAL B 1 33 ? 1.452 -39.219 8.242 1 90.25 33 VAL B CA 1
ATOM 2574 C C . VAL B 1 33 ? 1.543 -38.656 9.656 1 90.25 33 VAL B C 1
ATOM 2576 O O . VAL B 1 33 ? 2.477 -37.906 9.977 1 90.25 33 VAL B O 1
ATOM 2579 N N . SER B 1 34 ? 0.64 -39.031 10.492 1 89.38 34 SER B N 1
ATOM 2580 C CA . SER B 1 34 ? 0.591 -38.562 11.867 1 89.38 34 SER B CA 1
ATOM 2581 C C . SER B 1 34 ? 1.826 -38.969 12.648 1 89.38 34 SER B C 1
ATOM 2583 O O . SER B 1 34 ? 2.4 -38.188 13.398 1 89.38 34 SER B O 1
ATOM 2585 N N . ARG B 1 35 ? 2.166 -40.188 12.43 1 88.88 35 ARG B N 1
ATOM 2586 C CA . ARG B 1 35 ? 3.326 -40.75 13.125 1 88.88 35 ARG B CA 1
ATOM 2587 C C . ARG B 1 35 ? 4.602 -40 12.719 1 88.88 35 ARG B C 1
ATOM 2589 O O . ARG B 1 35 ? 5.402 -39.625 13.578 1 88.88 35 ARG B O 1
ATOM 2596 N N . HIS B 1 36 ? 4.719 -39.781 11.438 1 89.44 36 HIS B N 1
ATOM 2597 C CA . HIS B 1 36 ? 5.93 -39.156 10.938 1 89.44 36 HIS B CA 1
ATOM 2598 C C . HIS B 1 36 ? 6.035 -37.719 11.438 1 89.44 36 HIS B C 1
ATOM 2600 O O . HIS B 1 36 ? 7.125 -37.25 11.805 1 89.44 36 HIS B O 1
ATOM 2606 N N . ILE B 1 37 ? 4.934 -37.031 11.469 1 89.88 37 ILE B N 1
ATOM 2607 C CA . ILE B 1 37 ? 4.922 -35.656 11.984 1 89.88 37 ILE B CA 1
ATOM 2608 C C . ILE B 1 37 ? 5.258 -35.656 13.477 1 89.88 37 ILE B C 1
ATOM 2610 O O . ILE B 1 37 ? 6.043 -34.844 13.945 1 89.88 37 ILE B O 1
ATOM 2614 N N . GLY B 1 38 ? 4.676 -36.594 14.164 1 88.62 38 GLY B N 1
ATOM 2615 C CA . GLY B 1 38 ? 4.988 -36.75 15.578 1 88.62 38 GLY B CA 1
ATOM 2616 C C . GLY B 1 38 ? 6.457 -37.031 15.836 1 88.62 38 GLY B C 1
ATOM 2617 O O . GLY B 1 38 ? 7.047 -36.469 16.766 1 88.62 38 GLY B O 1
ATOM 2618 N N . GLU B 1 39 ? 6.977 -37.906 15.07 1 88.44 39 GLU B N 1
ATOM 2619 C CA . GLU B 1 39 ? 8.391 -38.25 15.195 1 88.44 39 GLU B CA 1
ATOM 2620 C C . GLU B 1 39 ? 9.281 -37.031 14.938 1 88.44 39 GLU B C 1
ATOM 2622 O O . GLU B 1 39 ? 10.281 -36.844 15.625 1 88.44 39 GLU B O 1
ATOM 2627 N N . LEU B 1 40 ? 8.906 -36.312 13.945 1 89.12 40 LEU B N 1
ATOM 2628 C CA . LEU B 1 40 ? 9.648 -35.094 13.617 1 89.12 40 LEU B CA 1
ATOM 2629 C C . LEU B 1 40 ? 9.609 -34.094 14.781 1 89.12 40 LEU B C 1
ATOM 2631 O O . LEU B 1 40 ? 10.648 -33.562 15.18 1 89.12 40 LEU B O 1
ATOM 2635 N N . GLU B 1 41 ? 8.461 -33.906 15.344 1 91.06 41 GLU B N 1
ATOM 2636 C CA . GLU B 1 41 ? 8.297 -33 16.484 1 91.06 41 GLU B CA 1
ATOM 2637 C C . GLU B 1 41 ? 9.086 -33.5 17.688 1 91.06 41 GLU B C 1
ATOM 2639 O O . GLU B 1 41 ? 9.711 -32.688 18.391 1 91.06 41 GLU B O 1
ATOM 2644 N N . SER B 1 42 ? 9.047 -34.781 17.922 1 87.38 42 SER B N 1
ATOM 2645 C CA . SER B 1 42 ? 9.781 -35.375 19.031 1 87.38 42 SER B CA 1
ATOM 2646 C C . SER B 1 42 ? 11.281 -35.188 18.859 1 87.38 42 SER B C 1
ATOM 2648 O O . SER B 1 42 ? 11.984 -34.875 19.828 1 87.38 42 SER B O 1
ATOM 2650 N N . ALA B 1 43 ? 11.727 -35.438 17.672 1 85.88 43 ALA B N 1
ATOM 2651 C CA . ALA B 1 43 ? 13.148 -35.312 17.406 1 85.88 43 ALA B CA 1
ATOM 2652 C C . ALA B 1 43 ? 13.609 -33.875 17.609 1 85.88 43 ALA B C 1
ATOM 2654 O O . ALA B 1 43 ? 14.727 -33.625 18.078 1 85.88 43 ALA B O 1
ATOM 2655 N N . LEU B 1 44 ? 12.719 -32.906 17.219 1 86.06 44 LEU B N 1
ATOM 2656 C CA . LEU B 1 44 ? 13.031 -31.5 17.328 1 86.06 44 LEU B CA 1
ATOM 2657 C C . LEU B 1 44 ? 12.773 -30.984 18.734 1 86.06 44 LEU B C 1
ATOM 2659 O O . LEU B 1 44 ? 13.281 -29.922 19.109 1 86.06 44 LEU B O 1
ATOM 2663 N N . GLY B 1 45 ? 11.906 -31.734 19.484 1 88.25 45 GLY B N 1
ATOM 2664 C CA . GLY B 1 45 ? 11.562 -31.344 20.844 1 88.25 45 GLY B CA 1
ATOM 2665 C C . GLY B 1 45 ? 10.555 -30.203 20.906 1 88.25 45 GLY B C 1
ATOM 2666 O O . GLY B 1 45 ? 10.453 -29.516 21.922 1 88.25 45 GLY B O 1
ATOM 2667 N N . VAL B 1 46 ? 9.992 -29.875 19.766 1 88.62 46 VAL B N 1
ATOM 2668 C CA . VAL B 1 46 ? 9.008 -28.797 19.719 1 88.62 46 VAL B CA 1
ATOM 2669 C C . VAL B 1 46 ? 7.812 -29.234 18.875 1 88.62 46 VAL B C 1
ATOM 2671 O O . VAL B 1 46 ? 7.934 -30.109 18 1 88.62 46 VAL B O 1
ATOM 2674 N N . ARG B 1 47 ? 6.688 -28.656 19.172 1 89.12 47 ARG B N 1
ATOM 2675 C CA . ARG B 1 47 ? 5.504 -28.875 18.344 1 89.12 47 ARG B CA 1
ATOM 2676 C C . ARG B 1 47 ? 5.5 -27.922 17.141 1 89.12 47 ARG B C 1
ATOM 2678 O O . ARG B 1 47 ? 5.797 -26.734 17.281 1 89.12 47 ARG B O 1
ATOM 2685 N N . LEU B 1 48 ? 5.281 -28.562 16 1 89.62 48 LEU B N 1
ATOM 2686 C CA . LEU B 1 48 ? 5.246 -27.781 14.773 1 89.62 48 LEU B CA 1
ATOM 2687 C C . LEU B 1 48 ? 3.807 -27.484 14.359 1 89.62 48 LEU B C 1
ATOM 2689 O O . LEU B 1 48 ? 3.535 -26.453 13.75 1 89.62 48 LEU B O 1
ATOM 2693 N N . LEU B 1 49 ? 2.918 -28.406 14.727 1 88 49 LEU B N 1
ATOM 2694 C CA . LEU B 1 49 ? 1.508 -28.281 14.367 1 88 49 LEU B CA 1
ATOM 2695 C C . LEU B 1 49 ? 0.64 -28.172 15.617 1 88 49 LEU B C 1
ATOM 2697 O O . LEU B 1 49 ? 0.896 -28.859 16.625 1 88 49 LEU B O 1
ATOM 2701 N N . ALA B 1 50 ? -0.143 -27.078 15.617 1 81.38 50 ALA B N 1
ATOM 2702 C CA . ALA B 1 50 ? -1.149 -26.984 16.672 1 81.38 50 ALA B CA 1
ATOM 2703 C C . ALA B 1 50 ? -2.512 -27.469 16.172 1 81.38 50 ALA B C 1
ATOM 2705 O O . ALA B 1 50 ? -2.941 -27.094 15.078 1 81.38 50 ALA B O 1
ATOM 2706 N N . ARG B 1 51 ? -2.998 -28.547 16.766 1 67.81 51 ARG B N 1
ATOM 2707 C CA . ARG B 1 51 ? -4.258 -29.172 16.359 1 67.81 51 ARG B CA 1
ATOM 2708 C C . ARG B 1 51 ? -5.406 -28.719 17.25 1 67.81 51 ARG B C 1
ATOM 2710 O O . ARG B 1 51 ? -5.309 -28.781 18.469 1 67.81 51 ARG B O 1
ATOM 2717 N N . THR B 1 52 ? -6.016 -27.766 16.828 1 58.22 52 THR B N 1
ATOM 2718 C CA . THR B 1 52 ? -7.301 -27.656 17.516 1 58.22 52 THR B CA 1
ATOM 2719 C C . THR B 1 52 ? -8.352 -28.516 16.812 1 58.22 52 THR B C 1
ATOM 2721 O O . THR B 1 52 ? -8.125 -29 15.703 1 58.22 52 THR B O 1
ATOM 2724 N N . THR B 1 53 ? -9.5 -29.062 17.438 1 53.12 53 THR B N 1
ATOM 2725 C CA . THR B 1 53 ? -10.547 -29.953 16.938 1 53.12 53 THR B CA 1
ATOM 2726 C C . THR B 1 53 ? -10.906 -29.625 15.492 1 53.12 53 THR B C 1
ATOM 2728 O O . THR B 1 53 ? -11.336 -30.5 14.742 1 53.12 53 THR B O 1
ATOM 2731 N N . ARG B 1 54 ? -10.781 -28.422 15.008 1 55.12 54 ARG B N 1
ATOM 2732 C CA . ARG B 1 54 ? -11.398 -28.047 13.742 1 55.12 54 ARG B CA 1
ATOM 2733 C C . ARG B 1 54 ? -10.344 -27.562 12.742 1 55.12 54 ARG B C 1
ATOM 2735 O O . ARG B 1 54 ? -10.617 -27.469 11.547 1 55.12 54 ARG B O 1
ATOM 2742 N N . LYS B 1 55 ? -9.141 -27.156 13.25 1 61.59 55 LYS B N 1
ATOM 2743 C CA . LYS B 1 55 ? -8.266 -26.516 12.273 1 61.59 55 LYS B CA 1
ATOM 2744 C C . LYS B 1 55 ? -6.797 -26.828 12.562 1 61.59 55 LYS B C 1
ATOM 2746 O O . LYS B 1 55 ? -6.375 -26.828 13.719 1 61.59 55 LYS B O 1
ATOM 2751 N N . LEU B 1 56 ? -5.98 -27.344 11.562 1 76.56 56 LEU B N 1
ATOM 2752 C CA . LEU B 1 56 ? -4.535 -27.531 11.625 1 76.56 56 LEU B CA 1
ATOM 2753 C C . LEU B 1 56 ? -3.803 -26.219 11.398 1 76.56 56 LEU B C 1
ATOM 2755 O O . LEU B 1 56 ? -3.984 -25.562 10.359 1 76.56 56 LEU B O 1
ATOM 2759 N N . THR B 1 57 ? -3.184 -25.734 12.523 1 82 57 THR B N 1
ATOM 2760 C CA . THR B 1 57 ? -2.4 -24.516 12.391 1 82 57 THR B CA 1
ATOM 2761 C C . THR B 1 57 ? -0.941 -24.766 12.766 1 82 57 THR B C 1
ATOM 2763 O O . THR B 1 57 ? -0.635 -25.688 13.516 1 82 57 THR B O 1
ATOM 2766 N N . LEU B 1 58 ? -0.075 -23.984 12.109 1 84.88 58 LEU B N 1
ATOM 2767 C CA . LEU B 1 58 ? 1.342 -24.031 12.453 1 84.88 58 LEU B CA 1
ATOM 2768 C C . LEU B 1 58 ? 1.618 -23.266 13.734 1 84.88 58 LEU B C 1
ATOM 2770 O O . LEU B 1 58 ? 1.038 -22.203 13.961 1 84.88 58 LEU B O 1
ATOM 2774 N N . THR B 1 59 ? 2.455 -23.812 14.602 1 82.06 59 THR B N 1
ATOM 2775 C CA . THR B 1 59 ? 3.051 -23.031 15.68 1 82.06 59 THR B CA 1
ATOM 2776 C C . THR B 1 59 ? 4.082 -22.062 15.125 1 82.06 59 THR B C 1
ATOM 2778 O O . THR B 1 59 ? 4.41 -22.094 13.938 1 82.06 59 THR B O 1
ATOM 2781 N N . ASP B 1 60 ? 4.555 -21.172 16 1 79.19 60 ASP B N 1
ATOM 2782 C CA . ASP B 1 60 ? 5.621 -20.266 15.586 1 79.19 60 ASP B CA 1
ATOM 2783 C C . ASP B 1 60 ? 6.84 -21.047 15.094 1 79.19 60 ASP B C 1
ATOM 2785 O O . ASP B 1 60 ? 7.414 -20.719 14.055 1 79.19 60 ASP B O 1
ATOM 2789 N N . ALA B 1 61 ? 7.113 -22.016 15.836 1 81.81 61 ALA B N 1
ATOM 2790 C CA . ALA B 1 61 ? 8.211 -22.875 15.438 1 81.81 61 ALA B CA 1
ATOM 2791 C C . ALA B 1 61 ? 7.902 -23.594 14.133 1 81.81 61 ALA B C 1
ATOM 2793 O O . ALA B 1 61 ? 8.789 -23.812 13.305 1 81.81 61 ALA B O 1
ATOM 2794 N N . GLY B 1 62 ? 6.645 -23.906 13.945 1 86.5 62 GLY B N 1
ATOM 2795 C CA . GLY B 1 62 ? 6.203 -24.547 12.719 1 86.5 62 GLY B CA 1
ATOM 2796 C C . GLY B 1 62 ? 6.359 -23.656 11.5 1 86.5 62 GLY B C 1
ATOM 2797 O O . GLY B 1 62 ? 6.797 -24.109 10.438 1 86.5 62 GLY B O 1
ATOM 2798 N N . VAL B 1 63 ? 6.066 -22.438 11.68 1 80.19 63 VAL B N 1
ATOM 2799 C CA . VAL B 1 63 ? 6.188 -21.469 10.594 1 80.19 63 VAL B CA 1
ATOM 2800 C C . VAL B 1 63 ? 7.645 -21.375 10.148 1 80.19 63 VAL B C 1
ATOM 2802 O O . VAL B 1 63 ? 7.945 -21.484 8.953 1 80.19 63 VAL B O 1
ATOM 2805 N N . ASP B 1 64 ? 8.492 -21.328 11.078 1 79.75 64 ASP B N 1
ATOM 2806 C CA . ASP B 1 64 ? 9.922 -21.219 10.797 1 79.75 64 ASP B CA 1
ATOM 2807 C C . ASP B 1 64 ? 10.453 -22.5 10.164 1 79.75 64 ASP B C 1
ATOM 2809 O O . ASP B 1 64 ? 11.219 -22.453 9.203 1 79.75 64 ASP B O 1
ATOM 2813 N N . TYR B 1 65 ? 10.023 -23.562 10.742 1 83.81 65 TYR B N 1
ATOM 2814 C CA . TYR B 1 65 ? 10.547 -24.844 10.273 1 83.81 65 TYR B CA 1
ATOM 2815 C C . TYR B 1 65 ? 10.07 -25.156 8.859 1 83.81 65 TYR B C 1
ATOM 2817 O O . TYR B 1 65 ? 10.828 -25.656 8.031 1 83.81 65 TYR B O 1
ATOM 2825 N N . VAL B 1 66 ? 8.828 -24.812 8.578 1 86.44 66 VAL B N 1
ATOM 2826 C CA . VAL B 1 66 ? 8.281 -25.078 7.254 1 86.44 66 VAL B CA 1
ATOM 2827 C C . VAL B 1 66 ? 8.992 -24.203 6.219 1 86.44 66 VAL B C 1
ATOM 2829 O O . VAL B 1 66 ? 9.32 -24.672 5.125 1 86.44 66 VAL B O 1
ATOM 2832 N N . ALA B 1 67 ? 9.281 -23.062 6.566 1 78.38 67 ALA B N 1
ATOM 2833 C CA . ALA B 1 67 ? 10.039 -22.188 5.676 1 78.38 67 ALA B CA 1
ATOM 2834 C C . ALA B 1 67 ? 11.422 -22.766 5.379 1 78.38 67 ALA B C 1
ATOM 2836 O O . ALA B 1 67 ? 11.852 -22.797 4.223 1 78.38 67 ALA B O 1
ATOM 2837 N N . ALA B 1 68 ? 12.016 -23.25 6.414 1 79.44 68 ALA B N 1
ATOM 2838 C CA . ALA B 1 68 ? 13.344 -23.844 6.27 1 79.44 68 ALA B CA 1
ATOM 2839 C C . ALA B 1 68 ? 13.273 -25.141 5.469 1 79.44 68 ALA B C 1
ATOM 2841 O O . ALA B 1 68 ? 14.109 -25.391 4.602 1 79.44 68 ALA B O 1
ATOM 2842 N N . ALA B 1 69 ? 12.266 -25.922 5.766 1 84.94 69 ALA B N 1
ATOM 2843 C CA . ALA B 1 69 ? 12.102 -27.203 5.086 1 84.94 69 ALA B CA 1
ATOM 2844 C C . ALA B 1 69 ? 11.922 -27 3.584 1 84.94 69 ALA B C 1
ATOM 2846 O O . ALA B 1 69 ? 12.492 -27.75 2.783 1 84.94 69 ALA B O 1
ATOM 2847 N N . ARG B 1 70 ? 11.18 -26.031 3.242 1 80.69 70 ARG B N 1
ATOM 2848 C CA . ARG B 1 70 ? 10.969 -25.75 1.828 1 80.69 70 ARG B CA 1
ATOM 2849 C C . ARG B 1 70 ? 12.289 -25.422 1.132 1 80.69 70 ARG B C 1
ATOM 2851 O O . ARG B 1 70 ? 12.562 -25.938 0.046 1 80.69 70 ARG B O 1
ATOM 2858 N N . ARG B 1 71 ? 13.102 -24.781 1.776 1 74.44 71 ARG B N 1
ATOM 2859 C CA . ARG B 1 71 ? 14.398 -24.406 1.229 1 74.44 71 ARG B CA 1
ATOM 2860 C C . ARG B 1 71 ? 15.305 -25.625 1.08 1 74.44 71 ARG B C 1
ATOM 2862 O O . ARG B 1 71 ? 15.969 -25.781 0.054 1 74.44 71 ARG B O 1
ATOM 2869 N N . ILE B 1 72 ? 15.312 -26.328 2.135 1 75.81 72 ILE B N 1
ATOM 2870 C CA . ILE B 1 72 ? 16.172 -27.516 2.166 1 75.81 72 ILE B CA 1
ATOM 2871 C C . ILE B 1 72 ? 15.766 -28.484 1.06 1 75.81 72 ILE B C 1
ATOM 2873 O O . ILE B 1 72 ? 16.609 -28.969 0.313 1 75.81 72 ILE B O 1
ATOM 2877 N N . LEU B 1 73 ? 14.516 -28.672 0.971 1 80.56 73 LEU B N 1
ATOM 2878 C CA . LEU B 1 73 ? 14.023 -29.609 -0.036 1 80.56 73 LEU B CA 1
ATOM 2879 C C . LEU B 1 73 ? 14.344 -29.109 -1.441 1 80.56 73 LEU B C 1
ATOM 2881 O O . LEU B 1 73 ? 14.695 -29.906 -2.318 1 80.56 73 LEU B O 1
ATOM 2885 N N . GLU B 1 74 ? 14.266 -27.922 -1.623 1 74.94 74 GLU B N 1
ATOM 2886 C CA . GLU B 1 74 ? 14.625 -27.328 -2.906 1 74.94 74 GLU B CA 1
ATOM 2887 C C . GLU B 1 74 ? 16.109 -27.5 -3.207 1 74.94 74 GLU B C 1
ATOM 2889 O O . GLU B 1 74 ? 16.484 -27.797 -4.34 1 74.94 74 GLU B O 1
ATOM 2894 N N . GLU B 1 75 ? 16.891 -27.344 -2.195 1 70.75 75 GLU B N 1
ATOM 2895 C CA . GLU B 1 75 ? 18.328 -27.516 -2.352 1 70.75 75 GLU B CA 1
ATOM 2896 C C . GLU B 1 75 ? 18.688 -28.953 -2.705 1 70.75 75 GLU B C 1
ATOM 2898 O O . GLU B 1 75 ? 19.562 -29.203 -3.529 1 70.75 75 GLU B O 1
ATOM 2903 N N . VAL B 1 76 ? 18.031 -29.844 -2.059 1 71.88 76 VAL B N 1
ATOM 2904 C CA . VAL B 1 76 ? 18.25 -31.25 -2.33 1 71.88 76 VAL B CA 1
ATOM 2905 C C . VAL B 1 76 ? 17.875 -31.562 -3.777 1 71.88 76 VAL B C 1
ATOM 2907 O O . VAL B 1 76 ? 18.641 -32.219 -4.488 1 71.88 76 VAL B O 1
ATOM 2910 N N . GLU B 1 77 ? 16.781 -31.094 -4.156 1 71.56 77 GLU B N 1
ATOM 2911 C CA . GLU B 1 77 ? 16.328 -31.312 -5.523 1 71.56 77 GLU B CA 1
ATOM 2912 C C . GLU B 1 77 ? 17.312 -30.719 -6.531 1 71.56 77 GLU B C 1
ATOM 2914 O O . GLU B 1 77 ? 17.625 -31.359 -7.539 1 71.56 77 GLU B O 1
ATOM 2919 N N . ASN B 1 78 ? 17.797 -29.625 -6.266 1 68.44 78 ASN B N 1
ATOM 2920 C CA . ASN B 1 78 ? 18.766 -28.953 -7.129 1 68.44 78 ASN B CA 1
ATOM 2921 C C . ASN B 1 78 ? 20.062 -29.75 -7.238 1 68.44 78 ASN B C 1
ATOM 2923 O O . ASN B 1 78 ? 20.609 -29.906 -8.336 1 68.44 78 ASN B O 1
ATOM 2927 N N . ALA B 1 79 ? 20.469 -30.219 -6.148 1 66.31 79 ALA B N 1
ATOM 2928 C CA . ALA B 1 79 ? 21.703 -31 -6.117 1 66.31 79 ALA B CA 1
ATOM 2929 C C . ALA B 1 79 ? 21.547 -32.281 -6.934 1 66.31 79 ALA B C 1
ATOM 2931 O O . ALA B 1 79 ? 22.453 -32.656 -7.672 1 66.31 79 ALA B O 1
ATOM 2932 N N . GLU B 1 80 ? 20.453 -32.844 -6.75 1 67.25 80 GLU B N 1
ATOM 2933 C CA . GLU B 1 80 ? 20.203 -34.094 -7.469 1 67.25 80 GLU B CA 1
ATOM 2934 C C . GLU B 1 80 ? 20.109 -33.844 -8.977 1 67.25 80 GLU B C 1
ATOM 2936 O O . GLU B 1 80 ? 20.641 -34.625 -9.766 1 67.25 80 GLU B O 1
ATOM 2941 N N . ARG B 1 81 ? 19.516 -32.812 -9.32 1 67.19 81 ARG B N 1
ATOM 2942 C CA . ARG B 1 81 ? 19.375 -32.469 -10.727 1 67.19 81 ARG B CA 1
ATOM 2943 C C . ARG B 1 81 ? 20.719 -32.094 -11.344 1 67.19 81 ARG B C 1
ATOM 2945 O O . ARG B 1 81 ? 21.031 -32.469 -12.469 1 67.19 81 ARG B O 1
ATOM 2952 N N . GLN B 1 82 ? 21.422 -31.328 -10.68 1 62.41 82 GLN B N 1
ATOM 2953 C CA . GLN B 1 82 ? 22.766 -30.984 -11.141 1 62.41 82 GLN B CA 1
ATOM 2954 C C . GLN B 1 82 ? 23.594 -32.25 -11.367 1 62.41 82 GLN B C 1
ATOM 2956 O O . GLN B 1 82 ? 24.344 -32.312 -12.344 1 62.41 82 GLN B O 1
ATOM 2961 N N . ALA B 1 83 ? 23.422 -33.062 -10.562 1 61.5 83 ALA B N 1
ATOM 2962 C CA . ALA B 1 83 ? 24.172 -34.281 -10.656 1 61.5 83 ALA B CA 1
ATOM 2963 C C . ALA B 1 83 ? 23.734 -35.094 -11.875 1 61.5 83 ALA B C 1
ATOM 2965 O O . ALA B 1 83 ? 24.562 -35.812 -12.484 1 61.5 83 ALA B O 1
ATOM 2966 N N . THR B 1 84 ? 22.484 -34.875 -12.18 1 59.44 84 THR B N 1
ATOM 2967 C CA . THR B 1 84 ? 22 -35.688 -13.281 1 59.44 84 THR B CA 1
ATOM 2968 C C . THR B 1 84 ? 22.125 -34.969 -14.602 1 59.44 84 THR B C 1
ATOM 2970 O O . THR B 1 84 ? 21.766 -35.5 -15.656 1 59.44 84 THR B O 1
ATOM 2973 N N . GLY B 1 85 ? 22.781 -33.812 -14.82 1 55.53 85 GLY B N 1
ATOM 2974 C CA . GLY B 1 85 ? 23.016 -33.031 -16.031 1 55.53 85 GLY B CA 1
ATOM 2975 C C . GLY B 1 85 ? 21.75 -32.438 -16.625 1 55.53 85 GLY B C 1
ATOM 2976 O O . GLY B 1 85 ? 21.734 -32.031 -17.781 1 55.53 85 GLY B O 1
ATOM 2977 N N . GLU B 1 86 ? 20.625 -32.719 -16.281 1 50.34 86 GLU B N 1
ATOM 2978 C CA . GLU B 1 86 ? 19.359 -32.25 -16.875 1 50.34 86 GLU B CA 1
ATOM 2979 C C . GLU B 1 86 ? 19.328 -30.734 -16.984 1 50.34 86 GLU B C 1
ATOM 2981 O O . GLU B 1 86 ? 19.625 -30.031 -16.016 1 50.34 86 GLU B O 1
ATOM 2986 N N . TYR B 1 87 ? 19.703 -30.281 -18.297 1 53.25 87 TYR B N 1
ATOM 2987 C CA . TYR B 1 87 ? 19.516 -28.891 -18.672 1 53.25 87 TYR B CA 1
ATOM 2988 C C . TYR B 1 87 ? 18.312 -28.281 -17.953 1 53.25 87 TYR B C 1
ATOM 2990 O O . TYR B 1 87 ? 17.172 -28.656 -18.203 1 53.25 87 TYR B O 1
ATOM 2998 N N . GLN B 1 88 ? 18.328 -27.953 -16.766 1 61.84 88 GLN B N 1
ATOM 2999 C CA . GLN B 1 88 ? 17.297 -27.891 -15.727 1 61.84 88 GLN B CA 1
ATOM 3000 C C . GLN B 1 88 ? 16.5 -26.594 -15.836 1 61.84 88 GLN B C 1
ATOM 3002 O O . GLN B 1 88 ? 17.094 -25.5 -15.867 1 61.84 88 GLN B O 1
ATOM 3007 N N . GLU B 1 89 ? 15.484 -26.703 -16.656 1 80 89 GLU B N 1
ATOM 3008 C CA . GLU B 1 89 ? 14.5 -25.625 -16.516 1 80 89 GLU B CA 1
ATOM 3009 C C . GLU B 1 89 ? 14.328 -25.219 -15.062 1 80 89 GLU B C 1
ATOM 3011 O O . GLU B 1 89 ? 14.141 -26.078 -14.195 1 80 89 GLU B O 1
ATOM 3016 N N . PRO B 1 90 ? 14.672 -23.922 -14.883 1 86.56 90 PRO B N 1
ATOM 3017 C CA . PRO B 1 90 ? 14.508 -23.484 -13.5 1 86.56 90 PRO B CA 1
ATOM 3018 C C . PRO B 1 90 ? 13.102 -23.75 -12.953 1 86.56 90 PRO B C 1
ATOM 3020 O O . PRO B 1 90 ? 12.125 -23.656 -13.695 1 86.56 90 PRO B O 1
ATOM 3023 N N . LYS B 1 91 ? 13.055 -24.219 -11.781 1 88.25 91 LYS B N 1
ATOM 3024 C CA . LYS B 1 91 ? 11.781 -24.5 -11.133 1 88.25 91 LYS B CA 1
ATOM 3025 C C . LYS B 1 91 ? 11.805 -24.109 -9.664 1 88.25 91 LYS B C 1
ATOM 3027 O O . LYS B 1 91 ? 12.875 -23.844 -9.109 1 88.25 91 LYS B O 1
ATOM 3032 N N . GLY B 1 92 ? 10.578 -24.031 -9.086 1 89.38 92 GLY B N 1
ATOM 3033 C CA . GLY B 1 92 ? 10.477 -23.75 -7.66 1 89.38 92 GLY B CA 1
ATOM 3034 C C . GLY B 1 92 ? 9.914 -22.359 -7.379 1 89.38 92 GLY B C 1
ATOM 3035 O O . GLY B 1 92 ? 9.273 -21.766 -8.242 1 89.38 92 GLY B O 1
ATOM 3036 N N . GLU B 1 93 ? 10.117 -21.922 -6.141 1 91.44 93 GLU B N 1
ATOM 3037 C CA . GLU B 1 93 ? 9.539 -20.656 -5.707 1 91.44 93 GLU B CA 1
ATOM 3038 C C . GLU B 1 93 ? 10.625 -19.609 -5.488 1 91.44 93 GLU B C 1
ATOM 3040 O O . GLU B 1 93 ? 11.664 -19.891 -4.902 1 91.44 93 GLU B O 1
ATOM 3045 N N . LEU B 1 94 ? 10.398 -18.531 -6.023 1 92.81 94 LEU B N 1
ATOM 3046 C CA . LEU B 1 94 ? 11.258 -17.375 -5.812 1 92.81 94 LEU B CA 1
ATOM 3047 C C . LEU B 1 94 ? 10.547 -16.312 -4.973 1 92.81 94 LEU B C 1
ATOM 3049 O O . LEU B 1 94 ? 9.445 -15.883 -5.316 1 92.81 94 LEU B O 1
ATOM 3053 N N . VAL B 1 95 ? 11.141 -15.922 -3.889 1 93.12 95 VAL B N 1
ATOM 3054 C CA . VAL B 1 95 ? 10.57 -14.898 -3.023 1 93.12 95 VAL B CA 1
ATOM 3055 C C . VAL B 1 95 ? 11.297 -13.57 -3.254 1 93.12 95 VAL B C 1
ATOM 3057 O O . VAL B 1 95 ? 12.5 -13.461 -3.002 1 93.12 95 VAL B O 1
ATOM 3060 N N . ILE B 1 96 ? 10.516 -12.602 -3.707 1 94.5 96 ILE B N 1
ATOM 3061 C CA . ILE B 1 96 ? 11.07 -11.305 -4.078 1 94.5 96 ILE B CA 1
ATOM 3062 C C . ILE B 1 96 ? 10.43 -10.211 -3.227 1 94.5 96 ILE B C 1
ATOM 3064 O O . ILE B 1 96 ? 9.211 -10.203 -3.031 1 94.5 96 ILE B O 1
ATOM 3068 N N . SER B 1 97 ? 11.227 -9.305 -2.699 1 93.5 97 SER B N 1
ATOM 3069 C CA . SER B 1 97 ? 10.719 -8.156 -1.953 1 93.5 97 SER B CA 1
ATOM 3070 C C . SER B 1 97 ? 11.109 -6.844 -2.619 1 93.5 97 SER B C 1
ATOM 3072 O O . SER B 1 97 ? 12.18 -6.746 -3.227 1 93.5 97 SER B O 1
ATOM 3074 N N . ALA B 1 98 ? 10.258 -5.855 -2.502 1 94.31 98 ALA B N 1
ATOM 3075 C CA . ALA B 1 98 ? 10.508 -4.535 -3.076 1 94.31 98 ALA B CA 1
ATOM 3076 C C . ALA B 1 98 ? 9.633 -3.475 -2.406 1 94.31 98 ALA B C 1
ATOM 3078 O O . ALA B 1 98 ? 8.656 -3.801 -1.737 1 94.31 98 ALA B O 1
ATOM 3079 N N . PRO B 1 99 ? 10.031 -2.197 -2.527 1 93.38 99 PRO B N 1
ATOM 3080 C CA . PRO B 1 99 ? 9.094 -1.151 -2.127 1 93.38 99 PRO B CA 1
ATOM 3081 C C . PRO B 1 99 ? 7.762 -1.236 -2.873 1 93.38 99 PRO B C 1
ATOM 3083 O O . PRO B 1 99 ? 7.738 -1.577 -4.059 1 93.38 99 PRO B O 1
ATOM 3086 N N . THR B 1 100 ? 6.75 -0.844 -2.277 1 93.56 100 THR B N 1
ATOM 3087 C CA . THR B 1 100 ? 5.398 -1.133 -2.754 1 93.56 100 THR B CA 1
ATOM 3088 C C . THR B 1 100 ? 5.18 -0.548 -4.148 1 93.56 100 THR B C 1
ATOM 3090 O O . THR B 1 100 ? 4.938 -1.286 -5.105 1 93.56 100 THR B O 1
ATOM 3093 N N . MET B 1 101 ? 5.285 0.703 -4.293 1 95.62 101 MET B N 1
ATOM 3094 C CA . MET B 1 101 ? 4.996 1.35 -5.57 1 95.62 101 MET B CA 1
ATOM 3095 C C . MET B 1 101 ? 6.004 0.927 -6.633 1 95.62 101 MET B C 1
ATOM 3097 O O . MET B 1 101 ? 5.633 0.662 -7.777 1 95.62 101 MET B O 1
ATOM 3101 N N . PHE B 1 102 ? 7.281 0.844 -6.27 1 96.56 102 PHE B N 1
ATOM 3102 C CA . PHE B 1 102 ? 8.305 0.438 -7.227 1 96.56 102 PHE B CA 1
ATOM 3103 C C . PHE B 1 102 ? 8.094 -1.007 -7.664 1 96.56 102 PHE B C 1
ATOM 3105 O O . PHE B 1 102 ? 8.266 -1.335 -8.836 1 96.56 102 PHE B O 1
ATOM 3112 N N . GLY B 1 103 ? 7.824 -1.799 -6.695 1 97.31 103 GLY B N 1
ATOM 3113 C CA . GLY B 1 103 ? 7.539 -3.195 -6.984 1 97.31 103 GLY B CA 1
ATOM 3114 C C . GLY B 1 103 ? 6.398 -3.383 -7.965 1 97.31 103 GLY B C 1
ATOM 3115 O O . GLY B 1 103 ? 6.484 -4.203 -8.875 1 97.31 103 GLY B O 1
ATOM 3116 N N . ARG B 1 104 ? 5.383 -2.645 -7.793 1 97.12 104 ARG B N 1
ATOM 3117 C CA . ARG B 1 104 ? 4.211 -2.746 -8.656 1 97.12 104 ARG B CA 1
ATOM 3118 C C . ARG B 1 104 ? 4.523 -2.229 -10.062 1 97.12 104 ARG B C 1
ATOM 3120 O O . ARG B 1 104 ? 4.188 -2.875 -11.055 1 97.12 104 ARG B O 1
ATOM 3127 N N . GLN B 1 105 ? 5.191 -1.169 -10.117 1 97.12 105 GLN B N 1
ATOM 3128 C CA . GLN B 1 105 ? 5.34 -0.465 -11.383 1 97.12 105 GLN B CA 1
ATOM 3129 C C . GLN B 1 105 ? 6.488 -1.048 -12.203 1 97.12 105 GLN B C 1
ATOM 3131 O O . GLN B 1 105 ? 6.445 -1.042 -13.438 1 97.12 105 GLN B O 1
ATOM 3136 N N . HIS B 1 106 ? 7.48 -1.582 -11.484 1 97.69 106 HIS B N 1
ATOM 3137 C CA . HIS B 1 106 ? 8.695 -1.877 -12.242 1 97.69 106 HIS B CA 1
ATOM 3138 C C . HIS B 1 106 ? 9.148 -3.314 -12.016 1 97.69 106 HIS B C 1
ATOM 3140 O O . HIS B 1 106 ? 9.766 -3.922 -12.891 1 97.69 106 HIS B O 1
ATOM 3146 N N . VAL B 1 107 ? 8.852 -3.902 -10.875 1 98.31 107 VAL B N 1
ATOM 3147 C CA . VAL B 1 107 ? 9.305 -5.258 -10.594 1 98.31 107 VAL B CA 1
ATOM 3148 C C . VAL B 1 107 ? 8.281 -6.266 -11.109 1 98.31 107 VAL B C 1
ATOM 3150 O O . VAL B 1 107 ? 8.641 -7.246 -11.766 1 98.31 107 VAL B O 1
ATOM 3153 N N . LEU B 1 108 ? 7.055 -6 -10.867 1 98.62 108 LEU B N 1
ATOM 3154 C CA . LEU B 1 108 ? 5.969 -6.914 -11.211 1 98.62 108 LEU B CA 1
ATOM 3155 C C . LEU B 1 108 ? 5.918 -7.16 -12.711 1 98.62 108 LEU B C 1
ATOM 3157 O O . LEU B 1 108 ? 5.766 -8.305 -13.156 1 98.62 108 LEU B O 1
ATOM 3161 N N . PRO B 1 109 ? 6.09 -6.164 -13.578 1 98.38 109 PRO B N 1
ATOM 3162 C CA . PRO B 1 109 ? 6.121 -6.434 -15.016 1 98.38 109 PRO B CA 1
ATOM 3163 C C . PRO B 1 109 ? 7.25 -7.383 -15.414 1 98.38 109 PRO B C 1
ATOM 3165 O O . PRO B 1 109 ? 7.066 -8.234 -16.297 1 98.38 109 PRO B O 1
ATOM 3168 N N . VAL B 1 110 ? 8.336 -7.215 -14.742 1 98.19 110 VAL B N 1
ATOM 3169 C CA . VAL B 1 110 ? 9.469 -8.094 -15.008 1 98.19 110 VAL B CA 1
ATOM 3170 C C . VAL B 1 110 ? 9.133 -9.516 -14.57 1 98.19 110 VAL B C 1
ATOM 3172 O O . VAL B 1 110 ? 9.406 -10.484 -15.289 1 98.19 110 VAL B O 1
ATOM 3175 N N . ILE B 1 111 ? 8.555 -9.641 -13.414 1 98.38 111 ILE B N 1
ATOM 3176 C CA . ILE B 1 111 ? 8.133 -10.938 -12.891 1 98.38 111 ILE B CA 1
ATOM 3177 C C . ILE B 1 111 ? 7.145 -11.586 -13.852 1 98.38 111 ILE B C 1
ATOM 3179 O O . ILE B 1 111 ? 7.227 -12.781 -14.125 1 98.38 111 ILE B O 1
ATOM 3183 N N . SER B 1 112 ? 6.195 -10.789 -14.312 1 97.75 112 SER B N 1
ATOM 3184 C CA . SER B 1 112 ? 5.18 -11.281 -15.234 1 97.75 112 SER B CA 1
ATOM 3185 C C . SER B 1 112 ? 5.816 -11.914 -16.469 1 97.75 112 SER B C 1
ATOM 3187 O O . SER B 1 112 ? 5.461 -13.031 -16.859 1 97.75 112 SER B O 1
ATOM 3189 N N . GLU B 1 113 ? 6.785 -11.289 -17.047 1 96.88 113 GLU B N 1
ATOM 3190 C CA . GLU B 1 113 ? 7.48 -11.805 -18.234 1 96.88 113 GLU B CA 1
ATOM 3191 C C . GLU B 1 113 ? 8.297 -13.047 -17.891 1 96.88 113 GLU B C 1
ATOM 3193 O O . GLU B 1 113 ? 8.375 -13.984 -18.688 1 96.88 113 GLU B O 1
ATOM 3198 N N . PHE B 1 114 ? 8.883 -12.992 -16.719 1 97.5 114 PHE B N 1
ATOM 3199 C CA . PHE B 1 114 ? 9.734 -14.102 -16.281 1 97.5 114 PHE B CA 1
ATOM 3200 C C . PHE B 1 114 ? 8.922 -15.367 -16.094 1 97.5 114 PHE B C 1
ATOM 3202 O O . PHE B 1 114 ? 9.328 -16.453 -16.531 1 97.5 114 PHE B O 1
ATOM 3209 N N . ILE B 1 115 ? 7.758 -15.234 -15.477 1 95.56 115 ILE B N 1
ATOM 3210 C CA . ILE B 1 115 ? 6.883 -16.375 -15.227 1 95.56 115 ILE B CA 1
ATOM 3211 C C . ILE B 1 115 ? 6.375 -16.922 -16.562 1 95.56 115 ILE B C 1
ATOM 3213 O O . ILE B 1 115 ? 6.203 -18.141 -16.703 1 95.56 115 ILE B O 1
ATOM 3217 N N . ALA B 1 116 ? 6.094 -16.094 -17.484 1 94 116 ALA B N 1
ATOM 3218 C CA . ALA B 1 116 ? 5.66 -16.516 -18.812 1 94 116 ALA B CA 1
ATOM 3219 C C . ALA B 1 116 ? 6.746 -17.344 -19.5 1 94 116 ALA B C 1
ATOM 3221 O O . ALA B 1 116 ? 6.449 -18.312 -20.203 1 94 116 ALA B O 1
ATOM 3222 N N . ARG B 1 117 ? 8.008 -16.984 -19.25 1 93.19 117 ARG B N 1
ATOM 3223 C CA . ARG B 1 117 ? 9.148 -17.641 -19.875 1 93.19 117 ARG B CA 1
ATOM 3224 C C . ARG B 1 117 ? 9.484 -18.953 -19.156 1 93.19 117 ARG B C 1
ATOM 3226 O O . ARG B 1 117 ? 9.93 -19.906 -19.781 1 93.19 117 ARG B O 1
ATOM 3233 N N . TYR B 1 118 ? 9.297 -18.938 -17.891 1 93.75 118 TYR B N 1
ATOM 3234 C CA . TYR B 1 118 ? 9.617 -20.109 -17.078 1 93.75 118 TYR B CA 1
ATOM 3235 C C . TYR B 1 118 ? 8.406 -20.594 -16.297 1 93.75 118 TYR B C 1
ATOM 3237 O O . TYR B 1 118 ? 8.289 -20.328 -15.094 1 93.75 118 TYR B O 1
ATOM 3245 N N . PRO B 1 119 ? 7.586 -21.391 -16.828 1 90.62 119 PRO B N 1
ATOM 3246 C CA . PRO B 1 119 ? 6.27 -21.719 -16.281 1 90.62 119 PRO B CA 1
ATOM 3247 C C . PRO B 1 119 ? 6.352 -22.578 -15.023 1 90.62 119 PRO B C 1
ATOM 3249 O O . PRO B 1 119 ? 5.355 -22.75 -14.32 1 90.62 119 PRO B O 1
ATOM 3252 N N . GLN B 1 120 ? 7.492 -23.141 -14.742 1 91.75 120 GLN B N 1
ATOM 3253 C CA . GLN B 1 120 ? 7.609 -24 -13.562 1 91.75 120 GLN B CA 1
ATOM 3254 C C . GLN B 1 120 ? 8.07 -23.203 -12.344 1 91.75 120 GLN B C 1
ATOM 3256 O O . GLN B 1 120 ? 8.273 -23.766 -11.266 1 91.75 120 GLN B O 1
ATOM 3261 N N . ILE B 1 121 ? 8.234 -21.938 -12.523 1 93.12 121 ILE B N 1
ATOM 3262 C CA . ILE B 1 121 ? 8.609 -21.062 -11.422 1 93.12 121 ILE B CA 1
ATOM 3263 C C . ILE B 1 121 ? 7.371 -20.391 -10.852 1 93.12 121 ILE B C 1
ATOM 3265 O O . ILE B 1 121 ? 6.496 -19.938 -11.602 1 93.12 121 ILE B O 1
ATOM 3269 N N . ARG B 1 122 ? 7.266 -20.406 -9.578 1 95.5 122 ARG B N 1
ATOM 3270 C CA . ARG B 1 122 ? 6.293 -19.594 -8.852 1 95.5 122 ARG B CA 1
ATOM 3271 C C . ARG B 1 122 ? 6.977 -18.453 -8.125 1 95.5 122 ARG B C 1
ATOM 3273 O O . ARG B 1 122 ? 8.125 -18.562 -7.703 1 95.5 122 ARG B O 1
ATOM 3280 N N . VAL B 1 123 ? 6.266 -17.375 -8.016 1 97.12 123 VAL B N 1
ATOM 3281 C CA . VAL B 1 123 ? 6.875 -16.203 -7.395 1 97.12 123 VAL B CA 1
ATOM 3282 C C . VAL B 1 123 ? 5.996 -15.711 -6.246 1 97.12 123 VAL B C 1
ATOM 3284 O O . VAL B 1 123 ? 4.77 -15.695 -6.355 1 97.12 123 VAL B O 1
ATOM 3287 N N . ARG B 1 124 ? 6.605 -15.375 -5.188 1 95.75 124 ARG B N 1
ATOM 3288 C CA . ARG B 1 124 ? 6.004 -14.602 -4.105 1 95.75 124 ARG B CA 1
ATOM 3289 C C . ARG B 1 124 ? 6.59 -13.195 -4.047 1 95.75 124 ARG B C 1
ATOM 3291 O O . ARG B 1 124 ? 7.789 -13.023 -3.83 1 95.75 124 ARG B O 1
ATOM 3298 N N . LEU B 1 125 ? 5.762 -12.258 -4.336 1 96.06 125 LEU B N 1
ATOM 3299 C CA . LEU B 1 125 ? 6.184 -10.859 -4.312 1 96.06 125 LEU B CA 1
ATOM 3300 C C . LEU B 1 125 ? 5.703 -10.172 -3.039 1 96.06 125 LEU B C 1
ATOM 3302 O O . LEU B 1 125 ? 4.508 -9.906 -2.881 1 96.06 125 LEU B O 1
ATOM 3306 N N . LEU B 1 126 ? 6.633 -9.844 -2.184 1 93.19 126 LEU B N 1
ATOM 3307 C CA . LEU B 1 126 ? 6.367 -9.18 -0.91 1 93.19 126 LEU B CA 1
ATOM 3308 C C . LEU B 1 126 ? 6.66 -7.688 -1.001 1 93.19 126 LEU B C 1
ATOM 3310 O O . LEU B 1 126 ? 7.824 -7.281 -1.069 1 93.19 126 LEU B O 1
ATOM 3314 N N . LEU B 1 127 ? 5.598 -6.918 -0.968 1 91.75 127 LEU B N 1
ATOM 3315 C CA . LEU B 1 127 ? 5.766 -5.473 -1.105 1 91.75 127 LEU B CA 1
ATOM 3316 C C . LEU B 1 127 ? 5.574 -4.773 0.236 1 91.75 127 LEU B C 1
ATOM 3318 O O . LEU B 1 127 ? 4.598 -5.035 0.941 1 91.75 127 LEU B O 1
ATOM 3322 N N . SER B 1 128 ? 6.562 -3.902 0.554 1 87.69 128 SER B N 1
ATOM 3323 C CA . SER B 1 128 ? 6.496 -3.139 1.796 1 87.69 128 SER B CA 1
ATOM 3324 C C . SER B 1 128 ? 7.41 -1.918 1.741 1 87.69 128 SER B C 1
ATOM 3326 O O . SER B 1 128 ? 8.508 -1.981 1.186 1 87.69 128 SER B O 1
ATOM 3328 N N . ASP B 1 129 ? 6.902 -0.866 2.361 1 84.94 129 ASP B N 1
ATOM 3329 C CA . ASP B 1 129 ? 7.73 0.332 2.439 1 84.94 129 ASP B CA 1
ATOM 3330 C C . ASP B 1 129 ? 8.484 0.394 3.766 1 84.94 129 ASP B C 1
ATOM 3332 O O . ASP B 1 129 ? 9.211 1.354 4.027 1 84.94 129 ASP B O 1
ATOM 3336 N N . ARG B 1 130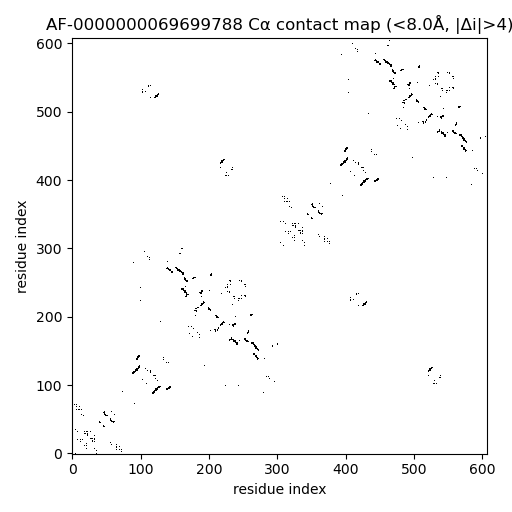 ? 8.195 -0.577 4.496 1 70.12 130 ARG B N 1
ATOM 3337 C CA . ARG B 1 130 ? 8.945 -0.688 5.742 1 70.12 130 ARG B CA 1
ATOM 3338 C C . ARG B 1 130 ? 10.164 -1.592 5.57 1 70.12 130 ARG B C 1
ATOM 3340 O O . ARG B 1 130 ? 10.133 -2.541 4.785 1 70.12 130 ARG B O 1
ATOM 3347 N N . ASN B 1 131 ? 11.406 -1.075 5.719 1 53.03 131 ASN B N 1
ATOM 3348 C CA . ASN B 1 131 ? 12.555 -1.959 5.562 1 53.03 131 ASN B CA 1
ATOM 3349 C C . ASN B 1 131 ? 12.336 -3.295 6.262 1 53.03 131 ASN B C 1
ATOM 3351 O O . ASN B 1 131 ? 12.344 -3.363 7.492 1 53.03 131 ASN B O 1
ATOM 3355 N N . ALA B 1 132 ? 11.445 -3.947 5.695 1 50.62 132 ALA B N 1
ATOM 3356 C CA . ALA B 1 132 ? 11.211 -5.285 6.23 1 50.62 132 ALA B CA 1
ATOM 3357 C C . ALA B 1 132 ? 12.531 -5.98 6.566 1 50.62 132 ALA B C 1
ATOM 3359 O O . ALA B 1 132 ? 13.547 -5.746 5.91 1 50.62 132 ALA B O 1
ATOM 3360 N N . ASP B 1 133 ? 12.57 -6.465 7.734 1 50.12 133 ASP B N 1
ATOM 3361 C CA . ASP B 1 133 ? 13.695 -7.34 8.039 1 50.12 133 ASP B CA 1
ATOM 3362 C C . ASP B 1 133 ? 13.82 -8.461 7.012 1 50.12 133 ASP B C 1
ATOM 3364 O O . ASP B 1 133 ? 12.945 -9.328 6.918 1 50.12 133 ASP B O 1
ATOM 3368 N N . LEU B 1 134 ? 14.516 -8.211 5.918 1 53.12 134 LEU B N 1
ATOM 3369 C CA . LEU B 1 134 ? 14.828 -9.148 4.844 1 53.12 134 LEU B CA 1
ATOM 3370 C C . LEU B 1 134 ? 15.102 -10.539 5.402 1 53.12 134 LEU B C 1
ATOM 3372 O O . LEU B 1 134 ? 14.797 -11.547 4.754 1 53.12 134 LEU B O 1
ATOM 3376 N N . VAL B 1 135 ? 15.672 -10.523 6.523 1 48.44 135 VAL B N 1
ATOM 3377 C CA . VAL B 1 135 ? 16.234 -11.766 7.047 1 48.44 135 VAL B CA 1
ATOM 3378 C C . VAL B 1 135 ? 15.102 -12.672 7.543 1 48.44 135 VAL B C 1
ATOM 3380 O O . VAL B 1 135 ? 15.125 -13.883 7.316 1 48.44 135 VAL B O 1
ATOM 3383 N N . SER B 1 136 ? 14.125 -11.953 8.016 1 51.62 136 SER B N 1
ATOM 3384 C CA . SER B 1 136 ? 13.148 -12.812 8.688 1 51.62 136 SER B CA 1
ATOM 3385 C C . SER B 1 136 ? 12.211 -13.469 7.684 1 51.62 136 SER B C 1
ATOM 3387 O O . SER B 1 136 ? 11.711 -14.57 7.922 1 51.62 136 SER B O 1
ATOM 3389 N N . ASP B 1 137 ? 12.07 -12.844 6.496 1 58.44 137 ASP B N 1
ATOM 3390 C CA . ASP B 1 137 ? 11.039 -13.398 5.621 1 58.44 137 ASP B CA 1
ATOM 3391 C C . ASP B 1 137 ? 11.656 -14.297 4.555 1 58.44 137 ASP B C 1
ATOM 3393 O O . ASP B 1 137 ? 10.945 -14.805 3.678 1 58.44 137 ASP B O 1
ATOM 3397 N N . HIS B 1 138 ? 12.789 -14.906 4.707 1 74.81 138 HIS B N 1
ATOM 3398 C CA . HIS B 1 138 ? 13.461 -15.742 3.717 1 74.81 138 HIS B CA 1
ATOM 3399 C C . HIS B 1 138 ? 13.328 -15.156 2.316 1 74.81 138 HIS B C 1
ATOM 3401 O O . HIS B 1 138 ? 12.758 -15.789 1.422 1 74.81 138 HIS B O 1
ATOM 3407 N N . VAL B 1 139 ? 13.75 -14.086 2.068 1 86.19 139 VAL B N 1
ATOM 3408 C CA . VAL B 1 139 ? 13.727 -13.383 0.79 1 86.19 139 VAL B CA 1
ATOM 3409 C C . VAL B 1 139 ? 14.938 -13.797 -0.048 1 86.19 139 VAL B C 1
ATOM 3411 O O . VAL B 1 139 ? 16.078 -13.773 0.435 1 86.19 139 VAL B O 1
ATOM 3414 N N . ASP B 1 140 ? 14.586 -14.32 -1.269 1 87.75 140 ASP B N 1
ATOM 3415 C CA . ASP B 1 140 ? 15.656 -14.695 -2.188 1 87.75 140 ASP B CA 1
ATOM 3416 C C . ASP B 1 140 ? 16.328 -13.469 -2.785 1 87.75 140 ASP B C 1
ATOM 3418 O O . ASP B 1 140 ? 17.547 -13.461 -3.012 1 87.75 140 ASP B O 1
ATOM 3422 N N . LEU B 1 141 ? 15.516 -12.5 -3.084 1 91.44 141 LEU B N 1
ATOM 3423 C CA . LEU B 1 141 ? 15.969 -11.289 -3.754 1 91.44 141 LEU B CA 1
ATOM 3424 C C . LEU B 1 141 ? 15.18 -10.078 -3.285 1 91.44 141 LEU B C 1
ATOM 3426 O O . LEU B 1 141 ? 13.953 -10.148 -3.131 1 91.44 141 LEU B O 1
ATOM 3430 N N . ALA B 1 142 ? 15.922 -8.961 -3.117 1 92.25 142 ALA B N 1
ATOM 3431 C CA . ALA B 1 142 ? 15.266 -7.734 -2.686 1 92.25 142 ALA B CA 1
ATOM 3432 C C . ALA B 1 142 ? 15.719 -6.543 -3.525 1 92.25 142 ALA B C 1
ATOM 3434 O O . ALA B 1 142 ? 16.906 -6.402 -3.822 1 92.25 142 ALA B O 1
ATOM 3435 N N . VAL B 1 143 ? 14.727 -5.762 -3.93 1 93.94 143 VAL B N 1
ATOM 3436 C CA . VAL B 1 143 ? 15.039 -4.434 -4.445 1 93.94 143 VAL B CA 1
ATOM 3437 C C . VAL B 1 143 ? 14.953 -3.408 -3.316 1 93.94 143 VAL B C 1
ATOM 3439 O O . VAL B 1 143 ? 13.969 -3.375 -2.57 1 93.94 143 VAL B O 1
ATOM 3442 N N . ARG B 1 144 ? 15.977 -2.605 -3.207 1 92.19 144 ARG B N 1
ATOM 3443 C CA . ARG B 1 144 ? 16.016 -1.605 -2.143 1 92.19 144 ARG B CA 1
ATOM 3444 C C . ARG B 1 144 ? 16.406 -0.239 -2.689 1 92.19 144 ARG B C 1
ATOM 3446 O O . ARG B 1 144 ? 17.297 -0.139 -3.547 1 92.19 144 ARG B O 1
ATOM 3453 N N . ILE B 1 145 ? 15.734 0.688 -2.168 1 93 145 ILE B N 1
ATOM 3454 C CA . ILE B 1 145 ? 16.062 2.08 -2.461 1 93 145 ILE B CA 1
ATOM 3455 C C . ILE B 1 145 ? 16.547 2.775 -1.193 1 93 145 ILE B C 1
ATOM 3457 O O . ILE B 1 145 ? 15.82 2.84 -0.195 1 93 145 ILE B O 1
ATOM 3461 N N . GLY B 1 146 ? 17.688 3.303 -1.23 1 89.5 146 GLY B N 1
ATOM 3462 C CA . GLY B 1 146 ? 18.297 3.926 -0.07 1 89.5 146 GLY B CA 1
ATOM 3463 C C . GLY B 1 146 ? 19.562 3.217 0.393 1 89.5 146 GLY B C 1
ATOM 3464 O O . GLY B 1 146 ? 19.953 2.211 -0.194 1 89.5 146 GLY B O 1
ATOM 3465 N N . ASP B 1 147 ? 20.094 3.691 1.47 1 80.81 147 ASP B N 1
ATOM 3466 C CA . ASP B 1 147 ? 21.344 3.125 1.985 1 80.81 147 ASP B CA 1
ATOM 3467 C C . ASP B 1 147 ? 21.094 1.772 2.648 1 80.81 147 ASP B C 1
ATOM 3469 O O . ASP B 1 147 ? 20.047 1.562 3.273 1 80.81 147 ASP B O 1
ATOM 3473 N N . LEU B 1 148 ? 22 0.92 2.35 1 75.94 148 LEU B N 1
ATOM 3474 C CA . LEU B 1 148 ? 21.859 -0.438 2.863 1 75.94 148 LEU B CA 1
ATOM 3475 C C . LEU B 1 148 ? 22.562 -0.588 4.203 1 75.94 148 LEU B C 1
ATOM 3477 O O . LEU B 1 148 ? 23.641 -0.025 4.41 1 75.94 148 LEU B O 1
ATOM 3481 N N . ALA B 1 149 ? 21.766 -1.248 5.055 1 68.44 149 ALA B N 1
ATOM 3482 C CA . ALA B 1 149 ? 22.484 -1.655 6.262 1 68.44 149 ALA B CA 1
ATOM 3483 C C . ALA B 1 149 ? 23.453 -2.795 5.965 1 68.44 149 ALA B C 1
ATOM 3485 O O . ALA B 1 149 ? 23.375 -3.426 4.91 1 68.44 149 ALA B O 1
ATOM 3486 N N . ASP B 1 150 ? 24.359 -2.973 6.824 1 63.19 150 ASP B N 1
ATOM 3487 C CA . ASP B 1 150 ? 25.297 -4.086 6.691 1 63.19 150 ASP B CA 1
ATOM 3488 C C . ASP B 1 150 ? 24.562 -5.422 6.656 1 63.19 150 ASP B C 1
ATOM 3490 O O . ASP B 1 150 ? 23.656 -5.656 7.453 1 63.19 150 ASP B O 1
ATOM 3494 N N . SER B 1 151 ? 24.578 -5.953 5.457 1 65.62 151 SER B N 1
ATOM 3495 C CA . SER B 1 151 ? 23.969 -7.273 5.391 1 65.62 151 SER B CA 1
ATOM 3496 C C . SER B 1 151 ? 24.891 -8.281 4.715 1 65.62 151 SER B C 1
ATOM 3498 O O . SER B 1 151 ? 25.891 -7.898 4.098 1 65.62 151 SER B O 1
ATOM 3500 N N . SER B 1 152 ? 24.625 -9.531 5.035 1 68.06 152 SER B N 1
ATOM 3501 C CA . SER B 1 152 ? 25.344 -10.633 4.418 1 68.06 152 SER B CA 1
ATOM 3502 C C . SER B 1 152 ? 24.906 -10.844 2.971 1 68.06 152 SER B C 1
ATOM 3504 O O . SER B 1 152 ? 25.469 -11.68 2.262 1 68.06 152 SER B O 1
ATOM 3506 N N . MET B 1 153 ? 24.203 -9.914 2.529 1 74.19 153 MET B N 1
ATOM 3507 C CA . MET B 1 153 ? 23.688 -10.078 1.172 1 74.19 153 MET B CA 1
ATOM 3508 C C . MET B 1 153 ? 24.594 -9.383 0.159 1 74.19 153 MET B C 1
ATOM 3510 O O . MET B 1 153 ? 25.297 -8.422 0.498 1 74.19 153 MET B O 1
ATOM 3514 N N . VAL B 1 154 ? 24.641 -10.047 -0.971 1 81.88 154 VAL B N 1
ATOM 3515 C CA . VAL B 1 154 ? 25.328 -9.414 -2.092 1 81.88 154 VAL B CA 1
ATOM 3516 C C . VAL B 1 154 ? 24.484 -8.281 -2.648 1 81.88 154 VAL B C 1
ATOM 3518 O O . VAL B 1 154 ? 23.266 -8.438 -2.83 1 81.88 154 VAL B O 1
ATOM 3521 N N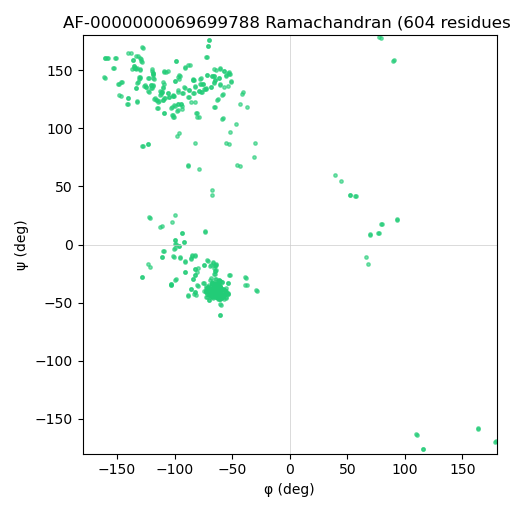 . ALA B 1 155 ? 25.125 -7.211 -2.863 1 87.44 155 ALA B N 1
ATOM 3522 C CA . ALA B 1 155 ? 24.406 -6.043 -3.383 1 87.44 155 ALA B CA 1
ATOM 3523 C C . ALA B 1 155 ? 24.906 -5.676 -4.777 1 87.44 155 ALA B C 1
ATOM 3525 O O . ALA B 1 155 ? 26.109 -5.527 -4.996 1 87.44 155 ALA B O 1
ATOM 3526 N N . THR B 1 156 ? 23.984 -5.629 -5.691 1 88.19 156 THR B N 1
ATOM 3527 C CA . THR B 1 156 ? 24.266 -5.121 -7.031 1 88.19 156 THR B CA 1
ATOM 3528 C C . THR B 1 156 ? 23.594 -3.762 -7.238 1 88.19 156 THR B C 1
ATOM 3530 O O . THR B 1 156 ? 22.375 -3.627 -7.07 1 88.19 156 THR B O 1
ATOM 3533 N N . ARG B 1 157 ? 24.406 -2.814 -7.637 1 92.31 157 ARG B N 1
ATOM 3534 C CA . ARG B 1 157 ? 23.875 -1.479 -7.875 1 92.31 157 ARG B CA 1
ATOM 3535 C C . ARG B 1 157 ? 23.125 -1.423 -9.195 1 92.31 157 ARG B C 1
ATOM 3537 O O . ARG B 1 157 ? 23.625 -1.868 -10.227 1 92.31 157 ARG B O 1
ATOM 3544 N N . LEU B 1 158 ? 21.953 -0.884 -9.125 1 95.69 158 LEU B N 1
ATOM 3545 C CA . LEU B 1 158 ? 21.125 -0.743 -10.328 1 95.69 158 LEU B CA 1
ATOM 3546 C C . LEU B 1 158 ? 21.156 0.695 -10.836 1 95.69 158 LEU B C 1
ATOM 3548 O O . LEU B 1 158 ? 21.062 0.933 -12.039 1 95.69 158 LEU B O 1
ATOM 3552 N N . GLY B 1 159 ? 21.219 1.656 -9.953 1 95.88 159 GLY B N 1
ATOM 3553 C CA . GLY B 1 159 ? 21.141 3.074 -10.273 1 95.88 159 GLY B CA 1
ATOM 3554 C C . GLY B 1 159 ? 20.844 3.938 -9.062 1 95.88 159 GLY B C 1
ATOM 3555 O O . GLY B 1 159 ? 21.234 3.609 -7.941 1 95.88 159 GLY B O 1
ATOM 3556 N N . THR B 1 160 ? 20.328 5.094 -9.367 1 96 160 THR B N 1
ATOM 3557 C CA . THR B 1 160 ? 19.984 6.027 -8.305 1 96 160 THR B CA 1
ATOM 3558 C C . THR B 1 160 ? 18.594 6.609 -8.531 1 96 160 THR B C 1
ATOM 3560 O O . THR B 1 160 ? 18 6.438 -9.602 1 96 160 THR B O 1
ATOM 3563 N N . MET B 1 161 ? 18.062 7.141 -7.488 1 97 161 MET B N 1
ATOM 3564 C CA . MET B 1 161 ? 16.719 7.719 -7.492 1 97 161 MET B CA 1
ATOM 3565 C C . MET B 1 161 ? 16.719 9.094 -6.836 1 97 161 MET B C 1
ATOM 3567 O O . MET B 1 161 ? 17.125 9.234 -5.68 1 97 161 MET B O 1
ATOM 3571 N N . ARG B 1 162 ? 16.266 10.102 -7.578 1 97.19 162 ARG B N 1
ATOM 3572 C CA . ARG B 1 162 ? 16.172 11.453 -7.023 1 97.19 162 ARG B CA 1
ATOM 3573 C C . ARG B 1 162 ? 15.125 11.508 -5.91 1 97.19 162 ARG B C 1
ATOM 3575 O O . ARG B 1 162 ? 14.141 10.766 -5.938 1 97.19 162 ARG B O 1
ATOM 3582 N N . ILE B 1 163 ? 15.406 12.305 -4.945 1 96.69 163 ILE B N 1
ATOM 3583 C CA . ILE B 1 163 ? 14.453 12.688 -3.916 1 96.69 163 ILE B CA 1
ATOM 3584 C C . ILE B 1 163 ? 13.969 14.117 -4.168 1 96.69 163 ILE B C 1
ATOM 3586 O O . ILE B 1 163 ? 14.781 15.047 -4.254 1 96.69 163 ILE B O 1
ATOM 3590 N N . VAL B 1 164 ? 12.641 14.289 -4.227 1 97.62 164 VAL B N 1
ATOM 3591 C CA . VAL B 1 164 ? 12.156 15.578 -4.73 1 97.62 164 VAL B CA 1
ATOM 3592 C C . VAL B 1 164 ? 11.039 16.094 -3.832 1 97.62 164 VAL B C 1
ATOM 3594 O O . VAL B 1 164 ? 10.344 15.312 -3.18 1 97.62 164 VAL B O 1
ATOM 3597 N N . ALA B 1 165 ? 10.922 17.328 -3.795 1 98.12 165 ALA B N 1
ATOM 3598 C CA . ALA B 1 165 ? 9.742 18 -3.252 1 98.12 165 ALA B CA 1
ATOM 3599 C C . ALA B 1 165 ? 8.805 18.453 -4.371 1 98.12 165 ALA B C 1
ATOM 3601 O O . ALA B 1 165 ? 9.258 18.938 -5.414 1 98.12 165 ALA B O 1
ATOM 3602 N N . CYS B 1 166 ? 7.473 18.312 -4.145 1 98.5 166 CYS B N 1
ATOM 3603 C CA . CYS B 1 166 ? 6.539 18.688 -5.199 1 98.5 166 CYS B CA 1
ATOM 3604 C C . CYS B 1 166 ? 5.203 19.125 -4.617 1 98.5 166 CYS B C 1
ATOM 3606 O O . CYS B 1 166 ? 4.887 18.812 -3.467 1 98.5 166 CYS B O 1
ATOM 3608 N N . ALA B 1 167 ? 4.461 19.828 -5.379 1 98.69 167 ALA B N 1
ATOM 3609 C CA . ALA B 1 167 ? 3.143 20.344 -5.004 1 98.69 167 ALA B CA 1
ATOM 3610 C C . ALA B 1 167 ? 2.309 20.656 -6.238 1 98.69 167 ALA B C 1
ATOM 3612 O O . ALA B 1 167 ? 2.844 20.781 -7.344 1 98.69 167 ALA B O 1
ATOM 3613 N N . HIS B 1 168 ? 1.028 20.719 -5.988 1 98.56 168 HIS B N 1
ATOM 3614 C CA . HIS B 1 168 ? 0.125 21.172 -7.043 1 98.56 168 HIS B CA 1
ATOM 3615 C C . HIS B 1 168 ? 0.388 22.625 -7.422 1 98.56 168 HIS B C 1
ATOM 3617 O O . HIS B 1 168 ? 0.61 23.469 -6.547 1 98.56 168 HIS B O 1
ATOM 3623 N N . PRO B 1 169 ? 0.311 22.984 -8.68 1 98.06 169 PRO B N 1
ATOM 3624 C CA . PRO B 1 169 ? 0.571 24.359 -9.117 1 98.06 169 PRO B CA 1
ATOM 3625 C C . PRO B 1 169 ? -0.365 25.375 -8.453 1 98.06 169 PRO B C 1
ATOM 3627 O O . PRO B 1 169 ? 0.034 26.516 -8.203 1 98.06 169 PRO B O 1
ATOM 3630 N N . ALA B 1 170 ? -1.527 24.984 -8.18 1 96.56 170 ALA B N 1
ATOM 3631 C CA . ALA B 1 170 ? -2.486 25.906 -7.57 1 96.56 170 ALA B CA 1
ATOM 3632 C C . ALA B 1 170 ? -2.016 26.344 -6.191 1 96.56 170 ALA B C 1
ATOM 3634 O O . ALA B 1 170 ? -2.297 27.469 -5.766 1 96.56 170 ALA B O 1
ATOM 3635 N N . LEU B 1 171 ? -1.379 25.516 -5.492 1 96.31 171 LEU B N 1
ATOM 3636 C CA . LEU B 1 171 ? -0.836 25.859 -4.188 1 96.31 171 LEU B CA 1
ATOM 3637 C C . LEU B 1 171 ? 0.243 26.938 -4.316 1 96.31 171 LEU B C 1
ATOM 3639 O O . LEU B 1 171 ? 0.326 27.844 -3.484 1 96.31 171 LEU B O 1
ATOM 3643 N N . LEU B 1 172 ? 1.007 26.797 -5.352 1 96 172 LEU B N 1
ATOM 3644 C CA . LEU B 1 172 ? 2.086 27.75 -5.586 1 96 172 LEU B CA 1
ATOM 3645 C C . LEU B 1 172 ? 1.531 29.109 -5.984 1 96 172 LEU B C 1
ATOM 3647 O O . LEU B 1 172 ? 2.096 30.141 -5.625 1 96 172 LEU B O 1
ATOM 3651 N N . ALA B 1 173 ? 0.468 29.047 -6.695 1 96.25 173 ALA B N 1
ATOM 3652 C CA . ALA B 1 173 ? -0.204 30.297 -7.055 1 96.25 173 ALA B CA 1
ATOM 3653 C C . ALA B 1 173 ? -0.747 31 -5.812 1 96.25 173 ALA B C 1
ATOM 3655 O O . ALA B 1 173 ? -0.703 32.219 -5.723 1 96.25 173 ALA B O 1
ATOM 3656 N N . LYS B 1 174 ? -1.171 30.266 -4.871 1 95.06 174 LYS B N 1
ATOM 3657 C CA . LYS B 1 174 ? -1.811 30.797 -3.672 1 95.06 174 LYS B CA 1
ATOM 3658 C C . LYS B 1 174 ? -0.771 31.25 -2.652 1 95.06 174 LYS B C 1
ATOM 3660 O O . LYS B 1 174 ? -0.911 32.312 -2.051 1 95.06 174 LYS B O 1
ATOM 3665 N N . TYR B 1 175 ? 0.288 30.5 -2.488 1 95.94 175 TYR B N 1
ATOM 3666 C CA . TYR B 1 175 ? 1.209 30.734 -1.38 1 95.94 175 TYR B CA 1
ATOM 3667 C C . TYR B 1 175 ? 2.547 31.266 -1.884 1 95.94 175 TYR B C 1
ATOM 3669 O O . TYR B 1 175 ? 3.377 31.719 -1.096 1 95.94 175 TYR B O 1
ATOM 3677 N N . GLY B 1 176 ? 2.756 31.219 -3.242 1 95.75 176 GLY B N 1
ATOM 3678 C CA . GLY B 1 176 ? 4.051 31.578 -3.803 1 95.75 176 GLY B CA 1
ATOM 3679 C C . GLY B 1 176 ? 4.988 30.391 -3.914 1 95.75 176 GLY B C 1
ATOM 3680 O O . GLY B 1 176 ? 4.852 29.406 -3.176 1 95.75 176 GLY B O 1
ATOM 3681 N N . GLU B 1 177 ? 5.973 30.453 -4.762 1 96.38 177 GLU B N 1
ATOM 3682 C CA . GLU B 1 177 ? 6.965 29.391 -4.941 1 96.38 177 GLU B CA 1
ATOM 3683 C C . GLU B 1 177 ? 8.133 29.562 -3.965 1 96.38 177 GLU B C 1
ATOM 3685 O O . GLU B 1 177 ? 8.734 30.625 -3.891 1 96.38 177 GLU B O 1
ATOM 3690 N N . PRO B 1 178 ? 8.398 28.531 -3.273 1 97.5 178 PRO B N 1
ATOM 3691 C CA . PRO B 1 178 ? 9.547 28.625 -2.365 1 97.5 178 PRO B CA 1
ATOM 3692 C C . PRO B 1 178 ? 10.875 28.781 -3.105 1 97.5 178 PRO B C 1
ATOM 3694 O O . PRO B 1 178 ? 11.109 28.109 -4.109 1 97.5 178 PRO B O 1
ATOM 3697 N N . GLN B 1 179 ? 11.727 29.625 -2.582 1 95.94 179 GLN B N 1
ATOM 3698 C CA . GLN B 1 179 ? 13.031 29.859 -3.188 1 95.94 179 GLN B CA 1
ATOM 3699 C C . GLN B 1 179 ? 14.133 29.141 -2.406 1 95.94 179 GLN B C 1
ATOM 3701 O O . GLN B 1 179 ? 15.195 28.828 -2.955 1 95.94 179 GLN B O 1
ATOM 3706 N N . ARG B 1 180 ? 13.938 29.078 -1.169 1 96.44 180 ARG B N 1
ATOM 3707 C CA . ARG B 1 180 ? 14.828 28.312 -0.291 1 96.44 180 ARG B CA 1
ATOM 3708 C C . ARG B 1 180 ? 14.031 27.391 0.615 1 96.44 180 ARG B C 1
ATOM 3710 O O . ARG B 1 180 ? 12.828 27.578 0.804 1 96.44 180 ARG B O 1
ATOM 3717 N N . PRO B 1 181 ? 14.672 26.344 1.183 1 97.31 181 PRO B N 1
ATOM 3718 C CA . PRO B 1 181 ? 13.961 25.297 1.937 1 97.31 181 PRO B CA 1
ATOM 3719 C C . PRO B 1 181 ? 13.141 25.875 3.09 1 97.31 181 PRO B C 1
ATOM 3721 O O . PRO B 1 181 ? 12 25.438 3.314 1 97.31 181 PRO B O 1
ATOM 3724 N N . ARG B 1 182 ? 13.586 26.828 3.803 1 95.31 182 ARG B N 1
ATOM 3725 C CA . ARG B 1 182 ? 12.867 27.375 4.953 1 95.31 182 ARG B CA 1
ATOM 3726 C C . ARG B 1 182 ? 11.555 28.031 4.52 1 95.31 182 ARG B C 1
ATOM 3728 O O . ARG B 1 182 ? 10.648 28.203 5.336 1 95.31 182 ARG B O 1
ATOM 3735 N N . ASP B 1 183 ? 11.453 28.453 3.201 1 96.81 183 ASP B N 1
ATOM 3736 C CA . ASP B 1 183 ? 10.227 29.047 2.672 1 96.81 183 ASP B CA 1
ATOM 3737 C C . ASP B 1 183 ? 9.078 28.031 2.691 1 96.81 183 ASP B C 1
ATOM 3739 O O . ASP B 1 183 ? 7.914 28.406 2.596 1 96.81 183 ASP B O 1
ATOM 3743 N N . LEU B 1 184 ? 9.383 26.719 2.816 1 97.12 184 LEU B N 1
ATOM 3744 C CA . LEU B 1 184 ? 8.375 25.672 2.836 1 97.12 184 LEU B CA 1
ATOM 3745 C C . LEU B 1 184 ? 7.48 25.797 4.062 1 97.12 184 LEU B C 1
ATOM 3747 O O . LEU B 1 184 ? 6.375 25.25 4.094 1 97.12 184 LEU B O 1
ATOM 3751 N N . ALA B 1 185 ? 7.914 26.516 5.047 1 94.25 185 ALA B N 1
ATOM 3752 C CA . ALA B 1 185 ? 7.16 26.672 6.285 1 94.25 185 ALA B CA 1
ATOM 3753 C C . ALA B 1 185 ? 5.852 27.422 6.035 1 94.25 185 ALA B C 1
ATOM 3755 O O . ALA B 1 185 ? 4.922 27.344 6.84 1 94.25 185 ALA B O 1
ATOM 3756 N N . ALA B 1 186 ? 5.789 28.141 4.949 1 94.94 186 ALA B N 1
ATOM 3757 C CA . ALA B 1 186 ? 4.602 28.938 4.625 1 94.94 186 ALA B CA 1
ATOM 3758 C C . ALA B 1 186 ? 3.557 28.078 3.91 1 94.94 186 ALA B C 1
ATOM 3760 O O . ALA B 1 186 ? 2.424 28.531 3.707 1 94.94 186 ALA B O 1
ATOM 3761 N N . LEU B 1 187 ? 3.936 26.891 3.537 1 96.38 187 LEU B N 1
ATOM 3762 C CA . LEU B 1 187 ? 3.053 26.016 2.768 1 96.38 187 LEU B CA 1
ATOM 3763 C C . LEU B 1 187 ? 2.559 24.844 3.619 1 96.38 187 LEU B C 1
ATOM 3765 O O . LEU B 1 187 ? 3.242 24.422 4.555 1 96.38 187 LEU B O 1
ATOM 3769 N N . PRO B 1 188 ? 1.289 24.344 3.322 1 97.31 188 PRO B N 1
ATOM 3770 C CA . PRO B 1 188 ? 0.881 23.094 3.965 1 97.31 188 PRO B CA 1
ATOM 3771 C C . PRO B 1 188 ? 1.783 21.906 3.596 1 97.31 188 PRO B C 1
ATOM 3773 O O . PRO B 1 188 ? 2.246 21.812 2.455 1 97.31 188 PRO B O 1
ATOM 3776 N N . ILE B 1 189 ? 1.999 21.062 4.586 1 97.19 189 ILE B N 1
ATOM 3777 C CA . ILE B 1 189 ? 2.955 19.969 4.41 1 97.19 189 ILE B CA 1
ATOM 3778 C C . ILE B 1 189 ? 2.242 18.625 4.555 1 97.19 189 ILE B C 1
ATOM 3780 O O . ILE B 1 189 ? 1.383 18.469 5.426 1 97.19 189 ILE B O 1
ATOM 3784 N N . ILE B 1 190 ? 2.586 17.719 3.666 1 97.62 190 ILE B N 1
ATOM 3785 C CA . ILE B 1 190 ? 2.188 16.312 3.775 1 97.62 190 ILE B CA 1
ATOM 3786 C C . ILE B 1 190 ? 3.355 15.492 4.309 1 97.62 190 ILE B C 1
ATOM 3788 O O . ILE B 1 190 ? 4.461 15.547 3.764 1 97.62 190 ILE B O 1
ATOM 3792 N N . ARG B 1 191 ? 3.098 14.758 5.332 1 95.81 191 ARG B N 1
ATOM 3793 C CA . ARG B 1 191 ? 4.137 13.922 5.926 1 95.81 191 ARG B CA 1
ATOM 3794 C C . ARG B 1 191 ? 3.863 12.445 5.672 1 95.81 191 ARG B C 1
ATOM 3796 O O . ARG B 1 191 ? 2.723 11.992 5.789 1 95.81 191 ARG B O 1
ATOM 3803 N N . ILE B 1 192 ? 4.871 11.758 5.293 1 93.38 192 ILE B N 1
ATOM 3804 C CA . ILE B 1 192 ? 4.805 10.297 5.223 1 93.38 192 ILE B CA 1
ATOM 3805 C C . ILE B 1 192 ? 5.332 9.695 6.523 1 93.38 192 ILE B C 1
ATOM 3807 O O . ILE B 1 192 ? 6.504 9.867 6.863 1 93.38 192 ILE B O 1
ATOM 3811 N N . GLU B 1 193 ? 4.473 8.984 7.113 1 86.44 193 GLU B N 1
ATOM 3812 C CA . GLU B 1 193 ? 4.875 8.383 8.383 1 86.44 193 GLU B CA 1
ATOM 3813 C C . GLU B 1 193 ? 5.742 7.148 8.148 1 86.44 193 GLU B C 1
ATOM 3815 O O . GLU B 1 193 ? 5.492 6.371 7.227 1 86.44 193 GLU B O 1
ATOM 3820 N N . SER B 1 194 ? 6.77 7.07 8.789 1 71.81 194 SER B N 1
ATOM 3821 C CA . SER B 1 194 ? 7.707 5.953 8.773 1 71.81 194 SER B CA 1
ATOM 3822 C C . SER B 1 194 ? 7.906 5.387 10.18 1 71.81 194 SER B C 1
ATOM 3824 O O . SER B 1 194 ? 7.707 6.09 11.172 1 71.81 194 SER B O 1
ATOM 3826 N N . PRO B 1 195 ? 8.031 4.133 10.133 1 58.03 195 PRO B N 1
ATOM 3827 C CA . PRO B 1 195 ? 8.352 3.592 11.453 1 58.03 195 PRO B CA 1
ATOM 3828 C C . PRO B 1 195 ? 9.555 4.277 12.102 1 58.03 195 PRO B C 1
ATOM 3830 O O . PRO B 1 195 ? 9.703 4.246 13.328 1 58.03 195 PRO B O 1
ATOM 3833 N N . MET B 1 196 ? 10.367 4.777 11.219 1 54.31 196 MET B N 1
ATOM 3834 C CA . MET B 1 196 ? 11.516 5.516 11.734 1 54.31 196 MET B CA 1
ATOM 3835 C C . MET B 1 196 ? 11.141 6.957 12.055 1 54.31 196 MET B C 1
ATOM 3837 O O . MET B 1 196 ? 10.266 7.531 11.398 1 54.31 196 MET B O 1
ATOM 3841 N N . PRO B 1 197 ? 11.727 7.332 13.117 1 50.75 197 PRO B N 1
ATOM 3842 C CA . PRO B 1 197 ? 11.43 8.727 13.461 1 50.75 197 PRO B CA 1
ATOM 3843 C C . PRO B 1 197 ? 11.656 9.68 12.297 1 50.75 197 PRO B C 1
ATOM 3845 O O . PRO B 1 197 ? 12.594 9.5 11.508 1 50.75 197 PRO B O 1
ATOM 3848 N N . TYR B 1 198 ? 10.688 10.547 12.336 1 58.56 198 TYR B N 1
ATOM 3849 C CA . TYR B 1 198 ? 10.789 11.578 11.312 1 58.56 198 TYR B CA 1
ATOM 3850 C C . TYR B 1 198 ? 12.055 12.414 11.5 1 58.56 198 TYR B C 1
ATOM 3852 O O . TYR B 1 198 ? 12.297 12.938 12.586 1 58.56 198 TYR B O 1
ATOM 3860 N N . ARG B 1 199 ? 12.867 12.492 10.516 1 68.5 199 ARG B N 1
ATOM 3861 C CA . ARG B 1 199 ? 14.156 13.164 10.617 1 68.5 199 ARG B CA 1
ATOM 3862 C C . ARG B 1 199 ? 14.188 14.445 9.789 1 68.5 199 ARG B C 1
ATOM 3864 O O . ARG B 1 199 ? 15.25 15.008 9.547 1 68.5 199 ARG B O 1
ATOM 3871 N N . GLY B 1 200 ? 13.047 14.852 9.438 1 86.5 200 GLY B N 1
ATOM 3872 C CA . GLY B 1 200 ? 13.023 16.078 8.656 1 86.5 200 GLY B CA 1
ATOM 3873 C C . GLY B 1 200 ? 13.398 15.883 7.203 1 86.5 200 GLY B C 1
ATOM 3874 O O . GLY B 1 200 ? 13.68 14.758 6.781 1 86.5 200 GLY B O 1
ATOM 3875 N N . TRP B 1 201 ? 13.336 17 6.523 1 93.62 201 TRP B N 1
ATOM 3876 C CA . TRP B 1 201 ? 13.719 17 5.117 1 93.62 201 TRP B CA 1
ATOM 3877 C C . TRP B 1 201 ? 15.125 17.578 4.938 1 93.62 201 TRP B C 1
ATOM 3879 O O . TRP B 1 201 ? 15.398 18.703 5.375 1 93.62 201 TRP B O 1
ATOM 3889 N N . ARG B 1 202 ? 15.945 16.844 4.254 1 94.44 202 ARG B N 1
ATOM 3890 C CA . ARG B 1 202 ? 17.312 17.281 3.99 1 94.44 202 ARG B CA 1
ATOM 3891 C C . ARG B 1 202 ? 17.422 17.938 2.617 1 94.44 202 ARG B C 1
ATOM 3893 O O . ARG B 1 202 ? 16.797 17.469 1.654 1 94.44 202 ARG B O 1
ATOM 3900 N N . PHE B 1 203 ? 18.25 18.984 2.561 1 96.81 203 PHE B N 1
ATOM 3901 C CA . PHE B 1 203 ? 18.562 19.688 1.324 1 96.81 203 PHE B CA 1
ATOM 3902 C C . PHE B 1 203 ? 20.062 19.969 1.218 1 96.81 203 PHE B C 1
ATOM 3904 O O . PHE B 1 203 ? 20.75 20.047 2.232 1 96.81 203 PHE B O 1
ATOM 3911 N N . ARG B 1 204 ? 20.453 20.031 -0.005 1 96.5 204 ARG B N 1
ATOM 3912 C CA . ARG B 1 204 ? 21.812 20.5 -0.248 1 96.5 204 ARG B CA 1
ATOM 3913 C C . ARG B 1 204 ? 21.859 22.016 -0.382 1 96.5 204 ARG B C 1
ATOM 3915 O O . ARG B 1 204 ? 22.156 22.531 -1.459 1 96.5 204 ARG B O 1
ATOM 3922 N N . ALA B 1 205 ? 21.594 22.656 0.702 1 95.5 205 ALA B N 1
ATOM 3923 C CA . ALA B 1 205 ? 21.562 24.109 0.717 1 95.5 205 ALA B CA 1
ATOM 3924 C C . ALA B 1 205 ? 22.875 24.688 1.266 1 95.5 205 ALA B C 1
ATOM 3926 O O . ALA B 1 205 ? 23.594 24 1.986 1 95.5 205 ALA B O 1
ATOM 3927 N N . ALA B 1 206 ? 23.109 25.969 0.871 1 94.38 206 ALA B N 1
ATOM 3928 C CA . ALA B 1 206 ? 24.312 26.641 1.33 1 94.38 206 ALA B CA 1
ATOM 3929 C C . ALA B 1 206 ? 24.203 27.016 2.807 1 94.38 206 ALA B C 1
ATOM 3931 O O . ALA B 1 206 ? 25.172 26.844 3.568 1 94.38 206 ALA B O 1
ATOM 3932 N N . GLU B 1 207 ? 23.109 27.453 3.15 1 94.56 207 GLU B N 1
ATOM 3933 C CA . GLU B 1 207 ? 22.906 27.891 4.527 1 94.56 207 GLU B CA 1
ATOM 3934 C C . GLU B 1 207 ? 22.562 26.703 5.434 1 94.56 207 GLU B C 1
ATOM 3936 O O . GLU B 1 207 ? 21.734 25.859 5.074 1 94.56 207 GLU B O 1
ATOM 3941 N N . ARG B 1 208 ? 23.047 26.703 6.594 1 92.5 208 ARG B N 1
ATOM 3942 C CA . ARG B 1 208 ? 22.891 25.594 7.539 1 92.5 208 ARG B CA 1
ATOM 3943 C C . ARG B 1 208 ? 21.438 25.422 7.938 1 92.5 208 ARG B C 1
ATOM 3945 O O . ARG B 1 208 ? 20.953 24.297 8.055 1 92.5 208 ARG B O 1
ATOM 3952 N N . GLU B 1 209 ? 20.766 26.516 8.109 1 90.56 209 GLU B N 1
ATOM 3953 C CA . GLU B 1 209 ? 19.375 26.469 8.562 1 90.56 209 GLU B CA 1
ATOM 3954 C C . GLU B 1 209 ? 18.469 25.844 7.504 1 90.56 209 GLU B C 1
ATOM 3956 O O . GLU B 1 209 ? 17.359 25.406 7.809 1 90.56 209 GLU B O 1
ATOM 3961 N N . ASP B 1 210 ? 19.062 25.781 6.301 1 95 210 ASP B N 1
ATOM 3962 C CA . ASP B 1 210 ? 18.266 25.281 5.184 1 95 210 ASP B CA 1
ATOM 3963 C C . ASP B 1 210 ? 18.594 23.812 4.891 1 95 210 ASP B C 1
ATOM 3965 O O . ASP B 1 210 ? 17.938 23.188 4.062 1 95 210 ASP B O 1
ATOM 3969 N N . GLN B 1 211 ? 19.5 23.281 5.551 1 94.44 211 GLN B N 1
ATOM 3970 C CA . GLN B 1 211 ? 19.984 21.938 5.227 1 94.44 211 GLN B CA 1
ATOM 3971 C C . GLN B 1 211 ? 19.078 20.875 5.828 1 94.44 211 GLN B C 1
ATOM 3973 O O . GLN B 1 211 ? 19.047 19.734 5.336 1 94.44 211 GLN B O 1
ATOM 3978 N N . LEU B 1 212 ? 18.438 21.188 6.852 1 93.31 212 LEU B N 1
ATOM 3979 C CA . LEU B 1 212 ? 17.484 20.312 7.516 1 93.31 212 LEU B CA 1
ATOM 3980 C C . LEU B 1 212 ? 16.266 21.094 8.008 1 93.31 212 LEU B C 1
ATOM 3982 O O . LEU B 1 212 ? 16.406 22 8.828 1 93.31 212 LEU B O 1
ATOM 3986 N N . ILE B 1 213 ? 15.102 20.656 7.477 1 91.5 213 ILE B N 1
ATOM 3987 C CA . ILE B 1 213 ? 13.891 21.391 7.85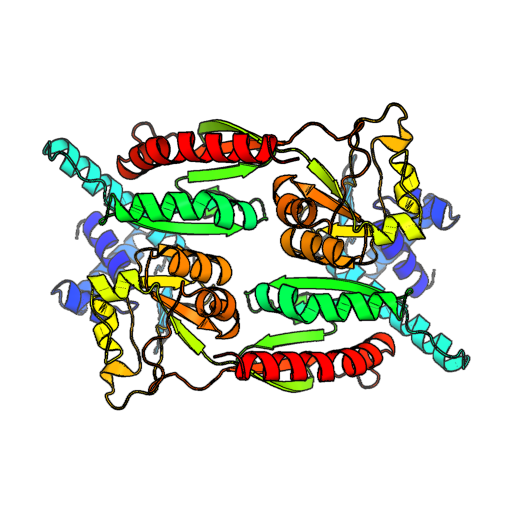5 1 91.5 213 ILE B CA 1
ATOM 3988 C C . ILE B 1 213 ? 12.867 20.422 8.438 1 91.5 213 ILE B C 1
ATOM 3990 O O . ILE B 1 213 ? 12.703 19.312 7.941 1 91.5 213 ILE B O 1
ATOM 3994 N N . ASN B 1 214 ? 12.297 20.812 9.484 1 88.94 214 ASN B N 1
ATOM 3995 C CA . ASN B 1 214 ? 11.195 20.094 10.117 1 88.94 214 ASN B CA 1
ATOM 3996 C C . ASN B 1 214 ? 9.898 20.906 10.078 1 88.94 214 ASN B C 1
ATOM 3998 O O . ASN B 1 214 ? 9.844 22.016 10.594 1 88.94 214 ASN B O 1
ATOM 4002 N N . LEU B 1 215 ? 8.984 20.375 9.438 1 87.88 215 LEU B N 1
ATOM 4003 C CA . LEU B 1 215 ? 7.75 21.109 9.18 1 87.88 215 LEU B CA 1
ATOM 4004 C C . LEU B 1 215 ? 6.543 20.344 9.727 1 87.88 215 LEU B C 1
ATOM 4006 O O . LEU B 1 215 ? 6.43 19.141 9.539 1 87.88 215 LEU B O 1
ATOM 4010 N N . PRO B 1 216 ? 5.684 21.031 10.461 1 88.5 216 PRO B N 1
ATOM 4011 C CA . PRO B 1 216 ? 4.457 20.359 10.914 1 88.5 216 PRO B CA 1
ATOM 4012 C C . PRO B 1 216 ? 3.496 20.047 9.773 1 88.5 216 PRO B C 1
ATOM 4014 O O . PRO B 1 216 ? 3.197 20.922 8.953 1 88.5 216 PRO B O 1
ATOM 4017 N N . PRO B 1 217 ? 2.957 18.891 9.758 1 93.94 217 PRO B N 1
ATOM 4018 C CA . PRO B 1 217 ? 2.092 18.531 8.641 1 93.94 217 PRO B CA 1
ATOM 4019 C C . PRO B 1 217 ? 0.626 18.875 8.883 1 93.94 217 PRO B C 1
ATOM 4021 O O . PRO B 1 217 ? 0.173 18.906 10.023 1 93.94 217 PRO B O 1
ATOM 4024 N N . VAL B 1 218 ? -0.099 19.125 7.801 1 95.94 218 VAL B N 1
ATOM 4025 C CA . VAL B 1 218 ? -1.554 19.234 7.855 1 95.94 218 VAL B CA 1
ATOM 4026 C C . VAL B 1 218 ? -2.18 17.859 7.609 1 95.94 218 VAL B C 1
ATOM 4028 O O . VAL B 1 218 ? -3.34 17.625 7.953 1 95.94 218 VAL B O 1
ATOM 4031 N N . LEU B 1 219 ? -1.416 17.031 6.957 1 97.75 219 LEU B N 1
ATOM 4032 C CA . LEU B 1 219 ? -1.818 15.672 6.648 1 97.75 219 LEU B CA 1
ATOM 4033 C C . LEU B 1 219 ? -0.647 14.703 6.812 1 97.75 219 LEU B C 1
ATOM 4035 O O . LEU B 1 219 ? 0.446 14.961 6.301 1 97.75 219 LEU B O 1
ATOM 4039 N N . SER B 1 220 ? -0.866 13.688 7.582 1 95.94 220 SER B N 1
ATOM 4040 C CA . SER B 1 220 ? 0.077 12.586 7.695 1 95.94 220 SER B CA 1
ATOM 4041 C C . SER B 1 220 ? -0.503 11.305 7.109 1 95.94 220 SER B C 1
ATOM 4043 O O . SER B 1 220 ? -1.66 10.961 7.367 1 95.94 220 SER B O 1
ATOM 4045 N N . VAL B 1 221 ? 0.302 10.688 6.301 1 95.44 221 VAL B N 1
ATOM 4046 C CA . VAL B 1 221 ? -0.133 9.453 5.656 1 95.44 221 VAL B CA 1
ATOM 4047 C C . VAL B 1 221 ? 0.903 8.352 5.883 1 95.44 221 VAL B C 1
ATOM 4049 O O . VAL B 1 221 ? 2.033 8.633 6.289 1 95.44 221 VAL B O 1
ATOM 4052 N N . THR B 1 222 ? 0.498 7.121 5.523 1 91.12 222 THR B N 1
ATOM 4053 C CA . THR B 1 222 ? 1.395 6.016 5.836 1 91.12 222 THR B CA 1
ATOM 4054 C C . THR B 1 222 ? 2.023 5.449 4.566 1 91.12 222 THR B C 1
ATOM 4056 O O . THR B 1 222 ? 2.883 4.57 4.633 1 91.12 222 THR B O 1
ATOM 4059 N N . THR B 1 223 ? 1.582 5.949 3.422 1 91.75 223 THR B N 1
ATOM 4060 C CA . THR B 1 223 ? 2.152 5.426 2.186 1 91.75 223 THR B CA 1
ATOM 4061 C C . THR B 1 223 ? 2.6 6.562 1.271 1 91.75 223 THR B C 1
ATOM 4063 O O . THR B 1 223 ? 1.934 7.598 1.189 1 91.75 223 THR B O 1
ATOM 4066 N N . PRO B 1 224 ? 3.727 6.371 0.525 1 94.5 224 PRO B N 1
ATOM 4067 C CA . PRO B 1 224 ? 4.133 7.383 -0.452 1 94.5 224 PRO B CA 1
ATOM 4068 C C . PRO B 1 224 ? 3.084 7.613 -1.536 1 94.5 224 PRO B C 1
ATOM 4070 O O . PRO B 1 224 ? 2.947 8.734 -2.043 1 94.5 224 PRO B O 1
ATOM 4073 N N . GLU B 1 225 ? 2.369 6.59 -1.854 1 95.56 225 GLU B N 1
ATOM 4074 C CA . GLU B 1 225 ? 1.321 6.727 -2.863 1 95.56 225 GLU B CA 1
ATOM 4075 C C . GLU B 1 225 ? 0.253 7.719 -2.418 1 95.56 225 GLU B C 1
ATOM 4077 O O . GLU B 1 225 ? -0.186 8.562 -3.207 1 95.56 225 GLU B O 1
ATOM 4082 N N . SER B 1 226 ? -0.124 7.559 -1.164 1 96.88 226 SER B N 1
ATOM 4083 C CA . SER B 1 226 ? -1.14 8.477 -0.661 1 96.88 226 SER B CA 1
ATOM 4084 C C . SER B 1 226 ? -0.6 9.898 -0.564 1 96.88 226 SER B C 1
ATOM 4086 O O . SER B 1 226 ? -1.343 10.867 -0.755 1 96.88 226 SER B O 1
ATOM 4088 N N . ALA B 1 227 ? 0.651 10.031 -0.266 1 97.69 227 ALA B N 1
ATOM 4089 C CA . ALA B 1 227 ? 1.261 11.359 -0.254 1 97.69 227 ALA B CA 1
ATOM 4090 C C . ALA B 1 227 ? 1.251 11.984 -1.648 1 97.69 227 ALA B C 1
ATOM 4092 O O . ALA B 1 227 ? 0.925 13.156 -1.809 1 97.69 227 ALA B O 1
ATOM 4093 N N . ALA B 1 228 ? 1.612 11.188 -2.617 1 98.25 228 ALA B N 1
ATOM 4094 C CA . ALA B 1 228 ? 1.592 11.664 -3.996 1 98.25 228 ALA B CA 1
ATOM 4095 C C . ALA B 1 228 ? 0.183 12.078 -4.414 1 98.25 228 ALA B C 1
ATOM 4097 O O . ALA B 1 228 ? -0.009 13.141 -5.016 1 98.25 228 ALA B O 1
ATOM 4098 N N . ASP B 1 229 ? -0.785 11.242 -4.074 1 98.44 229 ASP B N 1
ATOM 4099 C CA . ASP B 1 229 ? -2.176 11.539 -4.398 1 98.44 229 ASP B CA 1
ATOM 4100 C C . ASP B 1 229 ? -2.631 12.836 -3.729 1 98.44 229 ASP B C 1
ATOM 4102 O O . ASP B 1 229 ? -3.266 13.68 -4.363 1 98.44 229 ASP B O 1
ATOM 4106 N N . ALA B 1 230 ? -2.293 12.945 -2.488 1 98.62 230 ALA B N 1
ATOM 4107 C CA . ALA B 1 230 ? -2.684 14.133 -1.736 1 98.62 230 ALA B CA 1
ATOM 4108 C C . ALA B 1 230 ? -2.072 15.391 -2.346 1 98.62 230 ALA B C 1
ATOM 4110 O O . ALA B 1 230 ? -2.738 16.422 -2.445 1 98.62 230 ALA B O 1
ATOM 4111 N N . ALA B 1 231 ? -0.797 15.305 -2.725 1 98.69 231 ALA B N 1
ATOM 4112 C CA . ALA B 1 231 ? -0.134 16.438 -3.354 1 98.69 231 ALA B CA 1
ATOM 4113 C C . ALA B 1 231 ? -0.824 16.828 -4.66 1 98.69 231 ALA B C 1
ATOM 4115 O O . ALA B 1 231 ? -1.023 18.016 -4.941 1 98.69 231 ALA B O 1
ATOM 4116 N N . ARG B 1 232 ? -1.206 15.836 -5.418 1 98.44 232 ARG B N 1
ATOM 4117 C CA . ARG B 1 232 ? -1.888 16.062 -6.688 1 98.44 232 ARG B CA 1
ATOM 4118 C C . ARG B 1 232 ? -3.24 16.734 -6.469 1 98.44 232 ARG B C 1
ATOM 4120 O O . ARG B 1 232 ? -3.713 17.484 -7.324 1 98.44 232 ARG B O 1
ATOM 4127 N N . LEU B 1 233 ? -3.818 16.469 -5.348 1 97.81 233 LEU B N 1
ATOM 4128 C CA . LEU B 1 233 ? -5.121 17.031 -5.008 1 97.81 233 LEU B CA 1
ATOM 4129 C C . LEU B 1 233 ? -4.969 18.453 -4.453 1 97.81 233 LEU B C 1
ATOM 4131 O O . LEU B 1 233 ? -5.965 19.109 -4.16 1 97.81 233 LEU B O 1
ATOM 4135 N N . GLY B 1 234 ? -3.773 18.828 -4.191 1 97.38 234 GLY B N 1
ATOM 4136 C CA . GLY B 1 234 ? -3.521 20.188 -3.758 1 97.38 234 GLY B CA 1
ATOM 4137 C C . GLY B 1 234 ? -3.506 20.344 -2.25 1 97.38 234 GLY B C 1
ATOM 4138 O O . GLY B 1 234 ? -3.66 21.453 -1.731 1 97.38 234 GLY B O 1
ATOM 4139 N N . VAL B 1 235 ? -3.271 19.266 -1.531 1 97.81 235 VAL B N 1
ATOM 4140 C CA . VAL B 1 235 ? -3.338 19.312 -0.074 1 97.81 235 VAL B CA 1
ATOM 4141 C C . VAL B 1 235 ? -2.113 20.031 0.479 1 97.81 235 VAL B C 1
ATOM 4143 O O . VAL B 1 235 ? -2.205 20.75 1.476 1 97.81 235 VAL B O 1
ATOM 4146 N N . GLY B 1 236 ? -1.009 19.75 -0.133 1 98.31 236 GLY B N 1
ATOM 4147 C CA . GLY B 1 236 ? 0.234 20.312 0.371 1 98.31 236 GLY B CA 1
ATOM 4148 C C . GLY B 1 236 ? 1.452 19.875 -0.421 1 98.31 236 GLY B C 1
ATOM 4149 O O . GLY B 1 236 ? 1.321 19.328 -1.517 1 98.31 236 GLY B O 1
ATOM 4150 N N . VAL B 1 237 ? 2.641 20.203 0.164 1 98.5 237 VAL B N 1
ATOM 4151 C CA . VAL B 1 237 ? 3.93 19.797 -0.392 1 98.5 237 VAL B CA 1
ATOM 4152 C C . VAL B 1 237 ? 4.309 18.422 0.123 1 98.5 237 VAL B C 1
ATOM 4154 O O . VAL B 1 237 ? 4.184 18.141 1.317 1 98.5 237 VAL B O 1
ATOM 4157 N N . ALA B 1 238 ? 4.73 17.562 -0.759 1 98.12 238 ALA B N 1
ATOM 4158 C CA . ALA B 1 238 ? 5.188 16.234 -0.389 1 98.12 238 ALA B CA 1
ATOM 4159 C C . ALA B 1 238 ? 6.652 16.031 -0.772 1 98.12 238 ALA B C 1
ATOM 4161 O O . ALA B 1 238 ? 7.129 16.594 -1.754 1 98.12 238 ALA B O 1
ATOM 4162 N N . ARG B 1 239 ? 7.352 15.289 0.018 1 96.88 239 ARG B N 1
ATOM 4163 C CA . ARG B 1 239 ? 8.664 14.75 -0.325 1 96.88 239 ARG B CA 1
ATOM 4164 C C . ARG B 1 239 ? 8.555 13.32 -0.845 1 96.88 239 ARG B C 1
ATOM 4166 O O . ARG B 1 239 ? 8.062 12.438 -0.145 1 96.88 239 ARG B O 1
ATOM 4173 N N . LEU B 1 240 ? 9.008 13.141 -2.053 1 96.94 240 LEU B N 1
ATOM 4174 C CA . LEU B 1 240 ? 8.828 11.859 -2.723 1 96.94 240 LEU B CA 1
ATOM 4175 C C . LEU B 1 240 ? 10.109 11.43 -3.428 1 96.94 240 LEU B C 1
ATOM 4177 O O . LEU B 1 240 ? 11 12.25 -3.668 1 96.94 240 LEU B O 1
ATOM 4181 N N . LEU B 1 241 ? 10.211 10.125 -3.686 1 97.19 241 LEU B N 1
ATOM 4182 C CA . LEU B 1 241 ? 11.109 9.711 -4.754 1 97.19 241 LEU B CA 1
ATOM 4183 C C . LEU B 1 241 ? 10.586 10.172 -6.113 1 97.19 241 LEU B C 1
ATOM 4185 O O . LEU B 1 241 ? 9.375 10.164 -6.352 1 97.19 241 LEU B O 1
ATOM 4189 N N . HIS B 1 242 ? 11.469 10.508 -6.988 1 97.81 242 HIS B N 1
ATOM 4190 C CA . HIS B 1 242 ? 11.109 11.141 -8.25 1 97.81 242 HIS B CA 1
ATOM 4191 C C . HIS B 1 242 ? 10.086 10.312 -9.016 1 97.81 242 HIS B C 1
ATOM 4193 O O . HIS B 1 242 ? 9.102 10.844 -9.531 1 97.81 242 HIS B O 1
ATOM 4199 N N . TYR B 1 243 ? 10.25 9.016 -9.047 1 97.31 243 TYR B N 1
ATOM 4200 C CA . TYR B 1 243 ? 9.359 8.164 -9.828 1 97.31 243 TYR B CA 1
ATOM 4201 C C . TYR B 1 243 ? 7.941 8.203 -9.281 1 97.31 243 TYR B C 1
ATOM 4203 O O . TYR B 1 243 ? 6.977 7.969 -10.016 1 97.31 243 TYR B O 1
ATOM 4211 N N . GLN B 1 244 ? 7.785 8.492 -8.039 1 97.56 244 GLN B N 1
ATOM 4212 C CA . GLN B 1 244 ? 6.484 8.547 -7.387 1 97.56 244 GLN B CA 1
ATOM 4213 C C . GLN B 1 244 ? 5.715 9.797 -7.789 1 97.56 244 GLN B C 1
ATOM 4215 O O . GLN B 1 244 ? 4.496 9.867 -7.613 1 97.56 244 GLN B O 1
ATOM 4220 N N . ALA B 1 245 ? 6.379 10.758 -8.312 1 97.94 245 ALA B N 1
ATOM 4221 C CA . ALA B 1 245 ? 5.781 12.039 -8.672 1 97.94 245 ALA B CA 1
ATOM 4222 C C . ALA B 1 245 ? 5.508 12.117 -10.172 1 97.94 245 ALA B C 1
ATOM 4224 O O . ALA B 1 245 ? 4.836 13.039 -10.648 1 97.94 245 ALA B O 1
ATOM 4225 N N . LEU B 1 246 ? 5.98 11.195 -10.938 1 97.62 246 LEU B N 1
ATOM 4226 C CA . LEU B 1 246 ? 6.07 11.312 -12.391 1 97.62 246 LEU B CA 1
ATOM 4227 C C . LEU B 1 246 ? 4.688 11.477 -13.008 1 97.62 246 LEU B C 1
ATOM 4229 O O . LEU B 1 246 ? 4.5 12.289 -13.922 1 97.62 246 LEU B O 1
ATOM 4233 N N . ASP B 1 247 ? 3.721 10.695 -12.578 1 95.75 247 ASP B N 1
ATOM 4234 C CA . ASP B 1 247 ? 2.387 10.805 -13.164 1 95.75 247 ASP B CA 1
ATOM 4235 C C . ASP B 1 247 ? 1.815 12.203 -12.977 1 95.75 247 ASP B C 1
ATOM 4237 O O . ASP B 1 247 ? 1.255 12.781 -13.906 1 95.75 247 ASP B O 1
ATOM 4241 N N . GLY B 1 248 ? 1.961 12.703 -11.758 1 97.75 248 GLY B N 1
ATOM 4242 C CA . GLY B 1 248 ? 1.49 14.055 -11.492 1 97.75 248 GLY B CA 1
ATOM 4243 C C . GLY B 1 248 ? 2.23 15.109 -12.289 1 97.75 248 GLY B C 1
ATOM 4244 O O . GLY B 1 248 ? 1.634 16.094 -12.711 1 97.75 248 GLY B O 1
ATOM 4245 N N . LEU B 1 249 ? 3.504 14.883 -12.516 1 97.75 249 LEU B N 1
ATOM 4246 C CA . LEU B 1 249 ? 4.309 15.812 -13.305 1 97.75 249 LEU B CA 1
ATOM 4247 C C . LEU B 1 249 ? 3.889 15.789 -14.773 1 97.75 249 LEU B C 1
ATOM 4249 O O . LEU B 1 249 ? 3.715 16.844 -15.391 1 97.75 249 LEU B O 1
ATOM 4253 N N . ARG B 1 250 ? 3.617 14.664 -15.242 1 96.06 250 ARG B N 1
ATOM 4254 C CA . ARG B 1 250 ? 3.246 14.484 -16.641 1 96.06 250 ARG B CA 1
ATOM 4255 C C . ARG B 1 250 ? 1.899 15.133 -16.953 1 96.06 250 ARG B C 1
ATOM 4257 O O . ARG B 1 250 ? 1.702 15.695 -18.031 1 96.06 250 ARG B O 1
ATOM 4264 N N . HIS B 1 251 ? 1.022 15.148 -16.031 1 96.44 251 HIS B N 1
ATOM 4265 C CA . HIS B 1 251 ? -0.331 15.648 -16.25 1 96.44 251 HIS B CA 1
ATOM 4266 C C . HIS B 1 251 ? -0.475 17.078 -15.75 1 96.44 251 HIS B C 1
ATOM 4268 O O . HIS B 1 251 ? -1.575 17.641 -15.766 1 96.44 251 HIS B O 1
ATOM 4274 N N . GLY B 1 252 ? 0.545 17.594 -15.258 1 96.75 252 GLY B N 1
ATOM 4275 C CA . GLY B 1 252 ? 0.54 18.984 -14.828 1 96.75 252 GLY B CA 1
ATOM 4276 C C . GLY B 1 252 ? -0.101 19.188 -13.469 1 96.75 252 GLY B C 1
ATOM 4277 O O . GLY B 1 252 ? -0.453 20.297 -13.094 1 96.75 252 GLY B O 1
ATOM 4278 N N . GLU B 1 253 ? -0.219 18.125 -12.75 1 98.12 253 GLU B N 1
ATOM 4279 C CA . GLU B 1 253 ? -0.839 18.172 -11.43 1 98.12 253 GLU B CA 1
ATOM 4280 C C . GLU B 1 253 ? 0.2 18.422 -10.344 1 98.12 253 GLU B C 1
ATOM 4282 O O . GLU B 1 253 ? -0.15 18.703 -9.195 1 98.12 253 GLU B O 1
ATOM 4287 N N . LEU B 1 254 ? 1.467 18.234 -10.711 1 98.5 254 LEU B N 1
ATOM 4288 C CA . LEU B 1 254 ? 2.564 18.5 -9.781 1 98.5 254 LEU B CA 1
ATOM 4289 C C . LEU B 1 254 ? 3.66 19.312 -10.453 1 98.5 254 LEU B C 1
ATOM 4291 O O . LEU B 1 254 ? 3.846 19.25 -11.672 1 98.5 254 LEU B O 1
ATOM 4295 N N . ARG B 1 255 ? 4.312 20.047 -9.656 1 98.25 255 ARG B N 1
ATOM 4296 C CA . ARG B 1 255 ? 5.539 20.734 -10.016 1 98.25 255 ARG B CA 1
ATOM 4297 C C . ARG B 1 255 ? 6.641 20.484 -9 1 98.25 255 ARG B C 1
ATOM 4299 O O . ARG B 1 255 ? 6.387 20.453 -7.793 1 98.25 255 ARG B O 1
ATOM 4306 N N . LEU B 1 256 ? 7.867 20.359 -9.5 1 98.25 256 LEU B N 1
ATOM 4307 C CA . LEU B 1 256 ? 9.008 20.156 -8.617 1 98.25 256 LEU B CA 1
ATOM 4308 C C . LEU B 1 256 ? 9.414 21.469 -7.957 1 98.25 256 LEU B C 1
ATOM 4310 O O . LEU B 1 256 ? 9.344 22.531 -8.586 1 98.25 256 LEU B O 1
ATOM 4314 N N . LEU B 1 257 ? 9.789 21.359 -6.785 1 98.38 257 LEU B N 1
ATOM 4315 C CA . LEU B 1 257 ? 10.234 22.516 -6.004 1 98.38 257 LEU B CA 1
ATOM 4316 C C . LEU B 1 257 ? 11.688 22.344 -5.578 1 98.38 257 LEU B C 1
ATOM 4318 O O . LEU B 1 257 ? 12.141 21.234 -5.312 1 98.38 257 LEU B O 1
ATOM 4322 N N . LEU B 1 258 ? 12.422 23.516 -5.59 1 98.12 258 LEU B N 1
ATOM 4323 C CA . LEU B 1 258 ? 13.75 23.562 -4.992 1 98.12 258 LEU B CA 1
ATOM 4324 C C . LEU B 1 258 ? 14.672 22.516 -5.609 1 98.12 258 LEU B C 1
ATOM 4326 O O . LEU B 1 258 ? 15.406 21.828 -4.895 1 98.12 258 LEU B O 1
ATOM 4330 N N . GLU B 1 259 ? 14.617 22.359 -6.859 1 97.31 259 GLU B N 1
ATOM 4331 C CA . GLU B 1 259 ? 15.375 21.344 -7.566 1 97.31 259 GLU B CA 1
ATOM 4332 C C . GLU B 1 259 ? 16.875 21.562 -7.41 1 97.31 259 GLU B C 1
ATOM 4334 O O . GLU B 1 259 ? 17.641 20.594 -7.312 1 97.31 259 GLU B O 1
ATOM 4339 N N . SER B 1 260 ? 17.234 22.812 -7.332 1 96.81 260 SER B N 1
ATOM 4340 C CA . SER B 1 260 ? 18.656 23.156 -7.312 1 96.81 260 SER B CA 1
ATOM 4341 C C . SER B 1 260 ? 19.312 22.703 -6.02 1 96.81 260 SER B C 1
ATOM 4343 O O . SER B 1 260 ? 20.547 22.641 -5.934 1 96.81 260 SER B O 1
ATOM 4345 N N . VAL B 1 261 ? 18.547 22.438 -5.035 1 97.81 261 VAL B N 1
ATOM 4346 C CA . VAL B 1 261 ? 19.156 22.078 -3.756 1 97.81 261 VAL B CA 1
ATOM 4347 C C . VAL B 1 261 ? 18.656 20.703 -3.326 1 97.81 261 VAL B C 1
ATOM 4349 O O . VAL B 1 261 ? 18.641 20.391 -2.135 1 97.81 261 VAL B O 1
ATOM 4352 N N . GLU B 1 262 ? 18.219 19.875 -4.195 1 97.38 262 GLU B N 1
ATOM 4353 C CA . GLU B 1 262 ? 17.844 18.5 -3.889 1 97.38 262 GLU B CA 1
ATOM 4354 C C . GLU B 1 262 ? 18.969 17.766 -3.154 1 97.38 262 GLU B C 1
ATOM 4356 O O . GLU B 1 262 ? 20.141 18.031 -3.395 1 97.38 262 GLU B O 1
ATOM 4361 N N . PRO B 1 263 ? 18.609 16.844 -2.246 1 95.88 263 PRO B N 1
ATOM 4362 C CA . PRO B 1 263 ? 19.672 16.031 -1.637 1 95.88 263 PRO B CA 1
ATOM 4363 C C . PRO B 1 263 ? 20.281 15.039 -2.617 1 95.88 263 PRO B C 1
ATOM 4365 O O . PRO B 1 263 ? 19.828 14.93 -3.76 1 95.88 263 PRO B O 1
ATOM 4368 N N . ASP B 1 264 ? 21.312 14.352 -2.117 1 95 264 ASP B N 1
ATOM 4369 C CA . ASP B 1 264 ? 21.906 13.297 -2.938 1 95 264 ASP B CA 1
ATOM 4370 C C . ASP B 1 264 ? 20.875 12.219 -3.262 1 95 264 ASP B C 1
ATOM 4372 O O . ASP B 1 264 ? 20.062 11.844 -2.406 1 95 264 ASP B O 1
ATOM 4376 N N . PRO B 1 265 ? 20.938 11.82 -4.504 1 96 265 PRO B N 1
ATOM 4377 C CA . PRO B 1 265 ? 20.016 10.742 -4.855 1 96 265 PRO B CA 1
ATOM 4378 C C . PRO B 1 265 ? 20.25 9.469 -4.043 1 96 265 PRO B C 1
ATOM 4380 O O . PRO B 1 265 ? 21.375 9.219 -3.605 1 96 265 PRO B O 1
ATOM 4383 N N . ALA B 1 266 ? 19.172 8.758 -3.877 1 94.56 266 ALA B N 1
ATOM 4384 C CA . ALA B 1 266 ? 19.234 7.484 -3.164 1 94.56 266 ALA B CA 1
ATOM 4385 C C . ALA B 1 266 ? 19.703 6.363 -4.09 1 94.56 266 ALA B C 1
ATOM 4387 O O . ALA B 1 266 ? 19.234 6.242 -5.219 1 94.56 266 ALA B O 1
ATOM 4388 N N . PRO B 1 267 ? 20.625 5.516 -3.594 1 94.75 267 PRO B N 1
ATOM 4389 C CA . PRO B 1 267 ? 21.016 4.367 -4.418 1 94.75 267 PRO B CA 1
ATOM 4390 C C . PRO B 1 267 ? 19.922 3.303 -4.5 1 94.75 267 PRO B C 1
ATOM 4392 O O . PRO B 1 267 ? 19.172 3.113 -3.545 1 94.75 267 PRO B O 1
ATOM 4395 N N . VAL B 1 268 ? 19.844 2.668 -5.617 1 95.44 268 VAL B N 1
ATOM 4396 C CA . VAL B 1 268 ? 18.953 1.526 -5.82 1 95.44 268 VAL B CA 1
ATOM 4397 C C . VAL B 1 268 ? 19.781 0.255 -6.004 1 95.44 268 VAL B C 1
ATOM 4399 O O . VAL B 1 268 ? 20.703 0.221 -6.82 1 95.44 268 VAL B O 1
ATOM 4402 N N . HIS B 1 269 ? 19.406 -0.77 -5.211 1 94.31 269 HIS B N 1
ATOM 4403 C CA . HIS B 1 269 ? 20.188 -2 -5.262 1 94.31 269 HIS B CA 1
ATOM 4404 C C . HIS B 1 269 ? 19.297 -3.219 -5.438 1 94.31 269 HIS B C 1
ATOM 4406 O O . HIS B 1 269 ? 18.109 -3.186 -5.07 1 94.31 269 HIS B O 1
ATOM 4412 N N . LEU B 1 270 ? 19.859 -4.129 -6.039 1 93 270 LEU B N 1
ATOM 4413 C CA . LEU B 1 270 ? 19.375 -5.504 -5.992 1 93 270 LEU B CA 1
ATOM 4414 C C . LEU B 1 270 ? 20.188 -6.328 -5 1 93 270 LEU B C 1
ATOM 4416 O O . LEU B 1 270 ? 21.406 -6.445 -5.137 1 93 270 LEU B O 1
ATOM 4420 N N . LEU B 1 271 ? 19.5 -6.848 -3.988 1 90.06 271 LEU B N 1
ATOM 4421 C CA . LEU B 1 271 ? 20.141 -7.656 -2.965 1 90.06 271 LEU B CA 1
ATOM 4422 C C . LEU B 1 271 ? 19.734 -9.125 -3.086 1 90.06 271 LEU B C 1
ATOM 4424 O O . LEU B 1 271 ? 18.562 -9.422 -3.342 1 90.06 271 LEU B O 1
ATOM 4428 N N . TYR B 1 272 ? 20.656 -9.938 -2.922 1 87.06 272 TYR B N 1
ATOM 4429 C CA . TYR B 1 272 ? 20.312 -11.359 -2.912 1 87.06 272 TYR B CA 1
ATOM 4430 C C . TYR B 1 272 ? 21.312 -12.148 -2.066 1 87.06 272 TYR B C 1
ATOM 4432 O O . TYR B 1 272 ? 22.406 -11.664 -1.773 1 87.06 272 TYR B O 1
ATOM 4440 N N . THR B 1 273 ? 20.859 -13.227 -1.513 1 75 273 THR B N 1
ATOM 4441 C CA . THR B 1 273 ? 21.656 -14.062 -0.631 1 75 273 THR B CA 1
ATOM 4442 C C . THR B 1 273 ? 22.828 -14.695 -1.396 1 75 273 THR B C 1
ATOM 4444 O O . THR B 1 273 ? 22.641 -15.203 -2.502 1 75 273 THR B O 1
ATOM 4447 N N . ALA B 1 274 ? 24.109 -14.352 -0.962 1 64.88 274 ALA B N 1
ATOM 4448 C CA . ALA B 1 274 ? 25.359 -14.828 -1.561 1 64.88 274 ALA B CA 1
ATOM 4449 C C . ALA B 1 274 ? 25.531 -16.328 -1.323 1 64.88 274 ALA B C 1
ATOM 4451 O O . ALA B 1 274 ? 25.703 -16.766 -0.183 1 64.88 274 ALA B O 1
ATOM 4452 N N . ARG B 1 275 ? 24.656 -17.078 -1.438 1 57.53 275 ARG B N 1
ATOM 4453 C CA . ARG B 1 275 ? 25.156 -18.422 -1.15 1 57.53 275 ARG B CA 1
ATOM 4454 C C . ARG B 1 275 ? 26.031 -18.938 -2.279 1 57.53 275 ARG B C 1
ATOM 4456 O O . ARG B 1 275 ? 25.906 -18.5 -3.424 1 57.53 275 ARG B O 1
ATOM 4463 N N . ASP B 1 276 ? 27.203 -19.516 -1.939 1 53.16 276 ASP B N 1
ATOM 4464 C CA . ASP B 1 276 ? 28.188 -20.094 -2.848 1 53.16 276 ASP B CA 1
ATOM 4465 C C . ASP B 1 276 ? 27.516 -20.625 -4.113 1 53.16 276 ASP B C 1
ATOM 4467 O O . ASP B 1 276 ? 28.062 -20.484 -5.211 1 53.16 276 ASP B O 1
ATOM 4471 N N . LEU B 1 277 ? 26.391 -21.219 -3.992 1 61.22 277 LEU B N 1
ATOM 4472 C CA . LEU B 1 277 ? 25.719 -21.734 -5.176 1 61.22 277 LEU B CA 1
ATOM 4473 C C . LEU B 1 277 ? 24.281 -21.234 -5.25 1 61.22 277 LEU B C 1
ATOM 4475 O O . LEU B 1 277 ? 23.359 -21.875 -4.734 1 61.22 277 LEU B O 1
ATOM 4479 N N . ALA B 1 278 ? 24.125 -20.078 -5.781 1 73.12 278 ALA B N 1
ATOM 4480 C CA . ALA B 1 278 ? 22.766 -19.578 -5.98 1 73.12 278 ALA B CA 1
ATOM 4481 C C . ALA B 1 278 ? 21.953 -20.547 -6.852 1 73.12 278 ALA B C 1
ATOM 4483 O O . ALA B 1 278 ? 22.438 -21 -7.887 1 73.12 278 ALA B O 1
ATOM 4484 N N . PRO B 1 279 ? 20.797 -20.922 -6.422 1 78.81 279 PRO B N 1
ATOM 4485 C CA . PRO B 1 279 ? 19.953 -21.781 -7.25 1 78.81 279 PRO B CA 1
ATOM 4486 C C . PRO B 1 279 ? 19.719 -21.219 -8.648 1 78.81 279 PRO B C 1
ATOM 4488 O O . PRO B 1 279 ? 19.75 -20 -8.836 1 78.81 279 PRO B O 1
ATOM 4491 N N . LEU B 1 280 ? 19.578 -22.016 -9.617 1 83.12 280 LEU B N 1
ATOM 4492 C CA . LEU B 1 280 ? 19.422 -21.641 -11.016 1 83.12 280 LEU B CA 1
ATOM 4493 C C . LEU B 1 280 ? 18.281 -20.641 -11.188 1 83.12 280 LEU B C 1
ATOM 4495 O O . LEU B 1 280 ? 18.406 -19.688 -11.961 1 83.12 280 LEU B O 1
ATOM 4499 N N . LYS B 1 281 ? 17.125 -20.828 -10.484 1 88.62 281 LYS B N 1
ATOM 4500 C CA . LYS B 1 281 ? 15.977 -19.922 -10.586 1 88.62 281 LYS B CA 1
ATOM 4501 C C . LYS B 1 281 ? 16.375 -18.5 -10.211 1 88.62 281 LYS B C 1
ATOM 4503 O O . LYS B 1 281 ? 15.953 -17.547 -10.859 1 88.62 281 LYS B O 1
ATOM 4508 N N . LEU B 1 282 ? 17.203 -18.375 -9.234 1 90.62 282 LEU B N 1
ATOM 4509 C CA . LEU B 1 282 ? 17.641 -17.062 -8.773 1 90.62 282 LEU B CA 1
ATOM 4510 C C . LEU B 1 282 ? 18.609 -16.438 -9.773 1 90.62 282 LEU B C 1
ATOM 4512 O O . LEU B 1 282 ? 18.453 -15.258 -10.117 1 90.62 282 LEU B O 1
ATOM 4516 N N . ARG B 1 283 ? 19.562 -17.172 -10.273 1 87.56 283 ARG B N 1
ATOM 4517 C CA . ARG B 1 283 ? 20.531 -16.672 -11.242 1 87.56 283 ARG B CA 1
ATOM 4518 C C . ARG B 1 283 ? 19.828 -16.219 -12.523 1 87.56 283 ARG B C 1
ATOM 4520 O O . ARG B 1 283 ? 20.141 -15.148 -13.055 1 87.56 283 ARG B O 1
ATOM 4527 N N . LYS B 1 284 ? 18.922 -17.031 -12.922 1 90.94 284 LYS B N 1
ATOM 4528 C CA . LYS B 1 284 ? 18.188 -16.703 -14.141 1 90.94 284 LYS B CA 1
ATOM 4529 C C . LYS B 1 284 ? 17.344 -15.43 -13.945 1 90.94 284 LYS B C 1
ATOM 4531 O O . LYS B 1 284 ? 17.25 -14.602 -14.852 1 90.94 284 LYS B O 1
ATOM 4536 N N . PHE B 1 285 ? 16.781 -15.32 -12.797 1 95 285 PHE B N 1
ATOM 4537 C CA . PHE B 1 285 ? 15.984 -14.125 -12.562 1 95 285 PHE B CA 1
ATOM 4538 C C . PHE B 1 285 ? 16.875 -12.883 -12.5 1 95 285 PHE B C 1
ATOM 4540 O O . PHE B 1 285 ? 16.516 -11.836 -13.039 1 95 285 PHE B O 1
ATOM 4547 N N . ILE B 1 286 ? 17.984 -12.992 -11.836 1 92.75 286 ILE B N 1
ATOM 4548 C CA . ILE B 1 286 ? 18.906 -11.859 -11.734 1 92.75 286 ILE B CA 1
ATOM 4549 C C . ILE B 1 286 ? 19.328 -11.414 -13.133 1 92.75 286 ILE B C 1
ATOM 4551 O O . ILE B 1 286 ? 19.297 -10.219 -13.445 1 92.75 286 ILE B O 1
ATOM 4555 N N . ASP B 1 287 ? 19.672 -12.367 -13.984 1 90.75 287 ASP B N 1
ATOM 4556 C CA . ASP B 1 287 ? 20.094 -12.078 -15.344 1 90.75 287 ASP B CA 1
ATOM 4557 C C . ASP B 1 287 ? 18.969 -11.414 -16.141 1 90.75 287 ASP B C 1
ATOM 4559 O O . ASP B 1 287 ? 19.234 -10.562 -17 1 90.75 287 ASP B O 1
ATOM 4563 N N . PHE B 1 288 ? 17.812 -11.781 -15.797 1 93.5 288 PHE B N 1
ATOM 4564 C CA . PHE B 1 288 ? 16.625 -11.297 -16.484 1 93.5 288 PHE B CA 1
ATOM 4565 C C . PHE B 1 288 ? 16.219 -9.922 -15.969 1 93.5 288 PHE B C 1
ATOM 4567 O O . PHE B 1 288 ? 15.945 -9.008 -16.766 1 93.5 288 PHE B O 1
ATOM 4574 N N . ALA B 1 289 ? 16.25 -9.719 -14.695 1 96.19 289 ALA B N 1
ATOM 4575 C CA . ALA B 1 289 ? 15.641 -8.57 -14.031 1 96.19 289 ALA B CA 1
ATOM 4576 C C . ALA B 1 289 ? 16.594 -7.379 -14.016 1 96.19 289 ALA B C 1
ATOM 4578 O O . ALA B 1 289 ? 16.172 -6.23 -14.164 1 96.19 289 ALA B O 1
ATOM 4579 N N . ALA B 1 290 ? 17.875 -7.629 -13.82 1 95.25 290 ALA B N 1
ATOM 4580 C CA . ALA B 1 290 ? 18.812 -6.543 -13.586 1 95.25 290 ALA B CA 1
ATOM 4581 C C . ALA B 1 290 ? 18.844 -5.578 -14.766 1 95.25 290 ALA B C 1
ATOM 4583 O O . ALA B 1 290 ? 18.672 -4.371 -14.594 1 95.25 290 ALA B O 1
ATOM 4584 N N . PRO B 1 291 ? 19.031 -6.062 -16.016 1 94.88 291 PRO B N 1
ATOM 4585 C CA . PRO B 1 291 ? 19.031 -5.129 -17.141 1 94.88 291 PRO B CA 1
ATOM 4586 C C . PRO B 1 291 ? 17.703 -4.387 -17.297 1 94.88 291 PRO B C 1
ATOM 4588 O O . PRO B 1 291 ? 17.688 -3.201 -17.625 1 94.88 291 PRO B O 1
ATOM 4591 N N . ALA B 1 292 ? 16.594 -5.035 -17.062 1 96.81 292 ALA B N 1
ATOM 4592 C CA . ALA B 1 292 ? 15.273 -4.422 -17.203 1 96.81 292 ALA B CA 1
ATOM 4593 C C . ALA B 1 292 ? 15.086 -3.309 -16.172 1 96.81 292 ALA B C 1
ATOM 4595 O O . ALA B 1 292 ? 14.555 -2.24 -16.484 1 96.81 292 ALA B O 1
ATOM 4596 N N . LEU B 1 293 ? 15.492 -3.541 -14.992 1 97.69 293 LEU B N 1
ATOM 4597 C CA . LEU B 1 293 ? 15.336 -2.561 -13.922 1 97.69 293 LEU B CA 1
ATOM 4598 C C . LEU B 1 293 ? 16.266 -1.373 -14.133 1 97.69 293 LEU B C 1
ATOM 4600 O O . LEU B 1 293 ? 15.906 -0.232 -13.844 1 97.69 293 LEU B O 1
ATOM 4604 N N . ARG B 1 294 ? 17.469 -1.667 -14.641 1 97.06 294 ARG B N 1
ATOM 4605 C CA . ARG B 1 294 ? 18.375 -0.575 -14.984 1 97.06 294 ARG B CA 1
ATOM 4606 C C . ARG B 1 294 ? 17.766 0.325 -16.062 1 97.06 294 ARG B C 1
ATOM 4608 O O . ARG B 1 294 ? 17.859 1.552 -15.969 1 97.06 294 ARG B O 1
ATOM 4615 N N . GLN B 1 295 ? 17.172 -0.275 -17 1 96.12 295 GLN B N 1
ATOM 4616 C CA . GLN B 1 295 ? 16.531 0.485 -18.062 1 96.12 295 GLN B CA 1
ATOM 4617 C C . GLN B 1 295 ? 15.367 1.312 -17.516 1 96.12 295 GLN B C 1
ATOM 4619 O O . GLN B 1 295 ? 15.164 2.455 -17.938 1 96.12 295 GLN B O 1
ATOM 4624 N N . ALA B 1 296 ? 14.602 0.71 -16.656 1 96.38 296 ALA B N 1
ATOM 4625 C CA . ALA B 1 296 ? 13.508 1.443 -16.031 1 96.38 296 ALA B CA 1
ATOM 4626 C C . ALA B 1 296 ? 14.016 2.678 -15.297 1 96.38 296 ALA B C 1
ATOM 4628 O O . ALA B 1 296 ? 13.43 3.756 -15.391 1 96.38 296 ALA B O 1
ATOM 4629 N N . LEU B 1 297 ? 15.117 2.508 -14.586 1 96.69 297 LEU B N 1
ATOM 4630 C CA . LEU B 1 297 ? 15.695 3.619 -13.836 1 96.69 297 LEU B CA 1
ATOM 4631 C 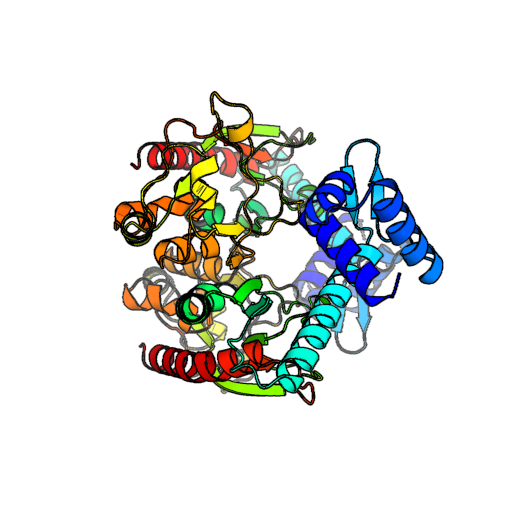C . LEU B 1 297 ? 16.188 4.711 -14.781 1 96.69 297 LEU B C 1
ATOM 4633 O O . LEU B 1 297 ? 16.062 5.902 -14.477 1 96.69 297 LEU B O 1
ATOM 4637 N N . LEU B 1 298 ? 16.719 4.336 -15.922 1 95.06 298 LEU B N 1
ATOM 4638 C CA . LEU B 1 298 ? 17.156 5.305 -16.922 1 95.06 298 LEU B CA 1
ATOM 4639 C C . LEU B 1 298 ? 15.977 6.082 -17.484 1 95.06 298 LEU B C 1
ATOM 4641 O O . LEU B 1 298 ? 16.062 7.297 -17.688 1 95.06 298 LEU B O 1
ATOM 4645 N N . ARG B 1 299 ? 14.891 5.41 -17.719 1 95.19 299 ARG B N 1
ATOM 4646 C CA . ARG B 1 299 ? 13.688 6.066 -18.219 1 95.19 299 ARG B CA 1
ATOM 4647 C C . ARG B 1 299 ? 13.133 7.051 -17.188 1 95.19 299 ARG B C 1
ATOM 4649 O O . ARG B 1 299 ? 12.711 8.156 -17.547 1 95.19 299 ARG B O 1
ATOM 4656 N N . ILE B 1 300 ? 13.172 6.59 -15.992 1 95.31 300 ILE B N 1
ATOM 4657 C CA . ILE B 1 300 ? 12.703 7.445 -14.914 1 95.31 300 ILE B CA 1
ATOM 4658 C C . ILE B 1 300 ? 13.57 8.703 -14.836 1 95.31 300 ILE B C 1
ATOM 4660 O O . ILE B 1 300 ? 13.055 9.812 -14.727 1 95.31 300 ILE B O 1
ATOM 4664 N N . ALA B 1 301 ? 14.844 8.5 -14.891 1 92.94 301 ALA B N 1
ATOM 4665 C CA . ALA B 1 301 ? 15.789 9.609 -14.82 1 92.94 301 ALA B CA 1
ATOM 4666 C C . ALA B 1 301 ? 15.586 10.578 -15.977 1 92.94 301 ALA B C 1
ATOM 4668 O O . ALA B 1 301 ? 15.797 11.781 -15.836 1 92.94 301 ALA B O 1
ATOM 4669 N N . GLY B 1 302 ? 15.156 10.039 -17.047 1 89.94 302 GLY B N 1
ATOM 4670 C CA . GLY B 1 302 ? 14.969 10.859 -18.234 1 89.94 302 GLY B CA 1
ATOM 4671 C C . GLY B 1 302 ? 13.625 11.555 -18.281 1 89.94 302 GLY B C 1
ATOM 4672 O O . GLY B 1 302 ? 13.406 12.445 -19.109 1 89.94 302 GLY B O 1
ATOM 4673 N N . ALA B 1 303 ? 12.797 11.078 -17.375 1 85.88 303 ALA B N 1
ATOM 4674 C CA . ALA B 1 303 ? 11.461 11.664 -17.359 1 85.88 303 ALA B CA 1
ATOM 4675 C C . ALA B 1 303 ? 11.453 12.992 -16.609 1 85.88 303 ALA B C 1
ATOM 4677 O O . ALA B 1 303 ? 12.148 13.156 -15.609 1 85.88 303 ALA B O 1
ATOM 4678 N N . ALA B 1 304 ? 11.219 14.086 -17.25 1 65.88 304 ALA B N 1
ATOM 4679 C CA . ALA B 1 304 ? 11.227 15.453 -16.734 1 65.88 304 ALA B CA 1
ATOM 4680 C C . ALA B 1 304 ? 10.07 15.688 -15.773 1 65.88 304 ALA B C 1
ATOM 4682 O O . ALA B 1 304 ? 9 15.102 -15.922 1 65.88 304 ALA B O 1
#